Protein AF-A0A847FJ72-F1 (afdb_monomer_lite)

Foldseek 3Di:
DDDDDDDPPPPVVVVVVVVVVVVVLLVVLVVQLVVLVVQLVVLVVVLVVCVVPCVVVCCLPPNCVVVLVSLVSNLVSLVSNCVSCVVVLVVQQVVLVDQLCNQVSVLVNLVSLLSNLQSLLSNLVSVLCRQLSCLLSVVDDDDPDFNLLSNLVSLVVSLVSLVSSLVSLVSSVVSVVSHDLPSHDPVCSVVVVVVVVCSLVSNLVSLCSNCVNVCQAVPHKAKEKEFEAEQLQDALQRHFRQKIKIFIGHSSDRPDIDMDGQVVQADPVFDADAPDPCLCVLQVDGHDALRCLSRDLFLQNSFVSNQVRSCRRPVDHHQKYKYAYPLLVLLLQQQLDWFDFPPDPDTDGSVCPVVVVQVLQFFDDDVPDDLVNLVVDDQVVSVVSSVVRRDPVVRRSVVRSVCSCGVCVNPGPVVSNVVSVLCCQLVSSMAMTGPPPSNRVSCVSSCSHSGDDADPDKDKDKGKGFSQLFSQSVQKDKDWDWDWDADPVRDIDIDIDIDIDGRADDDDPVPADRDNGDRRGNVVSNRHDTDIDMDMDIHPPDDDPDDDDDDDD

Radius of gyration: 31.83 Å; chains: 1; bounding box: 95×52×121 Å

Sequence (553 aa):
MAKQPASRRPYRLLLILPLLLALGYVLFRGVQAARYGLAALDRLQRLEEMARGDPVGLVFREGLAPVQRELAGLHAELAGLQRYAGGALKALSHLDGLPALGPNLSAAPHLLQMGIELSYAGERACLAAQPILDDFLGESTPSEASLLERVAGQLAAQQPDWARAQQAAERAIAARERFSAEGLHPRLAGPLAQLDALLPWLRAGMTGAVVAPELLGASGPRRYLVLAQNSDELRPTGGYISGIGLLTLEQGRIAGLSFADSYAVDDLTADHPDPPAAMREHMGIDLWLTKDANWFPDFPASARACADLYYLDQETAVDGVVAADLVALQMLVEAVGPLRLEGYAAEIDGSNVLAEIQSYWAPKLKPGQTWAEWEATPWEIRKREWFDERKDFMPDLVDAIMARVMSDPGALDAPKLAATIKRILDEKHALIFFYDPTAQGMVRALGWDGAVRHPDHDYLMVVDTNVGYTKVNGKIAQRIAYRVEIADDGTAQGRVDLAYKNTSTRDLPEGCVKDMSYDPTYELMTQRCYWDYVRVYAPAGSQLVSSQSVAAV

Structure (mmCIF, N/CA/C/O backbone):
data_AF-A0A847FJ72-F1
#
_entry.id   AF-A0A847FJ72-F1
#
loop_
_atom_site.group_PDB
_atom_site.id
_atom_site.type_symbol
_atom_site.label_atom_id
_atom_site.label_alt_id
_atom_site.label_comp_id
_atom_site.label_asym_id
_atom_site.label_entity_id
_atom_site.label_seq_id
_atom_site.pdbx_PDB_ins_code
_atom_site.Cartn_x
_atom_site.Cartn_y
_atom_site.Cartn_z
_atom_site.occupancy
_atom_site.B_iso_or_equiv
_atom_site.auth_seq_id
_atom_site.auth_comp_id
_atom_site.auth_asym_id
_atom_site.auth_atom_id
_atom_site.pdbx_PDB_model_num
ATOM 1 N N . MET A 1 1 ? -67.941 -6.325 78.139 1.00 44.56 1 MET A N 1
ATOM 2 C CA . MET A 1 1 ? -66.727 -6.937 77.553 1.00 44.56 1 MET A CA 1
ATOM 3 C C . MET A 1 1 ? -66.653 -6.562 76.077 1.00 44.56 1 MET A C 1
ATOM 5 O O . MET A 1 1 ? -67.373 -7.145 75.282 1.00 44.56 1 MET A O 1
ATOM 9 N N . ALA A 1 2 ? -65.850 -5.558 75.717 1.00 43.22 2 ALA A N 1
ATOM 10 C CA . ALA A 1 2 ? -65.654 -5.122 74.332 1.00 43.22 2 ALA A CA 1
ATOM 11 C C . ALA A 1 2 ? -64.224 -5.479 73.892 1.00 43.22 2 ALA A C 1
ATOM 13 O O . ALA A 1 2 ? -63.262 -5.070 74.538 1.00 43.22 2 ALA A O 1
ATOM 14 N N . LYS A 1 3 ? -64.088 -6.286 72.831 1.00 52.75 3 LYS A N 1
ATOM 15 C CA . LYS A 1 3 ? -62.800 -6.671 72.229 1.00 52.75 3 LYS A CA 1
ATOM 16 C C . LYS A 1 3 ? -62.322 -5.561 71.286 1.00 52.75 3 LYS A C 1
ATOM 18 O O . LYS A 1 3 ? -63.006 -5.247 70.318 1.00 52.75 3 LYS A O 1
ATOM 23 N N . GLN A 1 4 ? -61.144 -4.999 71.558 1.00 53.12 4 GLN A N 1
ATOM 24 C CA . GLN A 1 4 ? -60.420 -4.115 70.636 1.00 53.12 4 GLN A CA 1
ATOM 25 C C . GLN A 1 4 ? -59.905 -4.897 69.410 1.00 53.12 4 GLN A C 1
ATOM 27 O O . GLN A 1 4 ? -59.416 -6.019 69.573 1.00 53.12 4 GLN A O 1
ATOM 32 N N . PRO A 1 5 ? -59.954 -4.329 68.190 1.00 54.50 5 PRO A N 1
ATOM 33 C CA . PRO A 1 5 ? -59.355 -4.943 67.013 1.00 54.50 5 PRO A CA 1
ATOM 34 C C . PRO A 1 5 ? -57.840 -4.684 66.970 1.00 54.50 5 PRO A C 1
ATOM 36 O O . PRO A 1 5 ? -57.381 -3.544 67.024 1.00 54.50 5 PRO A O 1
ATOM 39 N N . ALA A 1 6 ? -57.061 -5.760 66.846 1.00 55.31 6 ALA A N 1
ATOM 40 C CA . ALA A 1 6 ? -55.610 -5.716 66.689 1.00 55.31 6 ALA A CA 1
ATOM 41 C C . ALA A 1 6 ? -55.205 -5.027 65.370 1.00 55.31 6 ALA A C 1
ATOM 43 O O . ALA A 1 6 ? -55.678 -5.376 64.283 1.00 55.31 6 ALA A O 1
ATOM 44 N N . SER A 1 7 ? -54.307 -4.046 65.464 1.00 54.25 7 SER A N 1
ATOM 45 C CA . SER A 1 7 ? -53.827 -3.225 64.353 1.00 54.25 7 SER A CA 1
ATOM 46 C C . SER A 1 7 ? -52.895 -4.011 63.413 1.00 54.25 7 SER A C 1
ATOM 48 O O . SER A 1 7 ? -51.694 -4.143 63.627 1.00 54.25 7 SER A O 1
ATOM 50 N N . ARG A 1 8 ? -53.426 -4.490 62.281 1.00 56.12 8 ARG A N 1
ATOM 51 C CA . ARG A 1 8 ? -52.639 -5.058 61.163 1.00 56.12 8 ARG A CA 1
ATOM 52 C C . ARG A 1 8 ? -51.904 -3.977 60.341 1.00 56.12 8 ARG A C 1
ATOM 54 O O . ARG A 1 8 ? -52.062 -3.917 59.124 1.00 56.12 8 ARG A O 1
ATOM 61 N N . ARG A 1 9 ? -51.142 -3.078 60.977 1.00 56.09 9 ARG A N 1
ATOM 62 C CA . ARG A 1 9 ? -50.475 -1.940 60.299 1.00 56.09 9 ARG A CA 1
ATOM 63 C C . ARG A 1 9 ? -48.934 -1.953 60.151 1.00 56.09 9 ARG A C 1
ATOM 65 O O . ARG A 1 9 ? -48.486 -1.146 59.342 1.00 56.09 9 ARG A O 1
ATOM 72 N N . PRO A 1 10 ? -48.105 -2.839 60.750 1.00 53.56 10 PRO A N 1
ATOM 73 C CA . PRO A 1 10 ? -46.649 -2.736 60.550 1.00 53.56 10 PRO A CA 1
ATOM 74 C C . PRO A 1 10 ? -46.109 -3.423 59.275 1.00 53.56 10 PRO A C 1
ATOM 76 O O . PRO A 1 10 ? -45.081 -3.005 58.753 1.00 53.56 10 PRO A O 1
ATOM 79 N N . TYR A 1 11 ? -46.801 -4.415 58.698 1.00 55.09 11 TYR A N 1
ATOM 80 C CA . TYR A 1 11 ? -46.258 -5.195 57.566 1.00 55.09 11 TYR A CA 1
ATOM 81 C C . TYR A 1 11 ? -46.290 -4.483 56.200 1.00 55.09 11 TYR A C 1
ATOM 83 O O . TYR A 1 11 ? -45.460 -4.770 55.343 1.00 55.09 11 TYR A O 1
ATOM 91 N N . ARG A 1 12 ? -47.210 -3.531 55.977 1.00 55.72 12 ARG A N 1
ATOM 92 C CA . ARG A 1 12 ? -47.280 -2.780 54.704 1.00 55.72 12 ARG A CA 1
ATOM 93 C C . ARG A 1 12 ? -46.167 -1.735 54.578 1.00 55.72 12 ARG A C 1
ATOM 95 O O . ARG A 1 12 ? -45.626 -1.566 53.494 1.00 55.72 12 ARG A O 1
ATOM 102 N N . LEU A 1 13 ? -45.784 -1.085 55.679 1.00 57.53 13 LEU A N 1
ATOM 103 C CA . LEU A 1 13 ? -44.672 -0.123 55.707 1.00 57.53 13 LEU A CA 1
ATOM 104 C C . LEU A 1 13 ? -43.314 -0.801 55.455 1.00 57.53 13 LEU A C 1
ATOM 106 O O . LEU A 1 13 ? -42.485 -0.242 54.743 1.00 57.53 13 LEU A O 1
ATOM 110 N N . LEU A 1 14 ? -43.133 -2.032 55.950 1.00 61.78 14 LEU A N 1
ATOM 111 C CA . LEU A 1 14 ? -41.934 -2.848 55.712 1.00 61.78 14 LEU A CA 1
ATOM 112 C C . LEU A 1 14 ? -41.759 -3.287 54.247 1.00 61.78 14 LEU A C 1
ATOM 114 O O . LEU A 1 14 ? -40.633 -3.537 53.835 1.00 61.78 14 LEU A O 1
ATOM 118 N N . LEU A 1 15 ? -42.835 -3.351 53.452 1.00 68.69 15 LEU A N 1
ATOM 119 C CA . LEU A 1 15 ? -42.776 -3.686 52.018 1.00 68.69 15 LEU A CA 1
ATOM 120 C C . LEU A 1 15 ? -42.699 -2.446 51.112 1.00 68.69 15 LEU A C 1
ATOM 122 O O . LEU A 1 15 ? -42.079 -2.495 50.054 1.00 68.69 15 LEU A O 1
ATOM 126 N N . ILE A 1 16 ? -43.298 -1.322 51.518 1.00 77.06 16 ILE A N 1
ATOM 127 C CA . ILE A 1 16 ? -43.321 -0.084 50.719 1.00 77.06 16 ILE A CA 1
ATOM 128 C C . ILE A 1 16 ? -41.964 0.632 50.745 1.00 77.06 16 ILE A C 1
ATOM 130 O O . ILE A 1 16 ? -41.516 1.125 49.714 1.00 77.06 16 ILE A O 1
ATOM 134 N N . LEU A 1 17 ? -41.288 0.673 51.897 1.00 79.62 17 LEU A N 1
ATOM 135 C CA . LEU A 1 17 ? -39.988 1.335 52.026 1.00 79.62 17 LEU A CA 1
ATOM 136 C C . LEU A 1 17 ? -38.906 0.756 51.087 1.00 79.62 17 LEU A C 1
ATOM 138 O O . LEU A 1 17 ? -38.289 1.546 50.374 1.00 79.62 17 LEU A O 1
ATOM 142 N N . PRO A 1 18 ? -38.679 -0.572 51.001 1.00 82.31 18 PRO A N 1
ATOM 143 C CA . PRO A 1 18 ? -37.703 -1.124 50.062 1.00 82.31 18 PRO A CA 1
ATOM 144 C C . PRO A 1 18 ? -38.090 -0.898 48.595 1.00 82.31 18 PRO A C 1
ATOM 146 O O . PRO A 1 18 ? -37.204 -0.673 47.777 1.00 82.31 18 PRO A O 1
ATOM 149 N N . LEU A 1 19 ? -39.386 -0.877 48.254 1.00 80.81 19 LEU A N 1
ATOM 150 C CA . LEU A 1 19 ? -39.852 -0.528 46.905 1.00 80.81 19 LEU A CA 1
ATOM 151 C C . LEU A 1 19 ? -39.578 0.941 46.556 1.00 80.81 19 LEU A C 1
ATOM 153 O O . LEU A 1 19 ? -39.124 1.227 45.453 1.00 80.81 19 LEU A O 1
ATOM 157 N N . LEU A 1 20 ? -39.809 1.871 47.488 1.00 82.88 20 LEU A N 1
ATOM 158 C CA . LEU A 1 20 ? -39.493 3.291 47.299 1.00 82.88 20 LEU A CA 1
ATOM 159 C C . LEU A 1 20 ? -37.985 3.537 47.216 1.00 82.88 20 LEU A C 1
ATOM 161 O O . LEU A 1 20 ? -37.551 4.342 46.399 1.00 82.88 20 LEU A O 1
ATOM 165 N N . LEU A 1 21 ? -37.183 2.826 48.014 1.00 85.62 21 LEU A N 1
ATOM 166 C CA . LEU A 1 21 ? -35.721 2.879 47.928 1.00 85.62 21 LEU A CA 1
ATOM 167 C C . LEU A 1 21 ? -35.217 2.299 46.602 1.00 85.62 21 LEU A C 1
ATOM 169 O O . LEU A 1 21 ? -34.348 2.898 45.975 1.00 85.62 21 LEU A O 1
ATOM 173 N N . ALA A 1 22 ? -35.791 1.187 46.137 1.00 83.94 22 ALA A N 1
ATOM 174 C CA . ALA A 1 22 ? -35.474 0.611 44.833 1.00 83.94 22 ALA A CA 1
ATOM 175 C C . ALA A 1 22 ? -35.861 1.561 43.689 1.00 83.94 22 ALA A C 1
ATOM 177 O O . ALA A 1 22 ? -35.053 1.796 42.793 1.00 83.94 22 ALA A O 1
ATOM 178 N N . LEU A 1 23 ? -37.051 2.167 43.742 1.00 87.25 23 LEU A N 1
ATOM 179 C CA . LEU A 1 23 ? -37.491 3.164 42.765 1.00 87.25 23 LEU A CA 1
ATOM 180 C C . LEU A 1 23 ? -36.591 4.405 42.786 1.00 87.25 23 LEU A C 1
ATOM 182 O O . LEU A 1 23 ? -36.170 4.867 41.730 1.00 87.25 23 LEU A O 1
ATOM 186 N N . GLY A 1 24 ? -36.256 4.915 43.973 1.00 88.38 24 GLY A N 1
ATOM 187 C CA . GLY A 1 24 ? -35.336 6.037 44.147 1.00 88.38 24 GLY A CA 1
ATOM 188 C C . GLY A 1 24 ? -33.943 5.731 43.596 1.00 88.38 24 GLY A C 1
ATOM 189 O O . GLY A 1 24 ? -33.357 6.569 42.917 1.00 88.38 24 GLY A O 1
ATOM 190 N N . TYR A 1 25 ? -33.443 4.511 43.804 1.00 89.81 25 TYR A N 1
ATOM 191 C CA . TYR A 1 25 ? -32.178 4.045 43.239 1.00 89.81 25 TYR A CA 1
ATOM 192 C C . TYR A 1 25 ? -32.223 3.952 41.707 1.00 89.81 25 TYR A C 1
ATOM 194 O O . TYR A 1 25 ? -31.311 4.437 41.038 1.00 89.81 25 TYR A O 1
ATOM 202 N N . VAL A 1 26 ? -33.292 3.382 41.138 1.00 89.12 26 VAL A N 1
ATOM 203 C CA . VAL A 1 26 ? -33.491 3.300 39.680 1.00 89.12 26 VAL A CA 1
ATOM 204 C C . VAL A 1 26 ? -33.592 4.694 39.066 1.00 89.12 26 VAL A C 1
ATOM 206 O O . VAL A 1 26 ? -32.922 4.961 38.070 1.00 89.12 26 VAL A O 1
ATOM 209 N N . LEU A 1 27 ? -34.360 5.601 39.675 1.00 91.25 27 LEU A N 1
ATOM 210 C CA . LEU A 1 27 ? -34.495 6.981 39.214 1.00 91.25 27 LEU A CA 1
ATOM 211 C C . LEU A 1 27 ? -33.157 7.721 39.287 1.00 91.25 27 LEU A C 1
ATOM 213 O O . LEU A 1 27 ? -32.761 8.354 38.315 1.00 91.25 27 LEU A O 1
ATOM 217 N N . PHE A 1 28 ? -32.430 7.596 40.401 1.00 94.62 28 PHE A N 1
ATOM 218 C CA . PHE A 1 28 ? -31.097 8.175 40.551 1.00 94.62 28 PHE A CA 1
ATOM 219 C C . PHE A 1 28 ? -30.151 7.680 39.453 1.00 94.62 28 PHE A C 1
ATOM 221 O O . PHE A 1 28 ? -29.522 8.490 38.773 1.00 94.62 28 PHE A O 1
ATOM 228 N N . ARG A 1 29 ? -30.092 6.362 39.223 1.00 95.31 29 ARG A N 1
ATOM 229 C CA . ARG A 1 29 ? -29.279 5.777 38.148 1.00 95.31 29 ARG A CA 1
ATOM 230 C C . ARG A 1 29 ? -29.708 6.279 36.770 1.00 95.31 29 ARG A C 1
ATOM 232 O O . ARG A 1 29 ? -28.840 6.605 35.969 1.00 95.31 29 ARG A O 1
ATOM 239 N N . GLY A 1 30 ? -31.012 6.377 36.513 1.00 91.31 30 GLY A N 1
ATOM 240 C CA . GLY A 1 30 ? -31.567 6.889 35.259 1.00 91.31 30 GLY A CA 1
ATOM 241 C C . GLY A 1 30 ? -31.206 8.353 35.003 1.00 91.31 30 GLY A C 1
ATOM 242 O O . GLY A 1 30 ? -30.754 8.686 33.913 1.00 91.31 30 GLY A O 1
ATOM 243 N N . VAL A 1 31 ? -31.318 9.216 36.017 1.00 95.25 31 VAL A N 1
ATOM 244 C CA . VAL A 1 31 ? -30.920 10.632 35.931 1.00 95.25 31 VAL A CA 1
ATOM 245 C C . VAL A 1 31 ? -29.417 10.766 35.696 1.00 95.25 31 VAL A C 1
ATOM 247 O O . VAL A 1 31 ? -29.000 11.549 34.844 1.00 95.25 31 VAL A O 1
ATOM 250 N N . GLN A 1 32 ? -28.592 9.987 36.403 1.00 96.56 32 GLN A N 1
ATOM 251 C CA . GLN A 1 32 ? -27.146 9.991 36.172 1.00 96.56 32 GLN A CA 1
ATOM 252 C C . GLN A 1 32 ? -26.809 9.512 34.757 1.00 96.56 32 GLN A C 1
ATOM 254 O O . GLN A 1 32 ? -26.059 10.188 34.060 1.00 96.56 32 GLN A O 1
ATOM 259 N N . ALA A 1 33 ? -27.402 8.406 34.301 1.00 94.81 33 ALA A N 1
ATOM 260 C CA . ALA A 1 33 ? -27.226 7.908 32.939 1.00 94.81 33 ALA A CA 1
ATOM 261 C C . ALA A 1 33 ? -27.625 8.955 31.888 1.00 94.81 33 ALA A C 1
ATOM 263 O O . ALA A 1 33 ? -26.865 9.191 30.957 1.00 94.81 33 ALA A O 1
ATOM 264 N N . ALA A 1 34 ? -28.761 9.636 32.064 1.00 95.00 34 ALA A N 1
ATOM 265 C CA . ALA A 1 34 ? -29.189 10.703 31.163 1.00 95.00 34 ALA A CA 1
ATOM 266 C C . ALA A 1 34 ? -28.188 11.868 31.134 1.00 95.00 34 ALA A C 1
ATOM 268 O O . ALA A 1 34 ? -27.862 12.361 30.059 1.00 95.00 34 ALA A O 1
ATOM 269 N N . ARG A 1 35 ? -27.651 12.271 32.293 1.00 97.94 35 ARG A N 1
ATOM 270 C CA . ARG A 1 35 ? -26.637 13.332 32.388 1.00 97.94 35 ARG A CA 1
ATOM 271 C C . ARG A 1 35 ? -25.368 12.981 31.607 1.00 97.94 35 ARG A C 1
ATOM 273 O O . ARG A 1 35 ? -24.941 13.778 30.780 1.00 97.94 35 ARG A O 1
ATOM 280 N N . TYR A 1 36 ? -24.805 11.796 31.849 1.00 97.81 36 TYR A N 1
ATOM 281 C CA . TYR A 1 36 ? -23.614 11.313 31.139 1.00 97.81 36 TYR A CA 1
ATOM 282 C C . TYR A 1 36 ? -23.884 11.127 29.638 1.00 97.81 36 TYR A C 1
ATOM 284 O O . TYR A 1 36 ? -23.065 11.504 28.810 1.00 97.81 36 TYR A O 1
ATOM 292 N N . GLY A 1 37 ? -25.057 10.603 29.267 1.00 94.94 37 GLY A N 1
ATOM 293 C CA . GLY A 1 37 ? -25.443 10.428 27.866 1.00 94.94 37 GLY A CA 1
ATOM 294 C C . GLY A 1 37 ? -25.580 11.750 27.108 1.00 94.94 37 GLY A C 1
ATOM 295 O O . GLY A 1 37 ? -25.085 11.866 25.992 1.00 94.94 37 GLY A O 1
ATOM 296 N N . LEU A 1 38 ? -26.201 12.766 27.714 1.00 97.25 38 LEU A N 1
ATOM 297 C CA . LEU A 1 38 ? -26.313 14.098 27.111 1.00 97.25 38 LEU A CA 1
ATOM 298 C C . LEU A 1 38 ? -24.949 14.788 26.984 1.00 97.25 38 LEU A C 1
ATOM 300 O O . LEU A 1 38 ? -24.673 15.383 25.948 1.00 97.25 38 LEU A O 1
ATOM 304 N N . ALA A 1 39 ? -24.083 14.669 27.994 1.00 97.69 39 ALA A N 1
ATOM 305 C CA . ALA A 1 39 ? -22.724 15.206 27.932 1.00 97.69 39 ALA A CA 1
ATOM 306 C C . ALA A 1 39 ? -21.868 14.500 26.863 1.00 97.69 39 ALA A C 1
ATOM 308 O O . ALA A 1 39 ? -21.130 15.158 26.133 1.00 97.69 39 ALA A O 1
ATOM 309 N N . ALA A 1 40 ? -22.008 13.179 26.711 1.00 97.31 40 ALA A N 1
ATOM 310 C CA . ALA A 1 40 ? -21.356 12.428 25.640 1.00 97.31 40 ALA A CA 1
ATOM 311 C C . ALA A 1 40 ? -21.837 12.871 24.247 1.00 97.31 40 ALA A C 1
ATOM 313 O O . ALA A 1 40 ? -21.021 13.031 23.344 1.00 97.31 40 ALA A O 1
ATOM 314 N N . LEU A 1 41 ? -23.142 13.112 24.068 1.00 95.44 41 LEU A N 1
ATOM 315 C CA . LEU A 1 41 ? -23.690 13.619 22.804 1.00 95.44 41 LEU A CA 1
ATOM 316 C C . LEU A 1 41 ? -23.151 15.012 22.457 1.00 95.44 41 LEU A C 1
ATOM 318 O O . LEU A 1 41 ? -22.787 15.250 21.313 1.00 95.44 41 LEU A O 1
ATOM 322 N N . ASP A 1 42 ? -23.057 15.903 23.441 1.00 97.62 42 ASP A N 1
ATOM 323 C CA . ASP A 1 42 ? -22.500 17.250 23.276 1.00 97.62 42 ASP A CA 1
ATOM 324 C C . ASP A 1 42 ? -21.004 17.219 22.885 1.00 97.62 42 ASP A C 1
ATOM 326 O O . ASP A 1 42 ? -20.566 17.940 21.989 1.00 97.62 42 ASP A O 1
ATOM 330 N N . ARG A 1 43 ? -20.216 16.311 23.482 1.00 97.44 43 ARG A N 1
ATOM 331 C CA . ARG A 1 43 ? -18.820 16.044 23.076 1.00 97.44 43 ARG A CA 1
ATOM 332 C C . ARG A 1 43 ? -18.728 15.498 21.649 1.00 97.44 43 ARG A C 1
ATOM 334 O O . ARG A 1 43 ? -17.884 15.940 20.874 1.00 97.44 43 ARG A O 1
ATOM 341 N N . LEU A 1 44 ? -19.599 14.552 21.298 1.00 94.38 44 LEU A N 1
ATOM 342 C CA . LEU A 1 44 ? -19.635 13.956 19.964 1.00 94.38 44 LEU A CA 1
ATOM 343 C C . LEU A 1 44 ? -19.986 14.994 18.890 1.00 94.38 44 LEU A C 1
ATOM 345 O O . LEU A 1 44 ? -19.366 14.993 17.834 1.00 94.38 44 LEU A O 1
ATOM 349 N N . GLN A 1 45 ? -20.923 15.902 19.175 1.00 94.94 45 GLN A N 1
ATOM 350 C CA . GLN A 1 45 ? -21.282 16.998 18.270 1.00 94.94 45 GLN A CA 1
ATOM 351 C C . GLN A 1 45 ? -20.097 17.929 18.002 1.00 94.94 45 GLN A C 1
ATOM 353 O O . GLN A 1 45 ? -19.835 18.248 16.848 1.00 94.94 45 GLN A O 1
ATOM 358 N N . ARG A 1 46 ? -19.318 18.292 19.029 1.00 95.94 46 ARG A N 1
ATOM 359 C CA . ARG A 1 46 ? -18.088 19.081 18.834 1.00 95.94 46 ARG A CA 1
ATOM 360 C C . ARG A 1 46 ? -17.048 18.358 17.982 1.00 95.94 46 ARG A C 1
ATOM 362 O O . ARG A 1 46 ? -16.444 18.974 17.111 1.00 95.94 46 ARG A O 1
ATOM 369 N N . LEU A 1 47 ? -16.847 17.057 18.203 1.00 94.31 47 LEU A N 1
ATOM 370 C CA . LEU A 1 47 ? -15.954 16.248 17.364 1.00 94.31 47 LEU A CA 1
ATOM 371 C C . LEU A 1 47 ? -16.443 16.187 15.909 1.00 94.31 47 LEU A C 1
ATOM 373 O O . LEU A 1 47 ? -15.641 16.282 14.985 1.00 94.31 47 LEU A O 1
ATOM 377 N N . GLU A 1 48 ? -17.754 16.065 15.696 1.00 91.94 48 GLU A N 1
ATOM 378 C CA . GLU A 1 48 ? -18.368 16.072 14.366 1.00 91.94 48 GLU A CA 1
ATOM 379 C C . GLU A 1 48 ? -18.208 17.432 13.668 1.00 91.94 48 GLU A C 1
ATOM 381 O O . GLU A 1 48 ? -17.914 17.480 12.475 1.00 91.94 48 GLU A O 1
ATOM 386 N N . GLU A 1 49 ? -18.340 18.538 14.401 1.00 93.00 49 GLU A N 1
ATOM 387 C CA . GLU A 1 49 ? -18.073 19.891 13.901 1.00 93.00 49 GLU A CA 1
ATOM 388 C C . GLU A 1 49 ? -16.600 20.073 13.508 1.00 93.00 49 GLU A C 1
ATOM 390 O O . GLU A 1 49 ? -16.322 20.586 12.423 1.00 93.00 49 GLU A O 1
ATOM 395 N N . MET A 1 50 ? -15.659 19.592 14.333 1.00 93.38 50 MET A N 1
ATOM 396 C CA . MET A 1 50 ? -14.225 19.594 14.008 1.00 93.38 50 MET A CA 1
ATOM 397 C C . MET A 1 50 ? -13.934 18.784 12.738 1.00 93.38 50 MET A C 1
ATOM 399 O O . MET A 1 50 ? -13.198 19.246 11.869 1.00 93.38 50 MET A O 1
ATOM 403 N N . ALA A 1 51 ? -14.538 17.600 12.605 1.00 88.69 51 ALA A N 1
ATOM 404 C CA . ALA A 1 51 ? -14.340 16.722 11.454 1.00 88.69 51 ALA A CA 1
ATOM 405 C C . ALA A 1 51 ? -14.960 17.271 10.156 1.00 88.69 51 ALA A C 1
ATOM 407 O O . ALA A 1 51 ? -14.407 17.056 9.080 1.00 88.69 51 ALA A O 1
ATOM 408 N N . ARG A 1 52 ? -16.099 17.974 10.240 1.00 89.81 52 ARG A N 1
ATOM 409 C CA . ARG A 1 52 ? -16.778 18.598 9.086 1.00 89.81 52 ARG A CA 1
ATOM 410 C C . ARG A 1 52 ? -16.156 19.915 8.631 1.00 89.81 52 ARG A C 1
ATOM 412 O O . ARG A 1 52 ? -16.455 20.354 7.523 1.00 89.81 52 ARG A O 1
ATOM 419 N N . GLY A 1 53 ? -15.391 20.569 9.500 1.00 91.00 53 GLY A N 1
ATOM 420 C CA . GLY A 1 53 ? -14.677 21.800 9.188 1.00 91.00 53 GLY A CA 1
ATOM 421 C C . GLY A 1 53 ? -13.420 21.532 8.361 1.00 91.00 53 GLY A C 1
ATOM 422 O O . GLY A 1 53 ? -13.448 20.829 7.356 1.00 91.00 53 GLY A O 1
ATOM 423 N N . ASP A 1 54 ? -12.305 22.101 8.804 1.00 87.62 54 ASP A N 1
ATOM 424 C CA . ASP A 1 54 ? -10.978 21.842 8.248 1.00 87.62 54 ASP A CA 1
ATOM 425 C C . ASP A 1 54 ? -10.132 21.110 9.304 1.00 87.62 54 ASP A C 1
ATOM 427 O O . ASP A 1 54 ? -9.389 21.754 10.051 1.00 87.62 54 ASP A O 1
ATOM 431 N N . PRO A 1 55 ? -10.286 19.778 9.448 1.00 85.75 55 PRO A N 1
ATOM 432 C CA . PRO A 1 55 ? -9.580 19.021 10.477 1.00 85.75 55 PRO A CA 1
ATOM 433 C C . PRO A 1 55 ? -8.064 19.042 10.264 1.00 85.75 55 PRO A C 1
ATOM 435 O O . PRO A 1 55 ? -7.315 19.059 11.236 1.00 85.75 55 PRO A O 1
ATOM 438 N N . VAL A 1 56 ? -7.603 19.097 9.011 1.00 83.62 56 VAL A N 1
ATOM 439 C CA . VAL A 1 56 ? -6.175 19.201 8.692 1.00 83.62 56 VAL A CA 1
ATOM 440 C C . VAL A 1 56 ? -5.658 20.564 9.141 1.00 83.62 56 VAL A C 1
ATOM 442 O O . VAL A 1 56 ? -4.756 20.632 9.972 1.00 83.62 56 VAL A O 1
ATOM 445 N N . GLY A 1 57 ? -6.277 21.658 8.697 1.00 84.88 57 GLY A N 1
ATOM 446 C CA . GLY A 1 57 ? -5.880 23.000 9.117 1.00 84.88 57 GLY A CA 1
ATOM 447 C C . GLY A 1 57 ? -6.076 23.270 10.612 1.00 84.88 57 GLY A C 1
ATOM 448 O O . GLY A 1 57 ? -5.402 24.140 11.157 1.00 84.88 57 GLY A O 1
ATOM 449 N N . LEU A 1 58 ? -6.965 22.551 11.307 1.00 88.00 58 LEU A N 1
ATOM 450 C CA . LEU A 1 58 ? -7.042 22.568 12.772 1.00 88.00 58 LEU A CA 1
ATOM 451 C C . LEU A 1 58 ? -5.777 21.962 13.387 1.00 88.00 58 LEU A C 1
ATOM 453 O O . LEU A 1 58 ? -5.143 22.610 14.213 1.00 88.00 58 LEU A O 1
ATOM 457 N N . VAL A 1 59 ? -5.391 20.757 12.960 1.00 87.56 59 VAL A N 1
ATOM 458 C CA . VAL A 1 59 ? -4.212 20.052 13.486 1.00 87.56 59 VAL A CA 1
ATOM 459 C C . VAL A 1 59 ? -2.928 20.840 13.230 1.00 87.56 59 VAL A C 1
ATOM 461 O O . VAL A 1 59 ? -2.109 20.971 14.132 1.00 87.56 59 VAL A O 1
ATOM 464 N N . PHE A 1 60 ? -2.779 21.438 12.048 1.00 84.44 60 PHE A N 1
ATOM 465 C CA . PHE A 1 60 ? -1.617 22.271 11.727 1.00 84.44 60 PHE A CA 1
ATOM 466 C C . PHE A 1 60 ? -1.560 23.595 12.511 1.00 84.44 60 PHE A C 1
ATOM 468 O O . PHE A 1 60 ? -0.481 24.158 12.651 1.00 84.44 60 PHE A O 1
ATOM 475 N N . ARG A 1 61 ? -2.695 24.123 13.001 1.00 87.25 61 ARG A N 1
ATOM 476 C CA . ARG A 1 61 ? -2.745 25.411 13.727 1.00 87.25 61 ARG A CA 1
ATOM 477 C C . ARG A 1 61 ? -2.762 25.274 15.243 1.00 87.25 61 ARG A C 1
ATOM 479 O O . ARG A 1 61 ? -2.235 26.139 15.932 1.00 87.25 61 ARG A O 1
ATOM 486 N N . GLU A 1 62 ? -3.440 24.255 15.757 1.00 89.62 62 GLU A N 1
ATOM 487 C CA . GLU A 1 62 ? -3.699 24.075 17.191 1.00 89.62 62 GLU A CA 1
ATOM 488 C C . GLU A 1 62 ? -3.165 22.738 17.734 1.00 89.62 62 GLU A C 1
ATOM 490 O O . GLU A 1 62 ? -3.348 22.432 18.916 1.00 89.62 62 GLU A O 1
ATOM 495 N N . GLY A 1 63 ? -2.520 21.927 16.893 1.00 91.00 63 GLY A N 1
ATOM 496 C CA . GLY A 1 63 ? -2.066 20.589 17.252 1.00 91.00 63 GLY A CA 1
ATOM 497 C C . GLY A 1 63 ? -3.217 19.597 17.447 1.00 91.00 63 GLY A C 1
ATOM 498 O O . GLY A 1 63 ? -4.362 19.817 17.047 1.00 91.00 63 GLY A O 1
ATOM 499 N N . LEU A 1 64 ? -2.923 18.478 18.110 1.00 94.56 64 LEU A N 1
ATOM 500 C CA . LEU A 1 64 ? -3.907 17.440 18.438 1.00 94.56 64 LEU A CA 1
ATOM 501 C C . LEU A 1 64 ? -4.582 17.672 19.796 1.00 94.56 64 LEU A C 1
ATOM 503 O O . LEU A 1 64 ? -5.549 16.983 20.122 1.00 94.56 64 LEU A O 1
ATOM 507 N N . ALA A 1 65 ? -4.131 18.653 20.584 1.00 94.50 65 ALA A N 1
ATOM 508 C CA . ALA A 1 65 ? -4.663 18.936 21.916 1.00 94.50 65 ALA A CA 1
ATOM 509 C C . ALA A 1 65 ? -6.178 19.258 21.954 1.00 94.50 65 ALA A C 1
ATOM 511 O O . ALA A 1 65 ? -6.853 18.804 22.885 1.00 94.50 65 ALA A O 1
ATOM 512 N N . PRO A 1 66 ? -6.779 20.009 21.004 1.00 95.44 66 PRO A N 1
ATOM 513 C CA . PRO A 1 66 ? -8.232 20.201 20.973 1.00 95.44 66 PRO A CA 1
ATOM 514 C C . PRO A 1 66 ? -8.991 18.884 20.776 1.00 95.44 66 PRO A C 1
ATOM 516 O O . PRO A 1 66 ? -9.923 18.596 21.525 1.00 95.44 66 PRO A O 1
ATOM 519 N N . VAL A 1 67 ? -8.539 18.054 19.832 1.00 96.12 67 VAL A N 1
ATOM 520 C CA . VAL A 1 67 ? -9.154 16.757 19.515 1.00 96.12 67 VAL A CA 1
ATOM 521 C C . VAL A 1 67 ? -9.001 15.788 20.690 1.00 96.12 67 VAL A C 1
ATOM 523 O O . VAL A 1 67 ? -9.971 15.166 21.122 1.00 96.12 67 VAL A O 1
ATOM 526 N N . GLN A 1 68 ? -7.804 15.726 21.278 1.00 97.19 68 GLN A N 1
ATOM 527 C CA . GLN A 1 68 ? -7.492 14.900 22.442 1.00 97.19 68 GLN A CA 1
ATOM 528 C C . GLN A 1 68 ? -8.388 15.231 23.641 1.00 97.19 68 GLN A C 1
ATOM 530 O O . GLN A 1 68 ? -8.903 14.316 24.283 1.00 97.19 68 GLN A O 1
ATOM 535 N N . ARG A 1 69 ? -8.628 16.520 23.925 1.00 97.62 69 ARG A N 1
ATOM 536 C CA . ARG A 1 69 ? -9.503 16.948 25.030 1.00 97.62 69 ARG A CA 1
ATOM 537 C C . ARG A 1 69 ? -10.947 16.502 24.834 1.00 97.62 69 ARG A C 1
ATOM 539 O O . ARG A 1 69 ? -11.582 16.060 25.794 1.00 97.62 69 ARG A O 1
ATOM 546 N N . GLU A 1 70 ? -11.471 16.613 23.616 1.00 97.94 70 GLU A N 1
ATOM 547 C CA . GLU A 1 70 ? -12.836 16.174 23.322 1.00 97.94 70 GLU A CA 1
ATOM 548 C C . GLU A 1 70 ? -12.966 14.645 23.371 1.00 97.94 70 GLU A C 1
ATOM 550 O O . GLU A 1 70 ? -13.947 14.146 23.925 1.00 97.94 70 GLU A O 1
ATOM 555 N N . LEU A 1 71 ? -11.961 13.896 22.900 1.00 98.12 71 LEU A N 1
ATOM 556 C CA . LEU A 1 71 ? -11.921 12.430 22.983 1.00 98.12 71 LEU A CA 1
ATOM 557 C C . LEU A 1 71 ? -11.808 11.922 24.425 1.00 98.12 71 LEU A C 1
ATOM 559 O O . LEU A 1 71 ? -12.588 11.057 24.824 1.00 98.12 71 LEU A O 1
ATOM 563 N N . ALA A 1 72 ? -10.913 12.498 25.233 1.00 98.31 72 ALA A N 1
ATOM 564 C CA . ALA A 1 72 ? -10.778 12.164 26.652 1.00 98.31 72 ALA A CA 1
ATOM 565 C C . ALA A 1 72 ? -12.070 12.477 27.428 1.00 98.31 72 ALA A C 1
ATOM 567 O O . ALA A 1 72 ? -12.530 11.689 28.260 1.00 98.31 72 ALA A O 1
ATOM 568 N N . GLY A 1 73 ? -12.697 13.619 27.120 1.00 98.31 73 GLY A N 1
ATOM 569 C CA . GLY A 1 73 ? -14.004 13.989 27.654 1.00 98.31 73 GLY A CA 1
ATOM 570 C C . GLY A 1 73 ? -15.083 12.977 27.271 1.00 98.31 73 GLY A C 1
ATOM 571 O O . GLY A 1 73 ? -15.777 12.466 28.146 1.00 98.31 73 GLY A O 1
ATOM 572 N N . LEU A 1 74 ? -15.195 12.634 25.986 1.00 98.44 74 LEU A N 1
ATOM 573 C CA . LEU A 1 74 ? -16.148 11.639 25.494 1.00 98.44 74 LEU A CA 1
ATOM 574 C C . LEU A 1 74 ? -15.946 10.275 26.169 1.00 98.44 74 LEU A C 1
ATOM 576 O O . LEU A 1 74 ? -16.919 9.673 26.623 1.00 98.44 74 LEU A O 1
ATOM 580 N N . HIS A 1 75 ? -14.698 9.819 26.300 1.00 98.50 75 HIS A N 1
ATOM 581 C CA . HIS A 1 75 ? -14.359 8.580 26.995 1.00 98.50 75 HIS A CA 1
ATOM 582 C C . HIS A 1 75 ? -14.868 8.585 28.441 1.00 98.50 75 HIS A C 1
ATOM 584 O O . HIS A 1 75 ? -15.549 7.647 28.869 1.00 98.50 75 HIS A O 1
ATOM 590 N N . ALA A 1 76 ? -14.596 9.661 29.185 1.00 98.38 76 ALA A N 1
ATOM 591 C CA . ALA A 1 76 ? -15.039 9.805 30.567 1.00 98.38 76 ALA A CA 1
ATOM 592 C C . ALA A 1 76 ? -16.573 9.806 30.691 1.00 98.38 76 ALA A C 1
ATOM 594 O O . ALA A 1 76 ? -17.121 9.131 31.572 1.00 98.38 76 ALA A O 1
ATOM 595 N N . GLU A 1 77 ? -17.273 10.513 29.797 1.00 98.44 77 GLU A N 1
ATOM 596 C CA . GLU A 1 77 ? -18.737 10.569 29.802 1.00 98.44 77 GLU A CA 1
ATOM 597 C C . GLU A 1 77 ? -19.360 9.204 29.461 1.00 98.44 77 GLU A C 1
ATOM 599 O O . GLU A 1 77 ? -20.267 8.741 30.159 1.00 98.44 77 GLU A O 1
ATOM 604 N N . LEU A 1 78 ? -18.835 8.492 28.459 1.00 98.38 78 LEU A N 1
ATOM 605 C CA . LEU A 1 78 ? -19.310 7.155 28.088 1.00 98.38 78 LEU A CA 1
ATOM 606 C C . LEU A 1 78 ? -18.994 6.100 29.159 1.00 98.38 78 LEU A C 1
ATOM 608 O O . LEU A 1 78 ? -19.837 5.250 29.455 1.00 98.38 78 LEU A O 1
ATOM 612 N N . ALA A 1 79 ? -17.832 6.172 29.812 1.00 98.00 79 ALA A N 1
ATOM 613 C CA . ALA A 1 79 ? -17.511 5.318 30.956 1.00 98.00 79 ALA A CA 1
ATOM 614 C C . ALA A 1 79 ? -18.451 5.588 32.147 1.00 98.00 79 ALA A C 1
ATOM 616 O O . ALA A 1 79 ? -18.878 4.661 32.849 1.00 98.00 79 ALA A O 1
ATOM 617 N N . GLY A 1 80 ? -18.827 6.853 32.360 1.00 97.62 80 GLY A N 1
ATOM 618 C CA . GLY A 1 80 ? -19.876 7.245 33.296 1.00 97.62 80 GLY A CA 1
ATOM 619 C C . GLY A 1 80 ? -21.231 6.638 32.927 1.00 97.62 80 GLY A C 1
ATOM 620 O O . GLY A 1 80 ? -21.875 6.008 33.770 1.00 97.62 80 GLY A O 1
ATOM 621 N N . LEU A 1 81 ? -21.635 6.733 31.659 1.00 97.62 81 LEU A N 1
ATOM 622 C CA . LEU A 1 81 ? -22.860 6.113 31.153 1.00 97.62 81 LEU A CA 1
ATOM 623 C C . LEU A 1 81 ? -22.851 4.593 31.371 1.00 97.62 81 LEU A C 1
ATOM 625 O O . LEU A 1 81 ? -23.820 4.050 31.902 1.00 97.62 81 LEU A O 1
ATOM 629 N N . GLN A 1 82 ? -21.745 3.907 31.077 1.00 97.31 82 GLN A N 1
ATOM 630 C CA . GLN A 1 82 ? -21.590 2.470 31.322 1.00 97.31 82 GLN A CA 1
ATOM 631 C C . GLN A 1 82 ? -21.742 2.117 32.807 1.00 97.31 82 GLN A C 1
ATOM 633 O O . GLN A 1 82 ? -22.408 1.136 33.146 1.00 97.31 82 GLN A O 1
ATOM 638 N N . ARG A 1 83 ? -21.206 2.938 33.718 1.00 97.31 83 ARG A N 1
ATOM 639 C CA . ARG A 1 83 ? -21.340 2.736 35.171 1.00 97.31 83 ARG A CA 1
ATOM 640 C C . ARG A 1 83 ? -22.800 2.779 35.639 1.00 97.31 83 ARG A C 1
ATOM 642 O O . ARG A 1 83 ? -23.203 1.964 36.474 1.00 97.31 83 ARG A O 1
ATOM 649 N N . TYR A 1 84 ? -23.599 3.710 35.117 1.00 96.50 84 TYR A N 1
ATOM 650 C CA . TYR A 1 84 ? -24.980 3.925 35.572 1.00 96.50 84 TYR A CA 1
ATOM 651 C C . TYR A 1 84 ? -26.039 3.171 34.756 1.00 96.50 84 TYR A C 1
ATOM 653 O O . TYR A 1 84 ? -27.064 2.791 35.320 1.00 96.50 84 TYR A O 1
ATOM 661 N N . ALA A 1 85 ? -25.789 2.888 33.476 1.00 94.94 85 ALA A N 1
ATOM 662 C CA . ALA A 1 85 ? -26.734 2.233 32.571 1.00 94.94 85 ALA A CA 1
ATOM 663 C C . ALA A 1 85 ? -26.301 0.832 32.113 1.00 94.94 85 ALA A C 1
ATOM 665 O O . ALA A 1 85 ? -27.168 0.039 31.761 1.00 94.94 85 ALA A O 1
ATOM 666 N N . GLY A 1 86 ? -25.015 0.470 32.168 1.00 92.56 86 GLY A N 1
ATOM 667 C CA . GLY A 1 86 ? -24.491 -0.754 31.539 1.00 92.56 86 GLY A CA 1
ATOM 668 C C . GLY A 1 86 ? -25.184 -2.045 31.986 1.00 92.56 86 GLY A C 1
ATOM 669 O O . GLY A 1 86 ? -25.545 -2.878 31.161 1.00 92.56 86 GLY A O 1
ATOM 670 N N . GLY A 1 87 ? -25.467 -2.186 33.286 1.00 92.88 87 GLY A N 1
ATOM 671 C CA . GLY A 1 87 ? -26.228 -3.334 33.799 1.00 92.88 87 GLY A CA 1
ATOM 672 C C . GLY A 1 87 ? -27.672 -3.397 33.281 1.00 92.88 87 GLY A C 1
ATOM 673 O O . GLY A 1 87 ? -28.176 -4.483 33.015 1.00 92.88 87 GLY A O 1
ATOM 674 N N . ALA A 1 88 ? -28.323 -2.242 33.098 1.00 92.62 88 ALA A N 1
ATOM 675 C CA . ALA A 1 88 ? -29.667 -2.176 32.529 1.00 92.62 88 ALA A CA 1
ATOM 676 C C . ALA A 1 88 ? -29.642 -2.456 31.020 1.00 92.62 88 ALA A C 1
ATOM 678 O O . ALA A 1 88 ? -30.454 -3.238 30.545 1.00 92.62 88 ALA A O 1
ATOM 679 N N . LEU A 1 89 ? -28.675 -1.897 30.285 1.00 93.06 89 LEU A N 1
ATOM 680 C CA . LEU A 1 89 ? -28.489 -2.157 28.854 1.00 93.06 89 LEU A CA 1
ATOM 681 C C . LEU A 1 89 ? -28.223 -3.641 28.579 1.00 93.06 89 LEU A C 1
ATOM 683 O O . LEU A 1 89 ? -28.838 -4.206 27.685 1.00 93.06 89 LEU A O 1
ATOM 687 N N . LYS A 1 90 ? -27.392 -4.296 29.399 1.00 93.06 90 LYS A N 1
ATOM 688 C CA . LYS A 1 90 ? -27.153 -5.744 29.310 1.00 93.06 90 LYS A CA 1
ATOM 689 C C . LYS A 1 90 ? -28.405 -6.574 29.612 1.00 93.06 90 LYS A C 1
ATOM 691 O O . LYS A 1 90 ? -28.604 -7.623 29.020 1.00 93.06 90 LYS A O 1
ATOM 696 N N . ALA A 1 91 ? -29.251 -6.137 30.544 1.00 93.06 91 ALA A N 1
ATOM 697 C CA . ALA A 1 91 ? -30.515 -6.824 30.798 1.00 93.06 91 ALA A CA 1
ATOM 698 C C . ALA A 1 91 ? -31.490 -6.653 29.618 1.00 93.06 91 ALA A C 1
ATOM 700 O O . ALA A 1 91 ? -32.136 -7.612 29.205 1.00 93.06 91 ALA A O 1
ATOM 701 N N . LEU A 1 92 ? -31.566 -5.442 29.059 1.00 91.69 92 LEU A N 1
ATOM 702 C CA . LEU A 1 92 ? -32.439 -5.108 27.934 1.00 91.69 92 LEU A CA 1
ATOM 703 C C . LEU A 1 92 ? -31.978 -5.726 26.610 1.00 91.69 92 LEU A C 1
ATOM 705 O O . LEU A 1 92 ? -32.823 -5.981 25.758 1.00 91.69 92 LEU A O 1
ATOM 709 N N . SER A 1 93 ? -30.686 -6.022 26.438 1.00 91.56 93 SER A N 1
ATOM 710 C CA . SER A 1 93 ? -30.173 -6.663 25.220 1.00 91.56 93 SER A CA 1
ATOM 711 C C . SER A 1 93 ? -30.703 -8.081 24.999 1.00 91.56 93 SER A C 1
ATOM 713 O O . SER A 1 93 ? -30.584 -8.601 23.899 1.00 91.56 93 SER A O 1
ATOM 715 N N . HIS A 1 94 ? -31.314 -8.697 26.017 1.00 91.75 94 HIS A N 1
ATOM 716 C CA . HIS A 1 94 ? -32.023 -9.976 25.899 1.00 91.75 94 HIS A CA 1
ATOM 717 C C . HIS A 1 94 ? -33.458 -9.840 25.355 1.00 91.75 94 HIS A C 1
ATOM 719 O O . HIS A 1 94 ? -34.154 -10.841 25.223 1.00 91.75 94 HIS A O 1
ATOM 725 N N . LEU A 1 95 ? -33.929 -8.619 25.074 1.00 90.25 95 LEU A N 1
ATOM 726 C CA . LEU A 1 95 ? -35.244 -8.342 24.480 1.00 90.25 95 LEU A CA 1
ATOM 727 C C . LEU A 1 95 ? -35.152 -8.190 22.950 1.00 90.25 95 LEU A C 1
ATOM 729 O O . LEU A 1 95 ? -35.792 -7.318 22.360 1.00 90.25 95 LEU A O 1
ATOM 733 N N . ASP A 1 96 ? -34.337 -9.026 22.314 1.00 82.94 96 ASP A N 1
ATOM 734 C CA . ASP A 1 96 ? -34.053 -9.029 20.874 1.00 82.94 96 ASP A CA 1
ATOM 735 C C . ASP A 1 96 ? -35.265 -9.412 20.005 1.00 82.94 96 ASP A C 1
ATOM 737 O O . ASP A 1 96 ? -35.371 -8.967 18.865 1.00 82.94 96 ASP A O 1
ATOM 741 N N . GLY A 1 97 ? -36.229 -10.151 20.557 1.00 85.44 97 GLY A N 1
ATOM 742 C CA . GLY A 1 97 ? -37.471 -10.529 19.875 1.00 85.44 97 GLY A CA 1
ATOM 743 C C . GLY A 1 97 ? -38.511 -9.410 19.696 1.00 85.44 97 GLY A C 1
ATOM 744 O O . GLY A 1 97 ? -39.561 -9.655 19.101 1.00 85.44 97 GLY A O 1
ATOM 745 N N . LEU A 1 98 ? -38.280 -8.194 20.213 1.00 87.75 98 LEU A N 1
ATOM 746 C CA . LEU A 1 98 ? -39.220 -7.077 20.050 1.00 87.75 98 LEU A CA 1
ATOM 747 C C . LEU A 1 98 ? -39.139 -6.486 18.629 1.00 87.75 98 LEU A C 1
ATOM 749 O O . LEU A 1 98 ? -38.076 -5.995 18.245 1.00 87.75 98 LEU A O 1
ATOM 753 N N . PRO A 1 99 ? -40.242 -6.423 17.856 1.00 84.00 99 PRO A N 1
ATOM 754 C CA . PRO A 1 99 ? -40.223 -5.810 16.529 1.00 84.00 99 PRO A CA 1
ATOM 755 C C . PRO A 1 99 ? -39.743 -4.353 16.583 1.00 84.00 99 PRO A C 1
ATOM 757 O O . PRO A 1 99 ? -40.166 -3.591 17.453 1.00 84.00 99 PRO A O 1
ATOM 760 N N . ALA A 1 100 ? -38.858 -3.971 15.657 1.00 82.06 100 ALA A N 1
ATOM 761 C CA . ALA A 1 100 ? -38.213 -2.653 15.525 1.00 82.06 100 ALA A CA 1
ATOM 762 C C . ALA A 1 100 ? -37.300 -2.197 16.690 1.00 82.06 100 ALA A C 1
ATOM 764 O O . ALA A 1 100 ? -36.333 -1.472 16.456 1.00 82.06 100 ALA A O 1
ATOM 765 N N . LEU A 1 101 ? -37.552 -2.612 17.934 1.00 87.69 101 LEU A N 1
ATOM 766 C CA . LEU A 1 101 ? -36.737 -2.234 19.098 1.00 87.69 101 LEU A CA 1
ATOM 767 C C . LEU A 1 101 ? -35.639 -3.253 19.412 1.00 87.69 101 LEU A C 1
ATOM 769 O O . LEU A 1 101 ? -34.566 -2.856 19.858 1.00 87.69 101 LEU A O 1
ATOM 773 N N . GLY A 1 102 ? -35.884 -4.533 19.144 1.00 90.06 102 GLY A N 1
ATOM 774 C CA . GLY A 1 102 ? -34.989 -5.647 19.447 1.00 90.06 102 GLY A CA 1
ATOM 775 C C . GLY A 1 102 ? -33.561 -5.455 18.935 1.00 90.06 102 GLY A C 1
ATOM 776 O O . GLY A 1 102 ? -32.649 -5.473 19.761 1.00 90.06 102 GLY A O 1
ATOM 777 N N . PRO A 1 103 ? -33.347 -5.158 17.635 1.00 92.19 103 PRO A N 1
ATOM 778 C CA . PRO A 1 103 ? -32.008 -4.912 17.091 1.00 92.19 103 PRO A CA 1
ATOM 779 C C . PRO A 1 103 ? -31.268 -3.751 17.772 1.00 92.19 103 PRO A C 1
ATOM 781 O O . PRO A 1 103 ? -30.067 -3.813 18.011 1.00 92.19 103 PRO A O 1
ATOM 784 N N . ASN A 1 104 ? -31.988 -2.687 18.140 1.00 93.00 104 ASN A N 1
ATOM 785 C CA . ASN A 1 104 ? -31.394 -1.536 18.821 1.00 93.00 104 ASN A CA 1
ATOM 786 C C . ASN A 1 104 ? -31.008 -1.878 20.269 1.00 93.00 104 ASN A C 1
ATOM 788 O O . ASN A 1 104 ? -29.952 -1.461 20.744 1.00 93.00 104 ASN A O 1
ATOM 792 N N . LEU A 1 105 ? -31.850 -2.639 20.975 1.00 92.75 105 LEU A N 1
ATOM 793 C CA . LEU A 1 105 ? -31.592 -3.063 22.351 1.00 92.75 105 LEU A CA 1
ATOM 794 C C . LEU A 1 105 ? -30.445 -4.075 22.432 1.00 92.75 105 LEU A C 1
ATOM 796 O O . LEU A 1 105 ? -29.617 -3.969 23.338 1.00 92.75 105 LEU A O 1
ATOM 800 N N . SER A 1 106 ? -30.365 -5.017 21.489 1.00 93.69 106 SER A N 1
ATOM 801 C CA . SER A 1 106 ? -29.273 -5.992 21.427 1.00 93.69 106 SER A CA 1
ATOM 802 C C . SER A 1 106 ? -27.932 -5.331 21.088 1.00 93.69 106 SER A C 1
ATOM 804 O O . SER A 1 106 ? -26.917 -5.661 21.701 1.00 93.69 106 SER A O 1
ATOM 806 N N . ALA A 1 107 ? -27.925 -4.331 20.200 1.00 94.94 107 ALA A N 1
ATOM 807 C CA . ALA A 1 107 ? -26.724 -3.582 19.832 1.00 94.94 107 ALA A CA 1
ATOM 808 C C . ALA A 1 107 ? -26.255 -2.581 20.904 1.00 94.94 107 ALA A C 1
ATOM 810 O O . ALA A 1 107 ? -25.064 -2.288 20.989 1.00 94.94 107 ALA A O 1
ATOM 811 N N . ALA A 1 108 ? -27.154 -2.054 21.743 1.00 94.50 108 ALA A N 1
ATOM 812 C CA . ALA A 1 108 ? -26.859 -0.973 22.689 1.00 94.50 108 ALA A CA 1
ATOM 813 C C . ALA A 1 108 ? -25.610 -1.178 23.582 1.00 94.50 108 ALA A C 1
ATOM 815 O O . ALA A 1 108 ? -24.776 -0.268 23.630 1.00 94.50 108 ALA A O 1
ATOM 816 N N . PRO A 1 109 ? -25.417 -2.316 24.286 1.00 95.75 109 PRO A N 1
ATOM 817 C CA . PRO A 1 109 ? -24.208 -2.518 25.090 1.00 95.75 109 PRO A CA 1
ATOM 818 C C . PRO A 1 109 ? -22.930 -2.583 24.240 1.00 95.75 109 PRO A C 1
ATOM 820 O O . PRO A 1 109 ? -21.868 -2.174 24.707 1.00 95.75 109 PRO A O 1
ATOM 823 N N . HIS A 1 110 ? -23.020 -3.067 22.999 1.00 96.31 110 HIS A N 1
ATOM 824 C CA . HIS A 1 110 ? -21.885 -3.154 22.083 1.00 96.31 110 HIS A CA 1
ATOM 825 C C . HIS A 1 110 ? -21.534 -1.794 21.479 1.00 96.31 110 HIS A C 1
ATOM 827 O O . HIS A 1 110 ? -20.362 -1.440 21.454 1.00 96.31 110 HIS A O 1
ATOM 833 N N . LEU A 1 111 ? -22.530 -0.990 21.105 1.00 95.81 111 LEU A N 1
ATOM 834 C CA . LEU A 1 111 ? -22.339 0.391 20.654 1.00 95.81 111 LEU A CA 1
ATOM 835 C C . LEU A 1 111 ? -21.707 1.267 21.742 1.00 95.81 111 LEU A C 1
ATOM 837 O O . LEU A 1 111 ? -20.799 2.045 21.460 1.00 95.81 111 LEU A O 1
ATOM 841 N N . LEU A 1 112 ? -22.143 1.116 22.998 1.00 96.75 112 LEU A N 1
ATOM 842 C CA . LEU A 1 112 ? -21.528 1.826 24.120 1.00 96.75 112 LEU A CA 1
ATOM 843 C C . LEU A 1 112 ? -20.071 1.391 24.327 1.00 96.75 112 LEU A C 1
ATOM 845 O O . LEU A 1 112 ? -19.202 2.244 24.498 1.00 96.75 112 LEU A O 1
ATOM 849 N N . GLN A 1 113 ? -19.787 0.087 24.248 1.00 97.69 113 GLN A N 1
ATOM 850 C CA . GLN A 1 113 ? -18.415 -0.422 24.307 1.00 97.69 113 GLN A CA 1
ATOM 851 C C . GLN A 1 113 ? -17.556 0.129 23.160 1.00 97.69 113 GLN A C 1
ATOM 853 O O . GLN A 1 113 ? -16.446 0.586 23.412 1.00 97.69 113 GLN A O 1
ATOM 858 N N . MET A 1 114 ? -18.070 0.135 21.925 1.00 97.44 114 MET A N 1
ATOM 859 C CA . MET A 1 114 ? -17.382 0.721 20.772 1.00 97.44 114 MET A CA 1
ATOM 860 C C . MET A 1 114 ? -17.040 2.187 21.024 1.00 97.44 114 MET A C 1
ATOM 862 O O . MET A 1 114 ? -15.893 2.575 20.844 1.00 97.44 114 MET A O 1
ATOM 866 N N . GLY A 1 115 ? -18.003 2.991 21.484 1.00 97.31 115 GLY A N 1
ATOM 867 C CA . GLY A 1 115 ? -17.773 4.405 21.776 1.00 97.31 115 GLY A CA 1
ATOM 868 C C . GLY A 1 115 ? -16.664 4.617 22.810 1.00 97.31 115 GLY A C 1
ATOM 869 O O . GLY A 1 115 ? -15.759 5.415 22.578 1.00 97.31 115 GLY A O 1
ATOM 870 N N . ILE A 1 116 ? -16.692 3.864 23.917 1.00 98.62 116 ILE A N 1
ATOM 871 C CA . ILE A 1 116 ? -15.673 3.934 24.980 1.00 98.62 116 ILE A CA 1
ATOM 872 C C . ILE A 1 116 ? -14.286 3.619 24.422 1.00 98.62 116 ILE A C 1
ATOM 874 O O . ILE A 1 116 ? -13.343 4.375 24.656 1.00 98.62 116 ILE A O 1
ATOM 878 N N . GLU A 1 117 ? -14.167 2.517 23.687 1.00 98.62 117 GLU A N 1
ATOM 879 C CA . GLU A 1 117 ? -12.888 2.026 23.178 1.00 98.62 117 GLU A CA 1
ATOM 880 C C . GLU A 1 117 ? -12.341 2.904 22.047 1.00 98.62 117 GLU A C 1
ATOM 882 O O . GLU A 1 117 ? -11.155 3.208 22.052 1.00 98.62 117 GLU A O 1
ATOM 887 N N . LEU A 1 118 ? -13.187 3.397 21.135 1.00 98.06 118 LEU A N 1
ATOM 888 C CA . LEU A 1 118 ? -12.769 4.319 20.072 1.00 98.06 118 LEU A CA 1
ATOM 889 C C . LEU A 1 118 ? -12.330 5.672 20.632 1.00 98.06 118 LEU A C 1
ATOM 891 O O . LEU A 1 118 ? -11.304 6.199 20.209 1.00 98.06 118 LEU A O 1
ATOM 895 N N . SER A 1 119 ? -13.062 6.219 21.610 1.00 98.44 119 SER A N 1
ATOM 896 C CA . SER A 1 119 ? -12.660 7.472 22.261 1.00 98.44 119 SER A CA 1
ATOM 897 C C . SER A 1 119 ? -11.330 7.334 23.006 1.00 98.44 119 SER A C 1
ATOM 899 O O . SER A 1 119 ? -10.492 8.227 22.924 1.00 98.44 119 SER A O 1
ATOM 901 N N . TYR A 1 120 ? -11.095 6.189 23.657 1.00 98.62 120 TYR A N 1
ATOM 902 C CA . TYR A 1 120 ? -9.838 5.913 24.345 1.00 98.62 120 TYR A CA 1
ATOM 903 C C . TYR A 1 120 ? -8.692 5.676 23.357 1.00 98.62 120 TYR A C 1
ATOM 905 O O . TYR A 1 120 ? -7.600 6.205 23.542 1.00 98.62 120 TYR A O 1
ATOM 913 N N . ALA A 1 121 ? -8.942 4.922 22.282 1.00 98.44 121 ALA A N 1
ATOM 914 C CA . ALA A 1 121 ? -7.970 4.701 21.218 1.00 98.44 121 ALA A CA 1
ATOM 915 C C . ALA A 1 121 ? -7.517 6.029 20.607 1.00 98.44 121 ALA A C 1
ATOM 917 O O . ALA A 1 121 ? -6.319 6.289 20.526 1.00 98.44 121 ALA A O 1
ATOM 918 N N . GLY A 1 122 ? -8.472 6.893 20.254 1.00 97.31 122 GLY A N 1
ATOM 919 C CA . GLY A 1 122 ? -8.191 8.221 19.726 1.00 97.31 122 GLY A CA 1
ATOM 920 C C . GLY A 1 122 ? -7.442 9.107 20.724 1.00 97.31 122 GLY A C 1
ATOM 921 O O . GLY A 1 122 ? -6.472 9.750 20.343 1.00 97.31 122 GLY A O 1
ATOM 922 N N . GLU A 1 123 ? -7.828 9.110 22.006 1.00 97.75 123 GLU A N 1
ATOM 923 C CA . GLU A 1 123 ? -7.116 9.861 23.050 1.00 97.75 123 GLU A CA 1
ATOM 924 C C . GLU A 1 123 ? -5.637 9.454 23.128 1.00 97.75 123 GLU A C 1
ATOM 926 O O . GLU A 1 123 ? -4.757 10.316 23.087 1.00 97.75 123 GLU A O 1
ATOM 931 N N . ARG A 1 124 ? -5.353 8.146 23.224 1.00 98.38 124 ARG A N 1
ATOM 932 C CA . ARG A 1 124 ? -3.976 7.632 23.299 1.00 98.38 124 ARG A CA 1
ATOM 933 C C . ARG A 1 124 ? -3.203 7.889 22.006 1.00 98.38 124 ARG A C 1
ATOM 935 O O . ARG A 1 124 ? -2.044 8.280 22.078 1.00 98.38 124 ARG A O 1
ATOM 942 N N . ALA A 1 125 ? -3.844 7.741 20.847 1.00 97.56 125 ALA A N 1
ATOM 943 C CA . ALA A 1 125 ? -3.230 8.041 19.558 1.00 97.56 125 ALA A CA 1
ATOM 944 C C . ALA A 1 125 ? -2.861 9.527 19.431 1.00 97.56 125 ALA A C 1
ATOM 946 O O . ALA A 1 125 ? -1.756 9.837 19.000 1.00 97.56 125 ALA A O 1
ATOM 947 N N . CYS A 1 126 ? -3.731 10.450 19.855 1.00 97.06 126 CYS A N 1
ATOM 948 C CA . CYS A 1 126 ? -3.415 11.879 19.849 1.00 97.06 126 CYS A CA 1
ATOM 949 C C . CYS A 1 126 ? -2.232 12.211 20.768 1.00 97.06 126 CYS A C 1
ATOM 951 O O . CYS A 1 126 ? -1.367 12.989 20.378 1.00 97.06 126 CYS A O 1
ATOM 953 N N . LEU A 1 127 ? -2.170 11.609 21.962 1.00 96.25 127 LEU A N 1
ATOM 954 C CA . LEU A 1 127 ? -1.040 11.789 22.882 1.00 96.25 127 LEU A CA 1
ATOM 955 C C . LEU A 1 127 ? 0.275 11.272 22.284 1.00 96.25 127 LEU A C 1
ATOM 957 O O . LEU A 1 127 ? 1.296 11.942 22.398 1.00 96.25 127 LEU A O 1
ATOM 961 N N . ALA A 1 128 ? 0.241 10.112 21.626 1.00 96.94 128 ALA A N 1
ATOM 962 C CA . ALA A 1 128 ? 1.412 9.513 20.993 1.00 96.94 128 ALA A CA 1
ATOM 963 C C . ALA A 1 128 ? 1.875 10.269 19.738 1.00 96.94 128 ALA A C 1
ATOM 965 O O . ALA A 1 128 ? 3.069 10.346 19.461 1.00 96.94 128 ALA A O 1
ATOM 966 N N . ALA A 1 129 ? 0.931 10.819 18.973 1.00 95.38 129 ALA A N 1
ATOM 967 C CA . ALA A 1 129 ? 1.199 11.533 17.731 1.00 95.38 129 ALA A CA 1
ATOM 968 C C . ALA A 1 129 ? 1.624 12.989 17.943 1.00 95.38 129 ALA A C 1
ATOM 970 O O . ALA A 1 129 ? 2.276 13.542 17.062 1.00 95.38 129 ALA A O 1
ATOM 971 N N . GLN A 1 130 ? 1.276 13.619 19.071 1.00 94.00 130 GLN A N 1
ATOM 972 C CA . GLN A 1 130 ? 1.587 15.034 19.302 1.00 94.00 130 GLN A CA 1
ATOM 973 C C . GLN A 1 130 ? 3.093 15.337 19.171 1.00 94.00 130 GLN A C 1
ATOM 975 O O . GLN A 1 130 ? 3.418 16.210 18.376 1.00 94.00 130 GLN A O 1
ATOM 980 N N . PRO A 1 131 ? 4.025 14.590 19.799 1.00 93.38 131 PRO A N 1
ATOM 981 C CA . PRO A 1 131 ? 5.457 14.861 19.632 1.00 93.38 131 PRO A CA 1
ATOM 982 C C . PRO A 1 131 ? 5.953 14.697 18.187 1.00 93.38 131 PRO A C 1
ATOM 984 O O . PRO A 1 131 ? 6.860 15.399 17.756 1.00 93.38 131 PRO A O 1
ATOM 987 N N . ILE A 1 132 ? 5.351 13.776 17.424 1.00 91.31 132 ILE A N 1
ATOM 988 C CA . ILE A 1 132 ? 5.667 13.564 16.001 1.00 91.31 132 ILE A CA 1
ATOM 989 C C . ILE A 1 132 ? 5.212 14.771 15.176 1.00 91.31 132 ILE A C 1
ATOM 991 O O . ILE A 1 132 ? 5.921 15.217 14.275 1.00 91.31 132 ILE A O 1
ATOM 995 N N . LEU A 1 133 ? 4.025 15.297 15.484 1.00 89.44 133 LEU A N 1
ATOM 996 C CA . LEU A 1 133 ? 3.497 16.496 14.848 1.00 89.44 133 LEU A CA 1
ATOM 997 C C . LEU A 1 133 ? 4.372 17.715 15.161 1.00 89.44 133 LEU A C 1
ATOM 999 O O . LEU A 1 133 ? 4.697 18.459 14.243 1.00 89.44 133 LEU A O 1
ATOM 1003 N N . ASP A 1 134 ? 4.809 17.876 16.409 1.00 88.50 134 ASP A N 1
ATOM 1004 C CA . ASP A 1 134 ? 5.696 18.971 16.823 1.00 88.50 134 ASP A CA 1
ATOM 1005 C C . ASP A 1 134 ? 7.036 18.925 16.051 1.00 88.50 134 ASP A C 1
ATOM 1007 O O . ASP A 1 134 ? 7.523 19.950 15.562 1.00 88.50 134 ASP A O 1
ATOM 1011 N N . ASP A 1 135 ? 7.593 17.720 15.853 1.00 86.00 135 ASP A N 1
ATOM 1012 C CA . ASP A 1 135 ? 8.803 17.490 15.048 1.00 86.00 135 ASP A CA 1
ATOM 1013 C C . ASP A 1 135 ? 8.613 17.822 13.560 1.00 86.00 135 ASP A C 1
ATOM 1015 O O . ASP A 1 135 ? 9.571 18.254 12.905 1.00 86.00 135 ASP A O 1
ATOM 1019 N N . PHE A 1 136 ? 7.402 17.614 13.033 1.00 81.62 136 PHE A N 1
ATOM 1020 C CA . PHE A 1 136 ? 7.029 17.924 11.653 1.00 81.62 136 PHE A CA 1
ATOM 1021 C C . PHE A 1 136 ? 6.797 19.427 11.439 1.00 81.62 136 PHE A C 1
ATOM 1023 O O . PHE A 1 136 ? 7.246 19.981 10.438 1.00 81.62 136 PHE A O 1
ATOM 1030 N N . LEU A 1 137 ? 6.143 20.098 12.392 1.00 80.81 137 LEU A N 1
ATOM 1031 C CA . LEU A 1 137 ? 5.885 21.543 12.359 1.00 80.81 137 LEU A CA 1
ATOM 1032 C C . LEU A 1 137 ? 7.137 22.385 12.660 1.00 80.81 137 LEU A C 1
ATOM 1034 O O . LEU A 1 137 ? 7.113 23.604 12.500 1.00 80.81 137 LEU A O 1
ATOM 1038 N N . GLY A 1 138 ? 8.239 21.751 13.076 1.00 75.25 138 GLY A N 1
ATOM 1039 C CA . GLY A 1 138 ? 9.474 22.445 13.443 1.00 75.25 138 GLY A CA 1
ATOM 1040 C C . GLY A 1 138 ? 9.364 23.213 14.763 1.00 75.25 138 GLY A C 1
ATOM 1041 O O . GLY A 1 138 ? 10.144 24.132 15.001 1.00 75.25 138 GLY A O 1
ATOM 1042 N N . GLU A 1 139 ? 8.402 22.848 15.615 1.00 73.50 139 GLU A N 1
ATOM 1043 C CA . GLU A 1 139 ? 8.196 23.444 16.942 1.00 73.50 139 GLU A CA 1
ATOM 1044 C C . GLU A 1 139 ? 9.118 22.821 18.006 1.00 73.50 139 GLU A C 1
ATOM 1046 O O . GLU A 1 139 ? 9.310 23.381 19.089 1.00 73.50 139 GLU A O 1
ATOM 1051 N N . SER A 1 140 ? 9.736 21.684 17.680 1.00 68.19 140 SER A N 1
ATOM 1052 C CA . SER A 1 140 ? 10.766 21.032 18.487 1.00 68.19 140 SER A CA 1
ATOM 1053 C C . SER A 1 140 ? 12.071 21.831 18.557 1.00 68.19 140 SER A C 1
ATOM 1055 O O . SER A 1 140 ? 12.413 22.631 17.685 1.00 68.19 140 SER A O 1
ATOM 1057 N N . THR A 1 141 ? 12.868 21.571 19.597 1.00 69.31 141 THR A N 1
ATOM 1058 C CA . THR A 1 141 ? 14.212 22.152 19.728 1.00 69.31 141 THR A CA 1
ATOM 1059 C C . THR A 1 141 ? 15.088 21.823 18.512 1.00 69.31 141 THR A C 1
ATOM 1061 O O . THR A 1 141 ? 15.060 20.674 18.061 1.00 69.31 141 THR A O 1
ATOM 1064 N N . PRO A 1 142 ? 15.918 22.772 18.028 1.00 69.19 142 PRO A N 1
ATOM 1065 C CA . PRO A 1 142 ? 16.855 22.521 16.938 1.00 69.19 142 PRO A CA 1
ATOM 1066 C C . PRO A 1 142 ? 17.693 21.269 17.210 1.00 69.19 142 PRO A C 1
ATOM 1068 O O . PRO A 1 142 ? 18.283 21.133 18.282 1.00 69.19 142 PRO A O 1
ATOM 1071 N N . SER A 1 143 ? 17.725 20.357 16.242 1.00 74.06 143 SER A N 1
ATOM 1072 C CA . SER A 1 143 ? 18.426 19.079 16.329 1.00 74.06 143 SER A CA 1
ATOM 1073 C C . SER A 1 143 ? 19.195 18.829 15.039 1.00 74.06 143 SER A C 1
ATOM 1075 O O . SER A 1 143 ? 18.719 19.170 13.958 1.00 74.06 143 SER A O 1
ATOM 1077 N N . GLU A 1 144 ? 20.372 18.218 15.158 1.00 80.69 144 GLU A N 1
ATOM 1078 C CA . GLU A 1 144 ? 21.153 17.735 14.012 1.00 80.69 144 GLU A CA 1
ATOM 1079 C C . GLU A 1 144 ? 20.542 16.463 13.394 1.00 80.69 144 GLU A C 1
ATOM 1081 O O . GLU A 1 144 ? 20.851 16.120 12.256 1.00 80.69 144 GLU A O 1
ATOM 1086 N N . ALA A 1 145 ? 19.656 15.772 14.123 1.00 84.31 145 ALA A N 1
ATOM 1087 C CA . ALA A 1 145 ? 18.969 14.576 13.643 1.00 84.31 145 ALA A CA 1
ATOM 1088 C C . ALA A 1 145 ? 18.016 14.903 12.486 1.00 84.31 145 ALA A C 1
ATOM 1090 O O . ALA A 1 145 ? 17.287 15.898 12.533 1.00 84.31 145 ALA A O 1
ATOM 1091 N N . SER A 1 146 ? 17.955 14.024 11.482 1.00 84.75 146 SER A N 1
ATOM 1092 C CA . SER A 1 146 ? 17.004 14.154 10.367 1.00 84.75 146 SER A CA 1
ATOM 1093 C C . SER A 1 146 ? 15.545 14.054 10.842 1.00 84.75 146 SER A C 1
ATOM 1095 O O . SER A 1 146 ? 15.271 13.506 11.910 1.00 84.75 146 SER A O 1
ATOM 1097 N N . LEU A 1 147 ? 14.581 14.548 10.052 1.00 83.88 147 LEU A N 1
ATOM 1098 C CA . LEU A 1 147 ? 13.158 14.408 10.398 1.00 83.88 147 LEU A CA 1
ATOM 1099 C C . LEU A 1 147 ? 12.763 12.932 10.572 1.00 83.88 147 LEU A C 1
ATOM 1101 O O . LEU A 1 147 ? 12.092 12.604 11.545 1.00 83.88 147 LEU A O 1
ATOM 1105 N N . LEU A 1 148 ? 13.213 12.046 9.676 1.00 87.44 148 LEU A N 1
ATOM 1106 C CA . LEU A 1 148 ? 12.919 10.611 9.756 1.00 87.44 148 LEU A CA 1
ATOM 1107 C C . LEU A 1 148 ? 13.424 9.998 11.069 1.00 87.44 148 LEU A C 1
ATOM 1109 O O . LEU A 1 148 ? 12.700 9.246 11.715 1.00 87.44 148 LEU A O 1
ATOM 1113 N N . GLU A 1 149 ? 14.631 10.376 11.491 1.00 90.69 149 GLU A N 1
ATOM 1114 C CA . GLU A 1 149 ? 15.237 9.900 12.733 1.00 90.69 149 GLU A CA 1
ATOM 1115 C C . GLU A 1 149 ? 14.440 10.356 13.958 1.00 90.69 149 GLU A C 1
ATOM 1117 O O . GLU A 1 149 ? 14.156 9.554 14.849 1.00 90.69 149 GLU A O 1
ATOM 1122 N N . ARG A 1 150 ? 14.022 11.629 13.985 1.00 90.69 150 ARG A N 1
ATOM 1123 C CA . ARG A 1 150 ? 13.186 12.159 15.070 1.00 90.69 150 ARG A CA 1
ATOM 1124 C C . ARG A 1 150 ? 11.838 11.448 15.127 1.00 90.69 150 ARG A C 1
ATOM 1126 O O . ARG A 1 150 ? 11.469 10.935 16.180 1.00 90.69 150 ARG A O 1
ATOM 1133 N N . VAL A 1 151 ? 11.155 11.321 13.987 1.00 90.56 151 VAL A N 1
ATOM 1134 C CA . VAL A 1 151 ? 9.866 10.619 13.875 1.00 90.56 151 VAL A CA 1
ATOM 1135 C C . VAL A 1 151 ? 9.987 9.165 14.344 1.00 90.56 151 VAL A C 1
ATOM 1137 O O . VAL A 1 151 ? 9.167 8.712 15.143 1.00 90.56 151 VAL A O 1
ATOM 1140 N N . ALA A 1 152 ? 11.022 8.440 13.911 1.00 93.19 152 ALA A N 1
ATOM 1141 C CA . ALA A 1 152 ? 11.281 7.069 14.351 1.00 93.19 152 ALA A CA 1
ATOM 1142 C C . ALA A 1 152 ? 11.523 6.989 15.867 1.00 93.19 152 ALA A C 1
ATOM 1144 O O . ALA A 1 152 ? 10.966 6.121 16.543 1.00 93.19 152 ALA A O 1
ATOM 1145 N N . GLY A 1 153 ? 12.308 7.926 16.406 1.00 94.38 153 GLY A N 1
ATOM 1146 C CA . GLY A 1 153 ? 12.566 8.052 17.836 1.00 94.38 153 GLY A CA 1
ATOM 1147 C C . GLY A 1 153 ? 11.291 8.295 18.645 1.00 94.38 153 GLY A C 1
ATOM 1148 O O . GLY A 1 153 ? 11.082 7.630 19.659 1.00 94.38 153 GLY A O 1
ATOM 1149 N N . GLN A 1 154 ? 10.401 9.177 18.181 1.00 94.81 154 GLN A N 1
ATOM 1150 C CA . GLN A 1 154 ? 9.111 9.426 18.832 1.00 94.81 154 GLN A CA 1
ATOM 1151 C C . GLN A 1 154 ? 8.176 8.218 18.745 1.00 94.81 154 GLN A C 1
ATOM 1153 O O . GLN A 1 154 ? 7.560 7.852 19.744 1.00 94.81 154 GLN A O 1
ATOM 1158 N N . LEU A 1 155 ? 8.093 7.549 17.590 1.00 95.31 155 LEU A N 1
ATOM 1159 C CA . LEU A 1 155 ? 7.312 6.316 17.450 1.00 95.31 155 LEU A CA 1
ATOM 1160 C C . LEU A 1 155 ? 7.785 5.248 18.448 1.00 95.31 155 LEU A C 1
ATOM 1162 O O . LEU A 1 155 ? 6.960 4.624 19.115 1.00 95.31 155 LEU A O 1
ATOM 1166 N N . ALA A 1 156 ? 9.103 5.087 18.606 1.00 95.94 156 ALA A N 1
ATOM 1167 C CA . ALA A 1 156 ? 9.691 4.173 19.581 1.00 95.94 156 ALA A CA 1
ATOM 1168 C C . ALA A 1 156 ? 9.418 4.608 21.034 1.00 95.94 156 ALA A C 1
ATOM 1170 O O . ALA A 1 156 ? 9.018 3.788 21.863 1.00 95.94 156 ALA A O 1
ATOM 1171 N N . ALA A 1 157 ? 9.586 5.894 21.350 1.00 96.19 157 ALA A N 1
ATOM 1172 C CA . ALA A 1 157 ? 9.378 6.435 22.694 1.00 96.19 157 ALA A CA 1
ATOM 1173 C C . ALA A 1 157 ? 7.911 6.343 23.149 1.00 96.19 157 ALA A C 1
ATOM 1175 O O . ALA A 1 157 ? 7.640 6.076 24.321 1.00 96.19 157 ALA A O 1
ATOM 1176 N N . GLN A 1 158 ? 6.966 6.518 22.221 1.00 97.12 158 GLN A N 1
ATOM 1177 C CA . GLN A 1 158 ? 5.525 6.489 22.483 1.00 97.12 158 GLN A CA 1
ATOM 1178 C C . GLN A 1 158 ? 4.893 5.097 22.294 1.00 97.12 158 GLN A C 1
ATOM 1180 O O . GLN A 1 158 ? 3.668 4.964 22.306 1.00 97.12 158 GLN A O 1
ATOM 1185 N N . GLN A 1 159 ? 5.696 4.032 22.183 1.00 96.00 159 GLN A N 1
ATOM 1186 C CA . GLN A 1 159 ? 5.212 2.648 22.056 1.00 96.00 159 GLN A CA 1
ATOM 1187 C C . GLN A 1 159 ? 4.129 2.240 23.075 1.00 96.00 159 GLN A C 1
ATOM 1189 O O . GLN A 1 159 ? 3.134 1.633 22.672 1.00 96.00 159 GLN A O 1
ATOM 1194 N N . PRO A 1 160 ? 4.229 2.577 24.380 1.00 97.25 160 PRO A N 1
ATOM 1195 C CA . PRO A 1 160 ? 3.183 2.221 25.341 1.00 97.25 160 PRO A CA 1
ATOM 1196 C C . PRO A 1 160 ? 1.817 2.832 25.010 1.00 97.25 160 PRO A C 1
ATOM 1198 O O . PRO A 1 160 ? 0.781 2.230 25.297 1.00 97.25 160 PRO A O 1
ATOM 1201 N N . ASP A 1 161 ? 1.805 4.031 24.435 1.00 97.75 161 ASP A N 1
ATOM 1202 C CA . ASP A 1 161 ? 0.596 4.724 24.015 1.00 97.75 161 ASP A CA 1
ATOM 1203 C C . ASP A 1 161 ? 0.019 4.128 22.734 1.00 97.75 161 ASP A C 1
ATOM 1205 O O . ASP A 1 161 ? -1.177 3.829 22.696 1.00 97.75 161 ASP A O 1
ATOM 1209 N N . TRP A 1 162 ? 0.870 3.863 21.740 1.00 97.75 162 TRP A N 1
ATOM 1210 C CA . TRP A 1 162 ? 0.474 3.193 20.501 1.00 97.75 162 TRP A CA 1
ATOM 1211 C C . TRP A 1 162 ? -0.109 1.804 20.755 1.00 97.75 162 TRP A C 1
ATOM 1213 O O . TRP A 1 162 ? -1.185 1.486 20.251 1.00 97.75 162 TRP A O 1
ATOM 1223 N N . ALA A 1 163 ? 0.519 1.011 21.626 1.00 97.75 163 ALA A N 1
ATOM 1224 C CA . ALA A 1 163 ? 0.018 -0.306 22.006 1.00 97.75 163 ALA A CA 1
ATOM 1225 C C . ALA A 1 163 ? -1.347 -0.231 22.717 1.00 97.75 163 ALA A C 1
ATOM 1227 O O . ALA A 1 163 ? -2.238 -1.043 22.455 1.00 97.75 163 ALA A O 1
ATOM 1228 N N . ARG A 1 164 ? -1.556 0.761 23.598 1.00 98.38 164 ARG A N 1
ATOM 1229 C CA . ARG A 1 164 ? -2.863 0.994 24.245 1.00 98.38 164 ARG A CA 1
ATOM 1230 C C . ARG A 1 164 ? -3.926 1.412 23.232 1.00 98.38 164 ARG A C 1
ATOM 1232 O O . ARG A 1 164 ? -5.051 0.916 23.313 1.00 98.38 164 ARG A O 1
ATOM 1239 N N . ALA A 1 165 ? -3.574 2.294 22.298 1.00 98.31 165 ALA A N 1
ATOM 1240 C CA . ALA A 1 165 ? -4.468 2.751 21.244 1.00 98.31 165 ALA A CA 1
ATOM 1241 C C . ALA A 1 165 ? -4.882 1.594 20.323 1.00 98.31 165 ALA A C 1
ATOM 1243 O O . ALA A 1 165 ? -6.074 1.381 20.101 1.00 98.31 165 ALA A O 1
ATOM 1244 N N . GLN A 1 166 ? -3.916 0.783 19.878 1.00 98.19 166 GLN A N 1
ATOM 1245 C CA . GLN A 1 166 ? -4.151 -0.407 19.062 1.00 98.19 166 GLN A CA 1
ATOM 1246 C C . GLN A 1 166 ? -5.052 -1.414 19.782 1.00 98.19 166 GLN A C 1
ATOM 1248 O O . GLN A 1 166 ? -6.052 -1.858 19.224 1.00 98.19 166 GLN A O 1
ATOM 1253 N N . GLN A 1 167 ? -4.755 -1.739 21.044 1.00 98.31 167 GLN A N 1
ATOM 1254 C CA . GLN A 1 167 ? -5.563 -2.690 21.808 1.00 98.31 167 GLN A CA 1
ATOM 1255 C C . GLN A 1 167 ? -7.013 -2.210 21.970 1.00 98.31 167 GLN A C 1
ATOM 1257 O O . GLN A 1 167 ? -7.946 -3.011 21.905 1.00 98.31 167 GLN A O 1
ATOM 1262 N N . ALA A 1 168 ? -7.215 -0.911 22.192 1.00 98.56 168 ALA A N 1
ATOM 1263 C CA . ALA A 1 168 ? -8.543 -0.325 22.296 1.00 98.56 168 ALA A CA 1
ATOM 1264 C C . ALA A 1 168 ? -9.282 -0.341 20.950 1.00 98.56 168 ALA A C 1
ATOM 1266 O O . ALA A 1 168 ? -10.435 -0.768 20.897 1.00 98.56 168 ALA A O 1
ATOM 1267 N N . ALA A 1 169 ? -8.610 0.007 19.849 1.00 98.31 169 ALA A N 1
ATOM 1268 C CA . ALA A 1 169 ? -9.171 -0.115 18.506 1.00 98.31 169 ALA A CA 1
ATOM 1269 C C . ALA A 1 169 ? -9.615 -1.559 18.204 1.00 98.31 169 ALA A C 1
ATOM 1271 O O . ALA A 1 169 ? -10.740 -1.772 17.755 1.00 98.31 169 ALA A O 1
ATOM 1272 N N . GLU A 1 170 ? -8.804 -2.563 18.550 1.00 98.12 170 GLU A N 1
ATOM 1273 C CA . GLU A 1 170 ? -9.183 -3.972 18.388 1.00 98.12 170 GLU A CA 1
ATOM 1274 C C . GLU A 1 170 ? -10.386 -4.369 19.250 1.00 98.12 170 GLU A C 1
ATOM 1276 O O . GLU A 1 170 ? -11.284 -5.066 18.778 1.00 98.12 170 GLU A O 1
ATOM 1281 N N . ARG A 1 171 ? -10.475 -3.888 20.499 1.00 98.50 171 ARG 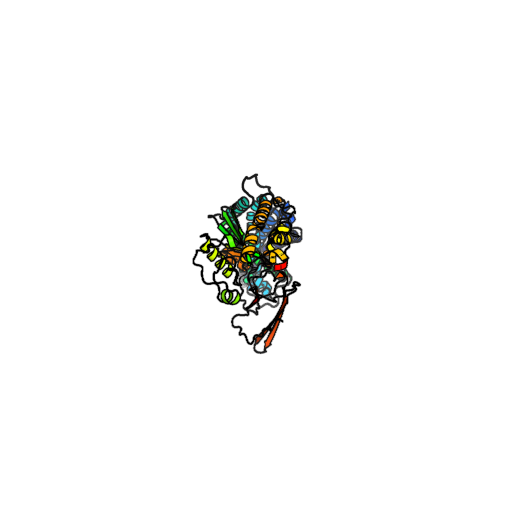A N 1
ATOM 1282 C CA . ARG A 1 171 ? -11.665 -4.118 21.339 1.00 98.50 171 ARG A CA 1
ATOM 1283 C C . ARG A 1 171 ? -12.918 -3.458 20.763 1.00 98.50 171 ARG A C 1
ATOM 1285 O O . ARG A 1 171 ? -14.001 -4.030 20.892 1.00 98.50 171 ARG A O 1
ATOM 1292 N N . ALA A 1 172 ? -12.790 -2.296 20.120 1.00 98.25 172 ALA A N 1
ATOM 1293 C CA . ALA A 1 172 ? -13.896 -1.649 19.423 1.00 98.25 172 ALA A CA 1
ATOM 1294 C C . ALA A 1 172 ? -14.355 -2.464 18.205 1.00 98.25 172 ALA A C 1
ATOM 1296 O O . ALA A 1 172 ? -15.554 -2.697 18.047 1.00 98.25 172 ALA A O 1
ATOM 1297 N N . ILE A 1 173 ? -13.422 -2.951 17.383 1.00 97.50 173 ILE A N 1
ATOM 1298 C CA . ILE A 1 173 ? -13.749 -3.767 16.205 1.00 97.50 173 ILE A CA 1
ATOM 1299 C C . ILE A 1 173 ? -14.380 -5.098 16.634 1.00 97.50 173 ILE A C 1
ATOM 1301 O O . ILE A 1 173 ? -15.446 -5.467 16.147 1.00 97.50 173 ILE A O 1
ATOM 1305 N N . ALA A 1 174 ? -13.825 -5.756 17.654 1.00 97.88 174 ALA A N 1
ATOM 1306 C CA . ALA A 1 174 ? -14.412 -6.965 18.225 1.00 97.88 174 ALA A CA 1
ATOM 1307 C C . ALA A 1 174 ? -15.800 -6.725 18.851 1.00 97.88 174 ALA A C 1
ATOM 1309 O O . ALA A 1 174 ? -16.604 -7.651 18.952 1.00 97.88 174 ALA A O 1
ATOM 1310 N N . ALA A 1 175 ? -16.108 -5.505 19.308 1.00 97.31 175 ALA A N 1
ATOM 1311 C CA . ALA A 1 175 ? -17.452 -5.143 19.758 1.00 97.31 175 ALA A CA 1
ATOM 1312 C C . ALA A 1 175 ? -18.412 -4.929 18.577 1.00 97.31 175 ALA A C 1
ATOM 1314 O O . ALA A 1 175 ? -19.572 -5.335 18.676 1.00 97.31 175 ALA A O 1
ATOM 1315 N N . ARG A 1 176 ? -17.936 -4.358 17.461 1.00 96.69 176 ARG A N 1
ATOM 1316 C CA . ARG A 1 176 ? -18.711 -4.181 16.223 1.00 96.69 176 ARG A CA 1
ATOM 1317 C C . ARG A 1 176 ? -19.184 -5.507 15.633 1.00 96.69 176 ARG A C 1
ATOM 1319 O O . ARG A 1 176 ? -20.319 -5.592 15.172 1.00 96.69 176 ARG A O 1
ATOM 1326 N N . GLU A 1 177 ? -18.348 -6.537 15.687 1.00 95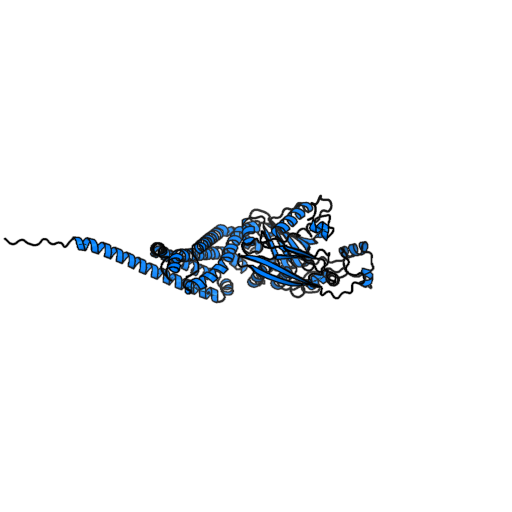.69 177 GLU A N 1
ATOM 1327 C CA . GLU A 1 177 ? -18.643 -7.875 15.151 1.00 95.69 177 GLU A CA 1
ATOM 1328 C C . GLU A 1 177 ? -19.726 -8.635 15.943 1.00 95.69 177 GLU A C 1
ATOM 1330 O O . GLU A 1 177 ? -20.240 -9.650 15.479 1.00 95.69 177 GLU A O 1
ATOM 1335 N N . ARG A 1 178 ? -20.115 -8.156 17.135 1.00 95.44 178 ARG A N 1
ATOM 1336 C CA . ARG A 1 178 ? -21.094 -8.841 18.003 1.00 95.44 178 ARG A CA 1
ATOM 1337 C C . ARG A 1 178 ? -22.555 -8.568 17.663 1.00 95.44 178 ARG A C 1
ATOM 1339 O O . ARG A 1 178 ? -23.428 -9.170 18.285 1.00 95.44 178 ARG A O 1
ATOM 1346 N N . PHE A 1 179 ? -22.841 -7.661 16.735 1.00 93.75 179 PHE A N 1
ATOM 1347 C CA . PHE A 1 179 ? -24.212 -7.322 16.359 1.00 93.75 179 PHE A CA 1
ATOM 1348 C C . PHE A 1 179 ? -24.332 -7.002 14.865 1.00 93.75 179 PHE A C 1
ATOM 1350 O O . PHE A 1 179 ? -23.374 -6.579 14.216 1.00 93.75 179 PHE A O 1
ATOM 1357 N N . SER A 1 180 ? -25.535 -7.201 14.319 1.00 92.19 180 SER A N 1
ATOM 1358 C CA . SER A 1 180 ? -25.857 -6.837 12.936 1.00 92.19 180 SER A CA 1
ATOM 1359 C C . SER A 1 180 ? -26.269 -5.368 12.842 1.00 92.19 180 SER A C 1
ATOM 1361 O O . SER A 1 180 ? -26.933 -4.841 13.736 1.00 92.19 180 SER A O 1
ATOM 1363 N N . ALA A 1 181 ? -25.907 -4.718 11.735 1.00 91.75 181 ALA A N 1
ATOM 1364 C CA . ALA A 1 181 ? -26.434 -3.399 11.393 1.00 91.75 181 ALA A CA 1
ATOM 1365 C C . ALA A 1 181 ? -27.884 -3.467 10.869 1.00 91.75 181 ALA A C 1
ATOM 1367 O O . ALA A 1 181 ? -28.575 -2.450 10.797 1.00 91.75 181 ALA A O 1
ATOM 1368 N N . GLU A 1 182 ? -28.353 -4.663 10.508 1.00 91.06 182 GLU A N 1
ATOM 1369 C CA . GLU A 1 182 ? -29.698 -4.891 9.999 1.00 91.06 182 GLU A CA 1
ATOM 1370 C C . GLU A 1 182 ? -30.760 -4.599 11.068 1.00 91.06 182 GLU A C 1
ATOM 1372 O O . GLU A 1 182 ? -30.655 -5.010 12.223 1.00 91.06 182 GLU A O 1
ATOM 1377 N N . GLY A 1 183 ? -31.797 -3.852 10.686 1.00 89.12 183 GLY A N 1
ATOM 1378 C CA . GLY A 1 183 ? -32.886 -3.482 11.592 1.00 89.12 183 GLY A CA 1
ATOM 1379 C C . GLY A 1 183 ? -32.524 -2.420 12.640 1.00 89.12 183 GLY A C 1
ATOM 1380 O O . GLY A 1 183 ? -33.384 -2.060 13.450 1.00 89.12 183 GLY A O 1
ATOM 1381 N N . LEU A 1 184 ? -31.298 -1.880 12.629 1.00 93.12 184 LEU A N 1
ATOM 1382 C CA . LEU A 1 184 ? -30.956 -0.714 13.442 1.00 93.12 184 LEU A CA 1
ATOM 1383 C C . LEU A 1 184 ? -31.744 0.517 12.997 1.00 93.12 184 LEU A C 1
ATOM 1385 O O . LEU A 1 184 ? -32.052 0.716 11.821 1.00 93.12 184 LEU A O 1
ATOM 1389 N N . HIS A 1 185 ? -32.038 1.395 13.954 1.00 93.69 185 HIS A N 1
ATOM 1390 C CA . HIS A 1 185 ? -32.665 2.671 13.649 1.00 93.69 185 HIS A CA 1
ATOM 1391 C C . HIS A 1 185 ? -31.756 3.495 12.709 1.00 93.69 185 HIS A C 1
ATOM 1393 O O . HIS A 1 185 ? -30.549 3.562 12.954 1.00 93.69 185 HIS A O 1
ATOM 1399 N N . PRO A 1 186 ? -32.289 4.204 11.691 1.00 90.19 186 PRO A N 1
ATOM 1400 C CA . PRO A 1 186 ? -31.473 4.926 10.703 1.00 90.19 186 PRO A CA 1
ATOM 1401 C C . PRO A 1 186 ? -30.464 5.924 11.292 1.00 90.19 186 PRO A C 1
ATOM 1403 O O . PRO A 1 186 ? -29.371 6.093 10.760 1.00 90.19 186 PRO A O 1
ATOM 1406 N N . ARG A 1 187 ? -30.800 6.545 12.434 1.00 89.69 187 ARG A N 1
ATOM 1407 C CA . ARG A 1 187 ? -29.887 7.440 13.180 1.00 89.69 187 ARG A CA 1
ATOM 1408 C C . ARG A 1 187 ? -28.630 6.747 13.726 1.00 89.69 187 ARG A C 1
ATOM 1410 O O . ARG A 1 187 ? -27.681 7.441 14.056 1.00 89.69 187 ARG A O 1
ATOM 1417 N N . LEU A 1 188 ? -28.640 5.421 13.850 1.00 89.81 188 LEU A N 1
ATOM 1418 C CA . LEU A 1 188 ? -27.486 4.611 14.243 1.00 89.81 188 LEU A CA 1
ATOM 1419 C C . LEU A 1 188 ? -26.849 3.945 13.023 1.00 89.81 188 LEU A C 1
ATOM 1421 O O . LEU A 1 188 ? -25.634 3.981 12.884 1.00 89.81 188 LEU A O 1
ATOM 1425 N N . ALA A 1 189 ? -27.666 3.392 12.120 1.00 92.00 189 ALA A N 1
ATOM 1426 C CA . ALA A 1 189 ? -27.185 2.658 10.951 1.00 92.00 189 ALA A CA 1
ATOM 1427 C C . ALA A 1 189 ? -26.304 3.514 10.021 1.00 92.00 189 ALA A C 1
ATOM 1429 O O . ALA A 1 189 ? -25.261 3.047 9.577 1.00 92.00 189 ALA A O 1
ATOM 1430 N N . GLY A 1 190 ? -26.688 4.771 9.760 1.00 91.69 190 GLY A N 1
ATOM 1431 C CA . GLY A 1 190 ? -25.927 5.670 8.882 1.00 91.69 190 GLY A CA 1
ATOM 1432 C C . GLY A 1 190 ? -24.509 5.967 9.394 1.00 91.69 190 GLY A C 1
ATOM 1433 O O . GLY A 1 190 ? -23.545 5.651 8.698 1.00 91.69 190 GLY A O 1
ATOM 1434 N N . PRO A 1 191 ? -24.353 6.530 10.609 1.00 90.62 191 PRO A N 1
ATOM 1435 C CA . PRO A 1 191 ? -23.035 6.752 11.208 1.00 90.62 191 PRO A CA 1
ATOM 1436 C C . PRO A 1 191 ? -22.226 5.464 11.397 1.00 90.62 191 PRO A C 1
ATOM 1438 O O . PRO A 1 191 ? -21.012 5.476 11.217 1.00 90.62 191 PRO A O 1
ATOM 1441 N N . LEU A 1 192 ? -22.884 4.344 11.717 1.00 94.25 192 LEU A N 1
ATOM 1442 C CA . LEU A 1 192 ? -22.212 3.052 11.850 1.00 94.25 192 LEU A CA 1
ATOM 1443 C C . LEU A 1 192 ? -21.611 2.581 10.521 1.00 94.25 192 LEU A C 1
ATOM 1445 O O . LEU A 1 192 ? -20.475 2.134 10.515 1.00 94.25 192 LEU A O 1
A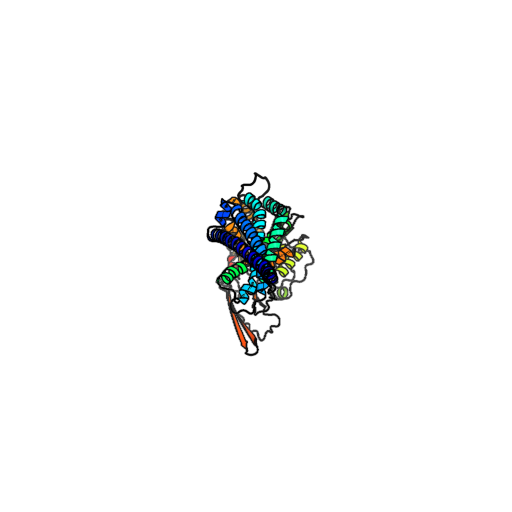TOM 1449 N N . ALA A 1 193 ? -22.320 2.741 9.400 1.00 94.69 193 ALA A N 1
ATOM 1450 C CA . ALA A 1 193 ? -21.792 2.394 8.080 1.00 94.69 193 ALA A CA 1
ATOM 1451 C C . ALA A 1 193 ? -20.574 3.254 7.692 1.00 94.69 193 ALA A C 1
ATOM 1453 O O . ALA A 1 193 ? -19.624 2.754 7.093 1.00 94.69 193 ALA A O 1
ATOM 1454 N N . GLN A 1 194 ? -20.574 4.541 8.062 1.00 92.06 194 GLN A N 1
ATOM 1455 C CA . GLN A 1 194 ? -19.407 5.412 7.872 1.00 92.06 194 GLN A CA 1
ATOM 1456 C C . GLN A 1 194 ? -18.226 4.953 8.730 1.00 92.06 194 GLN A C 1
ATOM 1458 O O . GLN A 1 194 ? -17.100 4.889 8.245 1.00 92.06 194 GLN A O 1
ATOM 1463 N N . LEU A 1 195 ? -18.484 4.596 9.990 1.00 92.81 195 LEU A N 1
ATOM 1464 C CA . LEU A 1 195 ? -17.467 4.057 10.883 1.00 92.81 195 LEU A CA 1
ATOM 1465 C C . LEU A 1 195 ? -16.907 2.729 10.360 1.00 92.81 195 LEU A C 1
ATOM 1467 O O . LEU A 1 195 ? -15.692 2.567 10.343 1.00 92.81 195 LEU A O 1
ATOM 1471 N N . ASP A 1 196 ? -17.760 1.820 9.884 1.00 95.38 196 ASP A N 1
ATOM 1472 C CA . ASP A 1 196 ? -17.364 0.523 9.323 1.00 95.38 196 ASP A CA 1
ATOM 1473 C C . ASP A 1 196 ? -16.373 0.682 8.163 1.00 95.38 196 ASP A C 1
ATOM 1475 O O . ASP A 1 196 ? -15.399 -0.063 8.082 1.00 95.38 196 ASP A O 1
ATOM 1479 N N . ALA A 1 197 ? -16.558 1.701 7.317 1.00 94.19 197 ALA A N 1
ATOM 1480 C CA . ALA A 1 197 ? -15.622 2.021 6.239 1.00 94.19 197 ALA A CA 1
ATOM 1481 C C . ALA A 1 197 ? -14.250 2.522 6.742 1.00 94.19 197 ALA A C 1
ATOM 1483 O O . ALA A 1 197 ? -13.250 2.397 6.034 1.00 94.19 197 ALA A O 1
ATOM 1484 N N . LEU A 1 198 ? -14.181 3.075 7.958 1.00 92.50 198 LEU A N 1
ATOM 1485 C CA . LEU A 1 198 ? -12.958 3.613 8.566 1.00 92.50 198 LEU A CA 1
ATOM 1486 C C . LEU A 1 198 ? -12.241 2.616 9.486 1.00 92.50 198 LEU A C 1
ATOM 1488 O O . LEU A 1 198 ? -11.044 2.773 9.722 1.00 92.50 198 LEU A O 1
ATOM 1492 N N . LEU A 1 199 ? -12.926 1.587 10.000 1.00 94.69 199 LEU A N 1
ATOM 1493 C CA . LEU A 1 199 ? -12.327 0.606 10.917 1.00 94.69 199 LEU A CA 1
ATOM 1494 C C . LEU A 1 199 ? -11.075 -0.093 10.348 1.00 94.69 199 LEU A C 1
ATOM 1496 O O . LEU A 1 199 ? -10.102 -0.212 11.099 1.00 94.69 199 LEU A O 1
ATOM 1500 N N . PRO A 1 200 ? -11.021 -0.509 9.063 1.00 93.75 200 PRO A N 1
ATOM 1501 C CA . PRO A 1 200 ? -9.803 -1.084 8.490 1.00 93.75 200 PRO A CA 1
ATOM 1502 C C . PRO A 1 200 ? -8.617 -0.111 8.522 1.00 93.75 200 PRO A C 1
ATOM 1504 O O . PRO A 1 200 ? -7.504 -0.507 8.861 1.00 93.75 200 PRO A O 1
ATOM 1507 N N . TRP A 1 201 ? -8.866 1.172 8.245 1.00 91.75 201 TRP A N 1
ATOM 1508 C CA . TRP A 1 201 ? -7.849 2.225 8.272 1.00 91.75 201 TRP A CA 1
ATOM 1509 C C . TRP A 1 201 ? -7.387 2.546 9.688 1.00 91.75 201 TRP A C 1
ATOM 1511 O O . TRP A 1 201 ? -6.194 2.717 9.912 1.00 91.75 201 TRP A O 1
ATOM 1521 N N . LEU A 1 202 ? -8.306 2.571 10.657 1.00 94.44 202 LEU A N 1
ATOM 1522 C CA . LEU A 1 202 ? -7.959 2.722 12.068 1.00 94.44 202 LEU A CA 1
ATOM 1523 C C . LEU A 1 202 ? -7.049 1.576 12.525 1.00 94.44 202 LEU A C 1
ATOM 1525 O O . LEU A 1 202 ? -5.984 1.825 13.085 1.00 94.44 202 LEU A O 1
ATOM 1529 N N . ARG A 1 203 ? -7.443 0.324 12.252 1.00 96.12 203 ARG A N 1
ATOM 1530 C CA . ARG A 1 203 ? -6.642 -0.866 12.573 1.00 96.12 203 ARG A CA 1
ATOM 1531 C C . ARG A 1 203 ? -5.256 -0.787 11.942 1.00 96.12 203 ARG A C 1
ATOM 1533 O O . ARG A 1 203 ? -4.262 -1.012 12.633 1.00 96.12 203 ARG A O 1
ATOM 1540 N N . ALA A 1 204 ? -5.188 -0.462 10.652 1.00 95.25 204 ALA A N 1
ATOM 1541 C CA . ALA A 1 204 ? -3.925 -0.360 9.940 1.00 95.25 204 ALA A CA 1
ATOM 1542 C C . ALA A 1 204 ? -3.054 0.783 10.472 1.00 95.25 204 ALA A C 1
ATOM 1544 O O . ALA A 1 204 ? -1.887 0.556 10.749 1.00 95.25 204 ALA A O 1
ATOM 1545 N N . GLY A 1 205 ? -3.609 1.972 10.711 1.00 93.56 205 GLY A N 1
ATOM 1546 C CA . GLY A 1 205 ? -2.866 3.103 11.268 1.00 93.56 205 GLY A CA 1
ATOM 1547 C C . GLY A 1 205 ? -2.285 2.803 12.652 1.00 93.56 205 GLY A C 1
ATOM 1548 O O . GLY A 1 205 ? -1.109 3.065 12.896 1.00 93.56 205 GLY A O 1
ATOM 1549 N N . MET A 1 206 ? -3.074 2.188 13.542 1.00 96.00 206 MET A N 1
ATOM 1550 C CA . MET A 1 206 ? -2.594 1.803 14.876 1.00 96.00 206 MET A CA 1
ATOM 1551 C C . MET A 1 206 ? -1.538 0.697 14.810 1.00 96.00 206 MET A C 1
ATOM 1553 O O . MET A 1 206 ? -0.532 0.762 15.509 1.00 96.00 206 MET A O 1
ATOM 1557 N N . THR A 1 207 ? -1.743 -0.306 13.954 1.00 96.75 207 THR A N 1
ATOM 1558 C CA . THR A 1 207 ? -0.767 -1.386 13.754 1.00 96.75 207 THR A CA 1
ATOM 1559 C C . THR A 1 207 ? 0.528 -0.847 13.161 1.00 96.75 207 THR A C 1
ATOM 1561 O O . THR A 1 207 ? 1.597 -1.156 13.673 1.00 96.75 207 THR A O 1
ATOM 1564 N N . GLY A 1 208 ? 0.427 0.016 12.150 1.00 95.94 208 GLY A N 1
ATOM 1565 C CA . GLY A 1 208 ? 1.540 0.702 11.508 1.00 95.94 208 GLY A CA 1
ATOM 1566 C C . GLY A 1 208 ? 2.380 1.482 12.509 1.00 95.94 208 GLY A C 1
ATOM 1567 O O . GLY A 1 208 ? 3.589 1.300 12.540 1.00 95.94 208 GLY A O 1
ATOM 1568 N N . ALA A 1 209 ? 1.755 2.273 13.385 1.00 96.00 209 ALA A N 1
ATOM 1569 C CA . ALA A 1 209 ? 2.476 3.020 14.415 1.00 96.00 209 ALA A CA 1
ATOM 1570 C C . ALA A 1 209 ? 3.239 2.112 15.401 1.00 96.00 209 ALA A C 1
ATOM 1572 O O . ALA A 1 209 ? 4.346 2.450 15.815 1.00 96.00 209 ALA A O 1
ATOM 1573 N N . VAL A 1 210 ? 2.681 0.941 15.735 1.00 96.94 210 VAL A N 1
ATOM 1574 C CA . VAL A 1 210 ? 3.332 -0.049 16.609 1.00 96.94 210 VAL A CA 1
ATOM 1575 C C . VAL A 1 210 ? 4.497 -0.756 15.910 1.00 96.94 210 VAL A C 1
ATOM 1577 O O . VAL A 1 210 ? 5.531 -0.971 16.538 1.00 96.94 210 VAL A O 1
ATOM 1580 N N . VAL A 1 211 ? 4.379 -1.112 14.627 1.00 97.19 211 VAL A N 1
ATOM 1581 C CA . VAL A 1 211 ? 5.449 -1.842 13.912 1.00 97.19 211 VAL A CA 1
ATOM 1582 C C . VAL A 1 211 ? 6.499 -0.927 13.281 1.00 97.19 211 VAL A C 1
ATOM 1584 O O . VAL A 1 211 ? 7.619 -1.367 13.032 1.00 97.19 211 VAL A O 1
ATOM 1587 N N . ALA A 1 212 ? 6.175 0.346 13.039 1.00 96.75 212 ALA A N 1
ATOM 1588 C CA . ALA A 1 212 ? 7.041 1.280 12.323 1.00 96.75 212 ALA A CA 1
ATOM 1589 C C . ALA A 1 212 ? 8.453 1.402 12.919 1.00 96.75 212 ALA A C 1
ATOM 1591 O O . ALA A 1 212 ? 9.392 1.371 12.131 1.00 96.75 212 ALA A O 1
ATOM 1592 N N . PRO A 1 213 ? 8.672 1.466 14.250 1.00 96.50 213 PRO A N 1
ATOM 1593 C CA . PRO A 1 213 ? 10.031 1.502 14.796 1.00 96.50 213 PRO A CA 1
ATOM 1594 C C . PRO A 1 213 ? 10.898 0.318 14.368 1.00 96.50 213 PRO A C 1
ATOM 1596 O O . PRO A 1 213 ? 12.056 0.507 14.005 1.00 96.50 213 PRO A O 1
ATOM 1599 N N . GLU A 1 214 ? 10.341 -0.895 14.355 1.00 96.81 214 GLU A N 1
ATOM 1600 C CA . GLU A 1 214 ? 11.074 -2.083 13.914 1.00 96.81 214 GLU A CA 1
ATOM 1601 C C . GLU A 1 214 ? 11.368 -2.053 12.417 1.00 96.81 214 GLU A C 1
ATOM 1603 O O . GLU A 1 214 ? 12.482 -2.397 12.025 1.00 96.81 214 GLU A O 1
ATOM 1608 N N . LEU A 1 215 ? 10.419 -1.584 11.598 1.00 97.50 215 LEU A N 1
ATOM 1609 C CA . LEU A 1 215 ? 10.615 -1.386 10.156 1.00 97.50 215 LEU A CA 1
ATOM 1610 C C . LEU A 1 215 ? 11.642 -0.275 9.852 1.00 97.50 215 LEU A C 1
ATOM 1612 O O . LEU A 1 215 ? 12.349 -0.316 8.854 1.00 97.50 215 LEU A O 1
ATOM 1616 N N . LEU A 1 216 ? 11.777 0.705 10.743 1.00 97.19 216 LEU A N 1
ATOM 1617 C CA . LEU A 1 216 ? 12.763 1.786 10.648 1.00 97.19 216 LEU A CA 1
ATOM 1618 C C . LEU A 1 216 ? 14.116 1.421 11.287 1.00 97.19 216 LEU A C 1
ATOM 1620 O O . LEU A 1 216 ? 15.007 2.267 11.383 1.00 97.19 216 LEU A O 1
ATOM 1624 N N . GLY A 1 217 ? 14.284 0.172 11.724 1.00 97.12 217 GLY A N 1
ATOM 1625 C CA . GLY A 1 217 ? 15.547 -0.353 12.229 1.00 97.12 217 GLY A CA 1
ATOM 1626 C C . GLY A 1 217 ? 15.882 0.024 13.669 1.00 97.12 217 GLY A C 1
ATOM 1627 O O . GLY A 1 217 ? 17.051 0.226 13.997 1.00 97.12 217 GLY A O 1
ATOM 1628 N N . ALA A 1 218 ? 14.879 0.116 14.548 1.00 95.56 218 ALA A N 1
ATOM 1629 C CA . ALA A 1 218 ? 15.088 0.363 15.979 1.00 95.56 218 ALA A CA 1
ATOM 1630 C C . ALA A 1 218 ? 15.945 -0.722 16.664 1.00 95.56 218 ALA A C 1
ATOM 1632 O O . ALA A 1 218 ? 16.754 -0.397 17.532 1.00 95.56 218 ALA A O 1
ATOM 1633 N N . SER A 1 219 ? 15.800 -1.989 16.256 1.00 94.19 219 SER A N 1
ATOM 1634 C CA . SER A 1 219 ? 16.552 -3.131 16.809 1.00 94.19 219 SER A CA 1
ATOM 1635 C C . SER A 1 219 ? 17.757 -3.572 15.959 1.00 94.19 219 SER A C 1
ATOM 1637 O O . SER A 1 219 ? 18.410 -4.562 16.288 1.00 94.19 219 SER A O 1
ATOM 1639 N N . GLY A 1 220 ? 18.066 -2.857 14.874 1.00 95.56 220 GLY A N 1
ATOM 1640 C CA . GLY A 1 220 ? 19.164 -3.162 13.951 1.00 95.56 220 GLY A CA 1
ATOM 1641 C C . GLY A 1 220 ? 18.837 -2.767 12.506 1.00 95.56 220 GLY A C 1
ATOM 1642 O O . GLY A 1 220 ? 17.706 -2.361 12.240 1.00 95.56 220 GLY A O 1
ATOM 1643 N N . PRO A 1 221 ? 19.795 -2.882 11.569 1.00 97.31 221 PRO A N 1
ATOM 1644 C CA . PRO A 1 221 ? 19.573 -2.520 10.173 1.00 97.31 221 PRO A CA 1
ATOM 1645 C C . PRO A 1 221 ? 18.417 -3.306 9.542 1.00 97.31 221 PRO A C 1
ATOM 1647 O O . PRO A 1 221 ? 18.364 -4.530 9.664 1.00 97.31 221 PRO A O 1
ATOM 1650 N N . ARG A 1 222 ? 17.533 -2.604 8.829 1.00 98.31 222 ARG A N 1
ATOM 1651 C CA . ARG A 1 222 ? 16.488 -3.172 7.968 1.00 98.31 222 ARG A CA 1
ATOM 1652 C C . ARG A 1 222 ? 16.779 -2.858 6.518 1.00 98.31 222 ARG A C 1
ATOM 1654 O O . ARG A 1 222 ? 17.116 -1.722 6.196 1.00 98.31 222 ARG A O 1
ATOM 1661 N N . ARG A 1 223 ? 16.646 -3.849 5.646 1.00 98.56 223 ARG A N 1
ATOM 1662 C CA . ARG A 1 223 ? 16.949 -3.731 4.218 1.00 98.56 223 ARG A CA 1
ATOM 1663 C C . ARG A 1 223 ? 15.698 -3.965 3.389 1.00 98.56 223 ARG A C 1
ATOM 1665 O O . ARG A 1 223 ? 15.019 -4.969 3.566 1.00 98.56 223 ARG A O 1
ATOM 1672 N N . TYR A 1 224 ? 15.413 -3.067 2.460 1.00 98.62 224 TYR A N 1
ATOM 1673 C CA . TYR A 1 224 ? 14.265 -3.156 1.568 1.00 98.62 224 TYR A CA 1
ATOM 1674 C C . TYR A 1 224 ? 14.740 -3.165 0.124 1.00 98.62 224 TYR A C 1
ATOM 1676 O O . TYR A 1 224 ? 15.437 -2.244 -0.306 1.00 98.62 224 TYR A O 1
ATOM 1684 N N . LEU A 1 225 ? 14.350 -4.203 -0.613 1.00 98.50 225 LEU A N 1
ATOM 1685 C CA . LEU A 1 225 ? 14.569 -4.267 -2.050 1.00 98.50 225 LEU A CA 1
ATOM 1686 C C . LEU A 1 225 ? 13.519 -3.394 -2.742 1.00 98.50 225 LEU A C 1
ATOM 1688 O O . LEU A 1 225 ? 12.322 -3.592 -2.541 1.00 98.50 225 LEU A O 1
ATOM 1692 N N . VAL A 1 226 ? 13.954 -2.432 -3.545 1.00 97.94 226 VAL A N 1
ATOM 1693 C CA . VAL A 1 226 ? 13.083 -1.530 -4.304 1.00 97.94 226 VAL A CA 1
ATOM 1694 C C . VAL A 1 226 ? 13.158 -1.909 -5.777 1.00 97.94 226 VAL A C 1
ATOM 1696 O O . VAL A 1 226 ? 14.228 -1.859 -6.375 1.00 97.94 226 VAL A O 1
ATOM 1699 N N . LEU A 1 227 ? 12.031 -2.292 -6.368 1.00 97.88 227 LEU A N 1
ATOM 1700 C CA . LEU A 1 227 ? 11.926 -2.739 -7.755 1.00 97.88 227 LEU A CA 1
ATOM 1701 C C . LEU A 1 227 ? 11.232 -1.657 -8.587 1.00 97.88 227 LEU A C 1
ATOM 1703 O O . LEU A 1 227 ? 10.038 -1.413 -8.408 1.00 97.88 227 LEU A O 1
ATOM 1707 N N . ALA A 1 228 ? 11.956 -1.030 -9.511 1.00 96.25 228 ALA A N 1
ATOM 1708 C CA . ALA A 1 228 ? 11.365 -0.113 -10.481 1.00 96.25 228 ALA A CA 1
ATOM 1709 C C . ALA A 1 228 ? 10.892 -0.888 -11.710 1.00 96.25 228 ALA A C 1
ATOM 1711 O O . ALA A 1 228 ? 11.688 -1.528 -12.404 1.00 96.25 228 ALA A O 1
ATOM 1712 N N . GLN A 1 229 ? 9.590 -0.822 -11.969 1.00 96.75 229 GLN A N 1
ATOM 1713 C CA . GLN A 1 229 ? 8.924 -1.607 -12.995 1.00 96.75 229 GLN A CA 1
ATOM 1714 C C . GLN A 1 229 ? 8.507 -0.743 -14.182 1.00 96.75 229 GLN A C 1
ATOM 1716 O O . GLN A 1 229 ? 7.854 0.290 -14.041 1.00 96.75 229 GLN A O 1
ATOM 1721 N N . ASN A 1 230 ? 8.854 -1.196 -15.381 1.00 94.31 230 ASN A N 1
ATOM 1722 C CA . ASN A 1 230 ? 8.441 -0.572 -16.622 1.00 94.31 230 ASN A CA 1
ATOM 1723 C C . ASN A 1 230 ? 7.155 -1.231 -17.139 1.00 94.31 230 ASN A C 1
ATOM 1725 O O . ASN A 1 230 ? 7.191 -2.329 -17.697 1.00 94.31 230 ASN A O 1
ATOM 1729 N N . SER A 1 231 ? 6.027 -0.543 -16.969 1.00 93.25 231 SER A N 1
ATOM 1730 C CA . SER A 1 231 ? 4.700 -1.014 -17.379 1.00 93.25 231 SER A CA 1
ATOM 1731 C C . SER A 1 231 ? 4.479 -1.047 -18.897 1.00 93.25 231 SER A C 1
ATOM 1733 O O . SER A 1 231 ? 3.550 -1.717 -19.353 1.00 93.25 231 SER A O 1
ATOM 1735 N N . ASP A 1 232 ? 5.354 -0.428 -19.701 1.00 93.06 232 ASP A N 1
ATOM 1736 C CA . ASP A 1 232 ? 5.329 -0.578 -21.163 1.00 93.06 232 ASP A CA 1
ATOM 1737 C C . ASP A 1 232 ? 5.808 -1.968 -21.613 1.00 93.06 232 ASP A C 1
ATOM 1739 O O . ASP A 1 232 ? 5.508 -2.397 -22.727 1.00 93.06 232 ASP A O 1
ATOM 1743 N N . GLU A 1 233 ? 6.503 -2.701 -20.743 1.00 93.50 233 GLU A N 1
ATOM 1744 C CA . GLU A 1 233 ? 6.857 -4.105 -20.927 1.00 93.50 233 GLU A CA 1
ATOM 1745 C C . GLU A 1 233 ? 6.235 -4.930 -19.798 1.00 93.50 233 GLU A C 1
ATOM 1747 O O . GLU A 1 233 ? 6.847 -5.202 -18.767 1.00 93.50 233 GLU A O 1
ATOM 1752 N N . LEU A 1 234 ? 4.965 -5.285 -19.964 1.00 95.44 234 LEU A N 1
ATOM 1753 C CA . LEU A 1 234 ? 4.144 -5.752 -18.856 1.00 95.44 234 LEU A CA 1
ATOM 1754 C C . LEU A 1 234 ? 4.590 -7.122 -18.321 1.00 95.44 234 LEU A C 1
ATOM 1756 O O . LEU A 1 234 ? 4.726 -8.104 -19.058 1.00 95.44 234 LEU A O 1
ATOM 1760 N N . ARG A 1 235 ? 4.730 -7.192 -16.998 1.00 96.31 235 ARG A N 1
ATOM 1761 C CA . ARG A 1 235 ? 4.792 -8.418 -16.193 1.00 96.31 235 ARG A CA 1
ATOM 1762 C C . ARG A 1 235 ? 3.655 -8.367 -15.162 1.00 96.31 235 ARG A C 1
ATOM 1764 O O . ARG A 1 235 ? 3.173 -7.272 -14.867 1.00 96.31 235 ARG A O 1
ATOM 1771 N N . PRO A 1 236 ? 3.237 -9.503 -14.579 1.00 96.44 236 PRO A N 1
ATOM 1772 C CA . PRO A 1 236 ? 2.020 -9.582 -13.764 1.00 96.44 236 PRO A CA 1
ATOM 1773 C C . PRO A 1 236 ? 1.901 -8.609 -12.596 1.00 96.44 236 PRO A C 1
ATOM 1775 O O . PRO A 1 236 ? 0.785 -8.320 -12.179 1.00 96.44 236 PRO A O 1
ATOM 1778 N N . THR A 1 237 ? 3.021 -8.149 -12.038 1.00 96.94 237 THR A N 1
ATOM 1779 C CA . THR A 1 237 ? 3.023 -7.304 -10.837 1.00 96.94 237 THR A CA 1
ATOM 1780 C C . THR A 1 237 ? 3.224 -5.816 -11.116 1.00 96.94 237 THR A C 1
ATOM 1782 O O . THR A 1 237 ? 3.302 -5.057 -10.161 1.00 96.94 237 THR A O 1
ATOM 1785 N N . GLY A 1 238 ? 3.292 -5.404 -12.387 1.00 94.31 238 GLY A N 1
ATOM 1786 C CA . GLY A 1 238 ? 3.363 -3.991 -12.781 1.00 94.31 238 GLY A CA 1
ATOM 1787 C C . GLY A 1 238 ? 4.206 -3.734 -14.030 1.00 94.31 238 GLY A C 1
ATOM 1788 O O . GLY A 1 238 ? 3.909 -2.824 -14.795 1.00 94.31 238 GLY A O 1
ATOM 1789 N N . GLY A 1 239 ? 5.220 -4.561 -14.301 1.00 96.25 239 GLY A N 1
ATOM 1790 C CA . GLY A 1 239 ? 6.113 -4.362 -15.446 1.00 96.25 239 GLY A CA 1
ATOM 1791 C C . GLY A 1 239 ? 7.447 -5.085 -15.317 1.00 96.25 239 GLY A C 1
ATOM 1792 O O . GLY A 1 239 ? 7.754 -5.651 -14.269 1.00 96.25 239 GLY A O 1
ATOM 1793 N N . TYR A 1 240 ? 8.245 -5.069 -16.378 1.00 96.12 240 TYR A N 1
ATOM 1794 C CA . TYR A 1 240 ? 9.622 -5.559 -16.368 1.00 96.12 240 TYR A CA 1
ATOM 1795 C C . TYR A 1 240 ? 10.456 -4.768 -15.357 1.00 96.12 240 TYR A C 1
ATOM 1797 O O . TYR A 1 240 ? 10.384 -3.539 -15.331 1.00 96.12 240 TYR A O 1
ATOM 1805 N N . ILE A 1 241 ? 11.246 -5.448 -14.525 1.00 96.88 241 ILE A N 1
ATOM 1806 C CA . ILE A 1 241 ? 12.070 -4.785 -13.511 1.00 96.88 241 ILE A CA 1
ATOM 1807 C C . ILE A 1 241 ? 13.300 -4.200 -14.208 1.00 96.88 241 ILE A C 1
ATOM 1809 O O . ILE A 1 241 ? 14.231 -4.921 -14.551 1.00 96.88 241 ILE A O 1
ATOM 1813 N N . SER A 1 242 ? 13.298 -2.888 -14.435 1.00 91.44 242 SER A N 1
ATOM 1814 C CA . SER A 1 242 ? 14.396 -2.187 -15.113 1.00 91.44 242 SER A CA 1
ATOM 1815 C C . SER A 1 242 ? 15.451 -1.641 -14.156 1.00 91.44 242 SER A C 1
ATOM 1817 O O . SER A 1 242 ? 16.584 -1.406 -14.564 1.00 91.44 242 SER A O 1
ATOM 1819 N N . GLY A 1 243 ? 15.085 -1.420 -12.894 1.00 92.62 243 GLY A N 1
ATOM 1820 C CA . GLY A 1 243 ? 15.990 -0.906 -11.873 1.00 92.62 243 GLY A CA 1
ATOM 1821 C C . GLY A 1 243 ? 15.754 -1.587 -10.536 1.00 92.62 243 GLY A C 1
ATOM 1822 O O . GLY A 1 243 ? 14.617 -1.920 -10.193 1.00 92.62 243 GLY A O 1
ATOM 1823 N N . ILE A 1 244 ? 16.839 -1.804 -9.803 1.00 95.69 244 ILE A N 1
ATOM 1824 C CA . ILE A 1 244 ? 16.845 -2.454 -8.498 1.00 95.69 244 ILE A CA 1
ATOM 1825 C C . ILE A 1 244 ? 17.605 -1.553 -7.532 1.00 95.69 244 ILE A C 1
ATOM 1827 O O . ILE A 1 244 ? 18.739 -1.149 -7.792 1.00 95.69 244 ILE A O 1
ATOM 1831 N N . GLY A 1 245 ? 16.968 -1.236 -6.410 1.00 95.19 245 GLY A N 1
ATOM 1832 C CA . GLY A 1 245 ? 17.575 -0.492 -5.321 1.00 95.19 245 GLY A CA 1
ATOM 1833 C C . GLY A 1 245 ? 17.584 -1.264 -4.015 1.00 95.19 245 GLY A C 1
ATOM 1834 O O . GLY A 1 245 ? 16.718 -2.102 -3.768 1.00 95.19 245 GLY A O 1
ATOM 1835 N N . LEU A 1 246 ? 18.551 -0.950 -3.160 1.00 97.25 246 LEU A N 1
ATOM 1836 C CA . LEU A 1 246 ? 18.633 -1.459 -1.799 1.00 97.25 246 LEU A CA 1
ATOM 1837 C C . LEU A 1 246 ? 18.595 -0.280 -0.829 1.00 97.25 246 LEU A C 1
ATOM 1839 O O . LEU A 1 246 ? 19.554 0.485 -0.717 1.00 97.25 246 LEU A O 1
ATOM 1843 N N . LEU A 1 247 ? 17.485 -0.150 -0.106 1.00 96.94 247 LEU A N 1
ATOM 1844 C CA . LEU A 1 247 ? 17.334 0.824 0.969 1.00 96.94 247 LEU A CA 1
ATOM 1845 C C . LEU A 1 247 ? 17.686 0.162 2.301 1.00 96.94 247 LEU A C 1
ATOM 1847 O O . LEU A 1 247 ? 17.031 -0.793 2.706 1.00 96.94 247 LEU A O 1
ATOM 1851 N N . THR A 1 248 ? 18.678 0.693 3.009 1.00 98.00 248 THR A N 1
ATOM 1852 C CA . THR A 1 248 ? 19.031 0.282 4.371 1.00 98.00 248 THR A CA 1
ATOM 1853 C C . THR A 1 248 ? 18.623 1.362 5.366 1.00 98.00 248 THR A C 1
ATOM 1855 O O . THR A 1 248 ? 19.102 2.496 5.296 1.00 98.00 248 THR A O 1
ATOM 1858 N N . LEU A 1 249 ? 17.764 0.996 6.312 1.00 97.31 249 LEU A N 1
ATOM 1859 C CA . LEU A 1 249 ? 17.317 1.835 7.415 1.00 97.31 249 LEU A CA 1
ATOM 1860 C C . LEU A 1 249 ? 17.916 1.344 8.730 1.00 97.31 249 LEU A C 1
ATOM 1862 O O . LEU A 1 249 ? 17.863 0.158 9.037 1.00 97.31 249 LEU A O 1
ATOM 1866 N N . GLU A 1 250 ? 18.461 2.251 9.528 1.00 97.06 250 GLU A N 1
ATOM 1867 C CA . GLU A 1 250 ? 18.993 1.934 10.852 1.00 97.06 250 GLU A CA 1
ATOM 1868 C C . GLU A 1 250 ? 18.688 3.083 11.808 1.00 97.06 250 GLU A C 1
ATOM 1870 O O . GLU A 1 250 ? 19.032 4.232 11.532 1.00 97.06 250 GLU A O 1
ATOM 1875 N N . GLN A 1 251 ? 18.027 2.783 12.930 1.00 94.88 251 GLN A N 1
ATOM 1876 C CA . GLN A 1 251 ? 17.642 3.775 13.941 1.00 94.88 251 GLN A CA 1
ATOM 1877 C C . GLN A 1 251 ? 16.889 4.987 13.354 1.00 94.88 251 GLN A C 1
ATOM 1879 O O . GLN A 1 251 ? 17.098 6.123 13.772 1.00 94.88 251 GLN A O 1
ATOM 1884 N N . GLY A 1 252 ? 16.034 4.765 12.352 1.00 93.88 252 GLY A N 1
ATOM 1885 C CA . GLY A 1 252 ? 15.316 5.842 11.668 1.00 93.88 252 GLY A CA 1
ATOM 1886 C C . GLY A 1 252 ? 16.173 6.698 10.734 1.00 93.88 252 GLY A C 1
ATOM 1887 O O . GLY A 1 252 ? 15.734 7.766 10.319 1.00 93.88 252 GLY A O 1
ATOM 1888 N N . ARG A 1 253 ? 17.386 6.266 10.383 1.00 92.81 253 ARG A N 1
ATOM 1889 C CA . ARG A 1 253 ? 18.236 6.921 9.383 1.00 92.81 253 ARG A CA 1
ATOM 1890 C C . ARG A 1 253 ? 18.325 6.073 8.127 1.00 92.81 253 ARG A C 1
ATOM 1892 O O . ARG A 1 253 ? 18.328 4.849 8.201 1.00 92.81 253 ARG A O 1
ATOM 1899 N N . ILE A 1 254 ? 18.477 6.730 6.983 1.00 92.50 254 ILE A N 1
ATOM 1900 C CA . ILE A 1 254 ? 18.902 6.070 5.747 1.00 92.50 254 ILE A CA 1
ATOM 1901 C C . ILE A 1 254 ? 20.405 5.824 5.876 1.00 92.50 254 ILE A C 1
ATOM 1903 O O . ILE A 1 254 ? 21.209 6.735 5.695 1.00 92.50 254 ILE A O 1
ATOM 1907 N N . ALA A 1 255 ? 20.766 4.607 6.277 1.00 94.19 255 ALA A N 1
ATOM 1908 C CA . ALA A 1 255 ? 22.152 4.187 6.466 1.00 94.19 255 ALA A CA 1
ATOM 1909 C C . ALA A 1 255 ? 22.833 3.843 5.134 1.00 94.19 255 ALA A C 1
ATOM 1911 O O . ALA A 1 255 ? 24.053 3.925 5.015 1.00 94.19 255 ALA A O 1
ATOM 1912 N N . GLY A 1 256 ? 22.042 3.478 4.126 1.00 92.69 256 GLY A N 1
ATOM 1913 C CA . GLY A 1 256 ? 22.515 3.239 2.773 1.00 92.69 256 GLY A CA 1
ATOM 1914 C C . GLY A 1 256 ? 21.360 3.250 1.788 1.00 92.69 256 GLY A C 1
ATOM 1915 O O . GLY A 1 256 ? 20.267 2.778 2.096 1.00 92.69 256 GLY A O 1
ATOM 1916 N N . LEU A 1 257 ? 21.613 3.787 0.605 1.00 90.94 257 LEU A N 1
ATOM 1917 C CA . LEU A 1 257 ? 20.723 3.695 -0.536 1.00 90.94 257 LEU A CA 1
ATOM 1918 C C . LEU A 1 257 ? 21.596 3.433 -1.755 1.00 90.94 257 LEU A C 1
ATOM 1920 O O . LEU A 1 257 ? 22.514 4.200 -2.035 1.00 90.94 257 LEU A O 1
ATOM 1924 N N . SER A 1 258 ? 21.323 2.341 -2.451 1.00 90.94 258 SER A N 1
ATOM 1925 C CA . SER A 1 258 ? 21.835 2.116 -3.794 1.00 90.94 258 SER A CA 1
ATOM 1926 C C . SER A 1 258 ? 20.663 1.961 -4.743 1.00 90.94 258 SER A C 1
ATOM 1928 O O . SER A 1 258 ? 19.601 1.469 -4.360 1.00 90.94 258 SER A O 1
ATOM 1930 N N . PHE A 1 259 ? 20.856 2.395 -5.978 1.00 89.69 259 PHE A N 1
ATOM 1931 C CA . PHE A 1 259 ? 19.924 2.163 -7.062 1.00 89.69 259 PHE A CA 1
ATOM 1932 C C . PHE A 1 259 ? 20.736 1.950 -8.329 1.00 89.69 259 PHE A C 1
ATOM 1934 O O . PHE A 1 259 ? 21.624 2.744 -8.632 1.00 89.69 259 PHE A O 1
ATOM 1941 N N . ALA A 1 260 ? 20.472 0.856 -9.027 1.00 87.38 260 ALA A N 1
ATOM 1942 C CA . ALA A 1 260 ? 21.203 0.488 -10.222 1.00 87.38 260 ALA A CA 1
ATOM 1943 C C . ALA A 1 260 ? 20.264 -0.114 -11.261 1.00 87.38 260 ALA A C 1
ATOM 1945 O O . ALA A 1 260 ? 19.160 -0.578 -10.963 1.00 87.38 260 ALA A O 1
ATOM 1946 N N . ASP A 1 261 ? 20.738 -0.127 -12.497 1.00 87.44 261 ASP A N 1
ATOM 1947 C CA . ASP A 1 261 ? 20.141 -0.912 -13.560 1.00 87.44 261 ASP A CA 1
ATOM 1948 C C . ASP A 1 261 ? 20.049 -2.399 -13.171 1.00 87.44 261 ASP A C 1
ATOM 1950 O O . ASP A 1 261 ? 20.957 -2.954 -12.548 1.00 87.44 261 ASP A O 1
ATOM 1954 N N . SER A 1 262 ? 18.953 -3.059 -13.552 1.00 90.31 262 SER A N 1
ATOM 1955 C CA . SER A 1 262 ? 18.681 -4.441 -13.144 1.00 90.31 262 SER A CA 1
ATOM 1956 C C . SER A 1 262 ? 19.764 -5.441 -13.563 1.00 90.31 262 SER A C 1
ATOM 1958 O O . SER A 1 262 ? 19.889 -6.482 -12.939 1.00 90.31 262 SER A O 1
ATOM 1960 N N . TYR A 1 263 ? 20.533 -5.163 -14.622 1.00 87.94 263 TYR A N 1
ATOM 1961 C CA . TYR A 1 263 ? 21.601 -6.056 -15.083 1.00 87.94 263 TYR A CA 1
ATOM 1962 C C . TYR A 1 263 ? 22.871 -5.961 -14.222 1.00 87.94 263 TYR A C 1
ATOM 1964 O O . TYR A 1 263 ? 23.750 -6.809 -14.343 1.00 87.94 263 TYR A O 1
ATOM 1972 N N . ALA A 1 264 ? 22.996 -4.927 -13.386 1.00 89.75 264 ALA A N 1
ATOM 1973 C CA . ALA A 1 264 ? 24.179 -4.694 -12.561 1.00 89.75 264 ALA A CA 1
ATOM 1974 C C . ALA A 1 264 ? 24.204 -5.538 -11.277 1.00 89.75 264 ALA A C 1
ATOM 1976 O O . ALA A 1 264 ? 25.225 -5.554 -10.592 1.00 89.75 264 ALA A O 1
ATOM 1977 N N . VAL A 1 265 ? 23.094 -6.203 -10.941 1.00 91.25 265 VAL A N 1
ATOM 1978 C CA . VAL A 1 265 ? 22.952 -6.967 -9.693 1.00 91.25 265 VAL A CA 1
ATOM 1979 C C . VAL A 1 265 ? 23.005 -8.482 -9.891 1.00 91.25 265 VAL A C 1
ATOM 1981 O O . VAL A 1 265 ? 22.914 -9.191 -8.900 1.00 91.25 265 VAL A O 1
ATOM 1984 N N . ASP A 1 266 ? 23.139 -8.975 -11.123 1.00 91.25 266 ASP A N 1
ATOM 1985 C CA . ASP A 1 266 ? 23.147 -10.412 -11.423 1.00 91.25 266 ASP A CA 1
ATOM 1986 C C . ASP A 1 266 ? 24.598 -10.968 -11.382 1.00 91.25 266 ASP A C 1
ATOM 1988 O O . ASP A 1 266 ? 25.492 -10.402 -12.022 1.00 91.25 266 ASP A O 1
ATOM 1992 N N . ASP A 1 267 ? 24.849 -12.101 -10.709 1.00 92.94 267 ASP A N 1
ATOM 1993 C CA . ASP A 1 267 ? 26.108 -12.860 -10.786 1.00 92.94 267 ASP A CA 1
ATOM 1994 C C . ASP A 1 267 ? 25.933 -14.059 -11.723 1.00 92.94 267 ASP A C 1
ATOM 1996 O O . ASP A 1 267 ? 25.607 -15.174 -11.323 1.00 92.94 267 ASP A O 1
ATOM 2000 N N . LEU A 1 268 ? 26.239 -13.862 -13.006 1.00 91.81 268 LEU A N 1
ATOM 2001 C CA . LEU A 1 268 ? 26.081 -14.898 -14.036 1.00 91.81 268 LEU A CA 1
ATOM 2002 C C . LEU A 1 268 ? 26.975 -16.141 -13.840 1.00 91.81 268 LEU A C 1
ATOM 2004 O O . LEU A 1 268 ? 26.915 -17.062 -14.657 1.00 91.81 268 LEU A O 1
ATOM 2008 N N . THR A 1 269 ? 27.837 -16.164 -12.819 1.00 92.50 269 THR A N 1
ATOM 2009 C CA . THR A 1 269 ? 28.633 -17.340 -12.449 1.00 92.50 269 THR A CA 1
ATOM 2010 C C . THR A 1 269 ? 27.954 -18.227 -11.404 1.00 92.50 269 THR A C 1
ATOM 2012 O O . THR A 1 269 ? 28.347 -19.389 -11.261 1.00 92.50 269 THR A O 1
ATOM 2015 N N . ALA A 1 270 ? 26.930 -17.718 -10.715 1.00 92.62 270 ALA A N 1
ATOM 2016 C CA . ALA A 1 270 ? 26.153 -18.462 -9.737 1.00 92.62 270 ALA A CA 1
ATOM 2017 C C . ALA A 1 270 ? 25.214 -19.485 -10.405 1.00 92.62 270 ALA A C 1
ATOM 2019 O O . ALA A 1 270 ? 24.703 -19.281 -11.512 1.00 92.62 270 ALA A O 1
ATOM 2020 N N . ASP A 1 271 ? 24.971 -20.602 -9.714 1.00 94.00 271 ASP A N 1
ATOM 2021 C CA . ASP A 1 271 ? 24.071 -21.665 -10.176 1.00 94.00 271 ASP A CA 1
ATOM 2022 C C . ASP A 1 271 ? 22.613 -21.281 -9.902 1.00 94.00 271 ASP A C 1
ATOM 2024 O O . ASP A 1 271 ? 22.086 -21.468 -8.803 1.00 94.00 271 ASP A O 1
ATOM 2028 N N . HIS A 1 272 ? 21.984 -20.679 -10.905 1.00 95.75 272 HIS A N 1
ATOM 2029 C CA . HIS A 1 272 ? 20.615 -20.195 -10.810 1.00 95.75 272 HIS A CA 1
ATOM 2030 C C . HIS A 1 272 ? 19.597 -21.335 -10.934 1.00 95.75 272 HIS A C 1
ATOM 2032 O O . HIS A 1 272 ? 19.798 -22.273 -11.710 1.00 95.75 272 HIS A O 1
ATOM 2038 N N . PRO A 1 273 ? 18.451 -21.242 -10.238 1.00 95.00 273 PRO A N 1
ATOM 2039 C CA . PRO A 1 273 ? 17.365 -22.192 -10.419 1.00 95.00 273 PRO A CA 1
ATOM 2040 C C . PRO A 1 273 ? 16.777 -22.126 -11.834 1.00 95.00 273 PRO A C 1
ATOM 2042 O O . PRO A 1 273 ? 16.803 -21.091 -12.505 1.00 95.00 273 PRO A O 1
ATOM 2045 N N . ASP A 1 274 ? 16.158 -23.232 -12.253 1.00 95.31 274 ASP A N 1
ATOM 2046 C CA . ASP A 1 274 ? 15.391 -23.273 -13.496 1.00 95.31 274 ASP A CA 1
ATOM 2047 C C . ASP A 1 274 ? 14.266 -22.211 -13.483 1.00 95.31 274 ASP A C 1
ATOM 2049 O O . ASP A 1 274 ? 13.504 -22.139 -12.509 1.00 95.31 274 ASP A O 1
ATOM 2053 N N . PRO A 1 275 ? 14.087 -21.425 -14.564 1.00 95.88 275 PRO A N 1
ATOM 2054 C CA . PRO A 1 275 ? 12.955 -20.519 -14.697 1.00 95.88 275 PRO A CA 1
ATOM 2055 C C . PRO A 1 275 ? 11.619 -21.271 -14.722 1.00 95.88 275 PRO A C 1
ATOM 2057 O O . PRO A 1 275 ? 11.556 -22.451 -15.092 1.00 95.88 275 PRO A O 1
ATOM 2060 N N . PRO A 1 276 ? 10.504 -20.579 -14.419 1.00 96.12 276 PRO A N 1
ATOM 2061 C CA . PRO A 1 276 ? 9.169 -21.131 -14.605 1.00 96.12 276 PRO A CA 1
ATOM 2062 C C . PRO A 1 276 ? 8.992 -21.727 -16.008 1.00 96.12 276 PRO A C 1
ATOM 2064 O O . PRO A 1 276 ? 9.331 -21.093 -17.006 1.00 96.12 276 PRO A O 1
ATOM 2067 N N . ALA A 1 277 ? 8.399 -22.921 -16.106 1.00 95.81 277 ALA A N 1
ATOM 2068 C CA . ALA A 1 277 ? 8.301 -23.653 -17.375 1.00 95.81 277 ALA A CA 1
ATOM 2069 C C . ALA A 1 277 ? 7.676 -22.824 -18.513 1.00 95.81 277 ALA A C 1
ATOM 2071 O O . ALA A 1 277 ? 8.204 -22.812 -19.619 1.00 95.81 277 ALA A O 1
ATOM 2072 N N . ALA A 1 278 ? 6.610 -22.068 -18.226 1.00 94.50 278 ALA A N 1
ATOM 2073 C CA . ALA A 1 278 ? 5.968 -21.185 -19.204 1.00 94.50 278 ALA A CA 1
ATOM 2074 C C . ALA A 1 278 ? 6.869 -20.016 -19.648 1.00 94.50 278 ALA A C 1
ATOM 2076 O O . ALA A 1 278 ? 6.771 -19.566 -20.786 1.00 94.50 278 ALA A O 1
ATOM 2077 N N . MET A 1 279 ? 7.759 -19.530 -18.776 1.00 94.81 279 MET A N 1
ATOM 2078 C CA . MET A 1 279 ? 8.756 -18.520 -19.139 1.00 94.81 279 MET A CA 1
ATOM 2079 C C . MET A 1 279 ? 9.788 -19.125 -20.093 1.00 94.81 279 MET A C 1
ATOM 2081 O O . MET A 1 279 ? 10.035 -18.561 -21.154 1.00 94.81 279 MET A O 1
ATOM 2085 N N . ARG A 1 280 ? 10.327 -20.310 -19.781 1.00 94.88 280 ARG A N 1
ATOM 2086 C CA . ARG A 1 280 ? 11.238 -21.028 -20.687 1.00 94.88 280 ARG A CA 1
ATOM 2087 C C . ARG A 1 280 ? 10.576 -21.324 -22.035 1.00 94.88 280 ARG A C 1
ATOM 2089 O O . ARG A 1 280 ? 11.149 -21.026 -23.075 1.00 94.88 280 ARG A O 1
ATOM 2096 N N . GLU A 1 281 ? 9.355 -21.853 -22.026 1.00 94.62 281 GLU A N 1
ATOM 2097 C CA . GLU A 1 281 ? 8.607 -22.219 -23.234 1.00 94.62 281 GLU A CA 1
ATOM 2098 C C . GLU A 1 281 ? 8.284 -21.008 -24.112 1.00 94.62 281 GLU A C 1
ATOM 2100 O O . GLU A 1 281 ? 8.496 -21.039 -25.324 1.00 94.62 281 GLU A O 1
ATOM 2105 N N . HIS A 1 282 ? 7.748 -19.939 -23.520 1.00 93.12 282 HIS A N 1
ATOM 2106 C CA . HIS A 1 282 ? 7.255 -18.814 -24.301 1.00 93.12 282 HIS A CA 1
ATOM 2107 C C . HIS A 1 282 ? 8.320 -17.760 -24.552 1.00 93.12 282 HIS A C 1
ATOM 2109 O O . HIS A 1 282 ? 8.256 -17.117 -25.592 1.00 93.12 282 HIS A O 1
ATOM 2115 N N . MET A 1 283 ? 9.285 -17.559 -23.660 1.00 93.06 283 MET A N 1
ATOM 2116 C CA . MET A 1 283 ? 10.316 -16.530 -23.817 1.00 93.06 283 MET A CA 1
ATOM 2117 C C . MET A 1 283 ? 11.668 -17.100 -24.259 1.00 93.06 283 MET A C 1
ATOM 2119 O O . MET A 1 283 ? 12.461 -16.356 -24.828 1.00 93.06 283 MET A O 1
ATOM 2123 N N . GLY A 1 284 ? 11.941 -18.392 -24.061 1.00 92.19 284 GLY A N 1
ATOM 2124 C CA . GLY A 1 284 ? 13.264 -18.965 -24.340 1.00 92.19 284 GLY A CA 1
ATOM 2125 C C . GLY A 1 284 ? 14.330 -18.528 -23.332 1.00 92.19 284 GLY A C 1
ATOM 2126 O O . GLY A 1 284 ? 15.506 -18.461 -23.674 1.00 92.19 284 GLY A O 1
ATOM 2127 N N . ILE A 1 285 ? 13.917 -18.174 -22.111 1.00 90.12 285 ILE A N 1
ATOM 2128 C CA . ILE A 1 285 ? 14.826 -17.839 -21.012 1.00 90.12 285 ILE A CA 1
ATOM 2129 C C . ILE A 1 285 ? 15.285 -19.144 -20.361 1.00 90.12 285 ILE A C 1
ATOM 2131 O O . ILE A 1 285 ? 14.459 -19.907 -19.859 1.00 90.12 285 ILE A O 1
ATOM 2135 N N . ASP A 1 286 ? 16.596 -19.380 -20.357 1.00 89.38 286 ASP A N 1
ATOM 2136 C CA . ASP A 1 286 ? 17.212 -20.531 -19.685 1.00 89.38 286 ASP A CA 1
ATOM 2137 C C . ASP A 1 286 ? 17.743 -20.189 -18.290 1.00 89.38 286 ASP A C 1
ATOM 2139 O O . ASP A 1 286 ? 17.729 -21.050 -17.414 1.00 89.38 286 ASP A O 1
ATOM 2143 N N . LEU A 1 287 ? 18.159 -18.935 -18.082 1.00 91.88 287 LEU A N 1
ATOM 2144 C CA . LEU A 1 287 ? 18.708 -18.431 -16.825 1.00 91.88 287 LEU A CA 1
ATOM 2145 C C . LEU A 1 287 ? 17.701 -17.496 -16.151 1.00 91.88 287 LEU A C 1
ATOM 2147 O O . LEU A 1 287 ? 17.345 -16.463 -16.720 1.00 91.88 287 LEU A O 1
ATOM 2151 N N . TRP A 1 288 ? 17.233 -17.854 -14.956 1.00 95.25 288 TRP A N 1
ATOM 2152 C CA . TRP A 1 288 ? 16.227 -17.070 -14.246 1.00 95.25 288 TRP A CA 1
ATOM 2153 C C . TRP A 1 288 ? 16.869 -16.008 -13.355 1.00 95.25 288 TRP A C 1
ATOM 2155 O O . TRP A 1 288 ? 17.450 -16.341 -12.333 1.00 95.25 288 TRP A O 1
ATOM 2165 N N . LEU A 1 289 ? 16.745 -14.740 -13.744 1.00 95.56 289 LEU A N 1
ATOM 2166 C CA . LEU A 1 289 ? 17.393 -13.607 -13.078 1.00 95.56 289 LEU A CA 1
ATOM 2167 C C . LEU A 1 289 ? 16.383 -12.728 -12.337 1.00 95.56 289 LEU A C 1
ATOM 2169 O O . LEU A 1 289 ? 15.187 -12.731 -12.655 1.00 95.56 289 LEU A O 1
ATOM 2173 N N . THR A 1 290 ? 16.874 -11.912 -11.398 1.00 95.69 290 THR A N 1
ATOM 2174 C CA . THR A 1 290 ? 16.039 -11.043 -10.549 1.00 95.69 290 THR A CA 1
ATOM 2175 C C . THR A 1 290 ? 15.106 -10.144 -11.373 1.00 95.69 290 THR A C 1
ATOM 2177 O O . THR A 1 290 ? 13.948 -9.940 -11.007 1.00 95.69 290 THR A O 1
ATOM 2180 N N . LYS A 1 291 ? 15.555 -9.672 -12.542 1.00 94.50 291 LYS A N 1
ATOM 2181 C CA . LYS A 1 291 ? 14.777 -8.789 -13.432 1.00 94.50 291 LYS A CA 1
ATOM 2182 C C . LYS A 1 291 ? 13.497 -9.400 -14.032 1.00 94.50 291 LYS A C 1
ATOM 2184 O O . LYS A 1 291 ? 12.576 -8.668 -14.392 1.00 94.50 291 LYS A O 1
ATOM 2189 N N . ASP A 1 292 ? 13.425 -10.730 -14.101 1.00 94.75 292 ASP A N 1
ATOM 2190 C CA . ASP A 1 292 ? 12.269 -11.493 -14.596 1.00 94.75 292 ASP A CA 1
ATOM 2191 C C . ASP A 1 292 ? 11.591 -12.309 -13.475 1.00 94.75 292 ASP A C 1
ATOM 2193 O O . ASP A 1 292 ? 10.668 -13.093 -13.712 1.00 94.75 292 ASP A O 1
ATOM 2197 N N . ALA A 1 293 ? 12.020 -12.132 -12.222 1.00 96.69 293 ALA A N 1
ATOM 2198 C CA . ALA A 1 293 ? 11.528 -12.884 -11.070 1.00 96.69 293 ALA A CA 1
ATOM 2199 C C . ALA A 1 293 ? 10.080 -12.549 -10.683 1.00 96.69 293 ALA A C 1
ATOM 2201 O O . ALA A 1 293 ? 9.413 -13.340 -10.012 1.00 96.69 293 ALA A O 1
ATOM 2202 N N . ASN A 1 294 ? 9.537 -11.432 -11.175 1.00 97.06 294 ASN A N 1
ATOM 2203 C CA . ASN A 1 294 ? 8.157 -11.025 -10.934 1.00 97.06 294 ASN A CA 1
ATOM 2204 C C . ASN A 1 294 ? 7.109 -11.704 -11.842 1.00 97.06 294 ASN A C 1
ATOM 2206 O O . ASN A 1 294 ? 6.096 -11.109 -12.219 1.00 97.06 294 ASN A O 1
ATOM 2210 N N . TRP A 1 295 ? 7.342 -12.973 -12.181 1.00 96.75 295 TRP A N 1
ATOM 2211 C CA . TRP A 1 295 ? 6.532 -13.778 -13.100 1.00 96.75 295 TRP A CA 1
ATOM 2212 C C . TRP A 1 295 ? 5.174 -14.235 -12.537 1.00 96.75 295 TRP A C 1
ATOM 2214 O O . TRP A 1 295 ? 4.263 -14.621 -13.289 1.00 96.75 295 TRP A O 1
ATOM 2224 N N . PHE A 1 296 ? 5.020 -14.246 -11.213 1.00 97.50 296 PHE A N 1
ATOM 2225 C CA . PHE A 1 296 ? 3.797 -14.694 -10.550 1.00 97.50 296 PHE A CA 1
ATOM 2226 C C . PHE A 1 296 ? 2.841 -13.512 -10.329 1.00 97.50 296 PHE A C 1
ATOM 2228 O O . PHE A 1 296 ? 3.278 -12.463 -9.858 1.00 97.50 296 PHE A O 1
ATOM 2235 N N . PRO A 1 297 ? 1.532 -13.662 -10.611 1.00 96.62 297 PRO A N 1
ATOM 2236 C CA . PRO A 1 297 ? 0.558 -12.609 -10.317 1.00 96.62 297 PRO A CA 1
ATOM 2237 C C . PRO A 1 297 ? 0.350 -12.386 -8.821 1.00 96.62 297 PRO A C 1
ATOM 2239 O O . PRO A 1 297 ? -0.092 -11.317 -8.424 1.00 96.62 297 PRO A O 1
ATOM 2242 N N . ASP A 1 298 ? 0.663 -13.381 -7.990 1.00 97.88 298 ASP A N 1
ATOM 2243 C CA . ASP A 1 298 ? 0.731 -13.199 -6.546 1.00 97.88 298 ASP A CA 1
ATOM 2244 C C . ASP A 1 298 ? 2.012 -12.433 -6.209 1.00 97.88 298 ASP A C 1
ATOM 2246 O O . ASP A 1 298 ? 3.111 -12.995 -6.262 1.00 97.88 298 ASP A O 1
ATOM 2250 N N . PHE A 1 299 ? 1.887 -11.139 -5.897 1.00 98.56 299 PHE A N 1
ATOM 2251 C CA . PHE A 1 299 ? 3.066 -10.320 -5.622 1.00 98.56 299 PHE A CA 1
ATOM 2252 C C . PHE A 1 299 ? 3.904 -10.830 -4.446 1.00 98.56 299 PHE A C 1
ATOM 2254 O O . PHE A 1 299 ? 5.118 -10.822 -4.599 1.00 98.56 299 PHE A O 1
ATOM 2261 N N . PRO A 1 300 ? 3.365 -11.364 -3.331 1.00 98.62 300 PRO A N 1
ATOM 2262 C CA . PRO A 1 300 ? 4.210 -11.950 -2.296 1.00 98.62 300 PRO A CA 1
ATOM 2263 C C . PRO A 1 300 ? 5.062 -13.122 -2.800 1.00 98.62 300 PRO A C 1
ATOM 2265 O O . PRO A 1 300 ? 6.200 -13.274 -2.360 1.00 98.62 300 PRO A O 1
ATOM 2268 N N . ALA A 1 301 ? 4.548 -13.959 -3.709 1.00 98.44 301 ALA A N 1
ATOM 2269 C CA . ALA A 1 301 ? 5.342 -15.009 -4.350 1.00 98.44 301 ALA A CA 1
ATOM 2270 C C . ALA A 1 301 ? 6.450 -14.425 -5.241 1.00 98.44 301 ALA A C 1
ATOM 2272 O O . ALA A 1 301 ? 7.602 -14.835 -5.123 1.00 98.44 301 ALA A O 1
ATOM 2273 N N . SER A 1 302 ? 6.118 -13.434 -6.070 1.00 98.62 302 SER A N 1
ATOM 2274 C CA . SER A 1 302 ? 7.088 -12.711 -6.906 1.00 98.62 302 SER A CA 1
ATOM 2275 C C . SER A 1 302 ? 8.145 -11.962 -6.087 1.00 98.62 302 SER A C 1
ATOM 2277 O O . SER A 1 302 ? 9.321 -12.008 -6.421 1.00 98.62 302 SER A O 1
ATOM 2279 N N . ALA A 1 303 ? 7.755 -11.315 -4.991 1.00 98.75 303 ALA A N 1
ATOM 2280 C CA . ALA A 1 303 ? 8.636 -10.592 -4.082 1.00 98.75 303 ALA A CA 1
ATOM 2281 C C . ALA A 1 303 ? 9.648 -11.530 -3.418 1.00 98.75 303 ALA A C 1
ATOM 2283 O O . ALA A 1 303 ? 10.831 -11.209 -3.376 1.00 98.75 303 ALA A O 1
ATOM 2284 N N . ARG A 1 304 ? 9.205 -12.709 -2.959 1.00 98.69 304 ARG A N 1
ATOM 2285 C CA . ARG A 1 304 ? 10.112 -13.744 -2.442 1.00 98.69 304 ARG A CA 1
ATOM 2286 C C . ARG A 1 304 ? 11.074 -14.235 -3.517 1.00 98.69 304 ARG A C 1
ATOM 2288 O O . ARG A 1 304 ? 12.264 -14.259 -3.261 1.00 98.69 304 ARG A O 1
ATOM 2295 N N . ALA A 1 305 ? 10.587 -14.523 -4.727 1.00 98.50 305 ALA A N 1
ATOM 2296 C CA . ALA A 1 305 ? 11.461 -14.917 -5.833 1.00 98.50 305 ALA A CA 1
ATOM 2297 C C . ALA A 1 305 ? 12.517 -13.842 -6.153 1.00 98.50 305 ALA A C 1
ATOM 2299 O O . ALA A 1 305 ? 13.684 -14.172 -6.334 1.00 98.50 305 ALA A O 1
ATOM 2300 N N . CYS A 1 306 ? 12.131 -12.560 -6.165 1.00 98.62 306 CYS A N 1
ATOM 2301 C CA . CYS A 1 306 ? 13.068 -11.449 -6.350 1.00 98.62 306 CYS A CA 1
ATOM 2302 C C . CYS A 1 306 ? 14.099 -11.379 -5.214 1.00 98.62 306 CYS A C 1
ATOM 2304 O O . CYS A 1 306 ? 15.280 -11.205 -5.481 1.00 98.62 306 CYS A O 1
ATOM 2306 N N . ALA A 1 307 ? 13.666 -11.509 -3.957 1.00 98.62 307 ALA A N 1
ATOM 2307 C CA . ALA A 1 307 ? 14.554 -11.470 -2.797 1.00 98.62 307 ALA A CA 1
ATOM 2308 C C . ALA A 1 307 ? 15.523 -12.664 -2.757 1.00 98.62 307 ALA A C 1
ATOM 2310 O O . ALA A 1 307 ? 16.693 -12.480 -2.436 1.00 98.62 307 ALA A O 1
ATOM 2311 N N . ASP A 1 308 ? 15.051 -13.863 -3.104 1.00 98.19 308 ASP A N 1
ATOM 2312 C CA . ASP A 1 308 ? 15.849 -15.090 -3.117 1.00 98.19 308 ASP A CA 1
ATOM 2313 C C . ASP A 1 308 ? 16.919 -15.044 -4.221 1.00 98.19 308 ASP A C 1
ATOM 2315 O O . ASP A 1 308 ? 18.075 -15.372 -3.962 1.00 98.19 308 ASP A O 1
ATOM 2319 N N . LEU A 1 309 ? 16.560 -14.589 -5.430 1.00 98.00 309 LEU A N 1
ATOM 2320 C CA . LEU A 1 309 ? 17.513 -14.413 -6.534 1.00 98.00 309 LEU A CA 1
ATOM 2321 C C . LEU A 1 309 ? 18.500 -13.275 -6.253 1.00 98.00 309 LEU A C 1
ATOM 2323 O O . LEU A 1 309 ? 19.701 -13.458 -6.400 1.00 98.00 309 LEU A O 1
ATOM 2327 N N . TYR A 1 310 ? 18.029 -12.149 -5.713 1.00 97.94 310 TYR A N 1
ATOM 2328 C CA . TYR A 1 310 ? 18.919 -11.070 -5.288 1.00 97.94 310 TYR A CA 1
ATOM 2329 C C . TYR A 1 310 ? 19.902 -11.529 -4.201 1.00 97.94 310 TYR A C 1
ATOM 2331 O O . TYR A 1 310 ? 21.072 -11.158 -4.225 1.00 97.94 310 TYR A O 1
ATOM 2339 N N . TYR A 1 311 ? 19.459 -12.355 -3.246 1.00 98.00 311 TYR A N 1
ATOM 2340 C CA . TYR A 1 311 ? 20.350 -12.938 -2.242 1.00 98.00 311 TYR A CA 1
ATOM 2341 C C . TYR A 1 311 ? 21.378 -13.886 -2.867 1.00 98.00 311 TYR A C 1
ATOM 2343 O O . TYR A 1 311 ? 22.529 -13.879 -2.440 1.00 98.00 311 TYR A O 1
ATOM 2351 N N . LEU A 1 312 ? 20.978 -14.680 -3.861 1.00 97.44 312 LEU A N 1
ATOM 2352 C CA . LEU A 1 312 ? 21.877 -15.571 -4.591 1.00 97.44 312 LEU A CA 1
ATOM 2353 C C . LEU A 1 312 ? 22.995 -14.792 -5.300 1.00 97.44 312 LEU A C 1
ATOM 2355 O O . LEU A 1 312 ? 24.145 -15.214 -5.229 1.00 97.44 312 LEU A O 1
ATOM 2359 N N . ASP A 1 313 ? 22.674 -13.643 -5.897 1.00 96.56 313 ASP A N 1
ATOM 2360 C CA . ASP A 1 313 ? 23.638 -12.836 -6.653 1.00 96.56 313 ASP A CA 1
ATOM 2361 C C . ASP A 1 313 ? 24.464 -11.858 -5.796 1.00 96.56 313 ASP A C 1
ATOM 2363 O O . ASP A 1 313 ? 25.607 -11.542 -6.121 1.00 96.56 313 ASP A O 1
ATOM 2367 N N . GLN A 1 314 ? 23.884 -11.329 -4.714 1.00 96.44 314 GLN A N 1
ATOM 2368 C CA . GLN A 1 314 ? 24.464 -10.227 -3.928 1.00 96.44 314 GLN A CA 1
ATOM 2369 C C . GLN A 1 314 ? 24.792 -10.606 -2.477 1.00 96.44 314 GLN A C 1
ATOM 2371 O O . GLN A 1 314 ? 25.218 -9.748 -1.697 1.00 96.44 314 GLN A O 1
ATOM 2376 N N . GLU A 1 315 ? 24.518 -11.849 -2.068 1.00 96.44 315 GLU A N 1
ATOM 2377 C CA . GLU A 1 315 ? 24.671 -12.368 -0.696 1.00 96.44 315 GLU A CA 1
ATOM 2378 C C . GLU A 1 315 ? 24.019 -11.472 0.381 1.00 96.44 315 GLU A C 1
ATOM 2380 O O . GLU A 1 315 ? 24.410 -11.448 1.553 1.00 96.44 315 GLU A O 1
ATOM 2385 N N . THR A 1 316 ? 22.990 -10.712 -0.009 1.00 96.75 316 THR A N 1
ATOM 2386 C CA . THR A 1 316 ? 22.377 -9.663 0.811 1.00 96.75 316 THR A CA 1
ATOM 2387 C C . THR A 1 316 ? 20.908 -9.962 1.077 1.00 96.75 316 THR A C 1
ATOM 2389 O O . THR A 1 316 ? 20.059 -9.835 0.201 1.00 96.75 316 THR A O 1
ATOM 2392 N N . ALA A 1 317 ? 20.598 -10.359 2.314 1.00 97.62 317 ALA A N 1
ATOM 2393 C CA . ALA A 1 317 ? 19.222 -10.600 2.740 1.00 97.62 317 ALA A CA 1
ATOM 2394 C C . ALA A 1 317 ? 18.455 -9.281 2.939 1.00 97.62 317 ALA A C 1
ATOM 2396 O O . ALA A 1 317 ? 19.045 -8.264 3.324 1.00 97.62 317 ALA A O 1
ATOM 2397 N N . VAL A 1 318 ? 17.138 -9.328 2.719 1.00 98.56 318 VAL A N 1
ATOM 2398 C CA . VAL A 1 318 ? 16.217 -8.188 2.838 1.00 98.56 318 VAL A CA 1
ATOM 2399 C C . VAL A 1 318 ? 15.032 -8.514 3.755 1.00 98.56 318 VAL A C 1
ATOM 2401 O O . VAL A 1 318 ? 14.599 -9.659 3.850 1.00 98.56 318 VAL A O 1
ATOM 2404 N N . ASP A 1 319 ? 14.495 -7.499 4.428 1.00 98.62 319 ASP A N 1
ATOM 2405 C CA . ASP A 1 319 ? 13.349 -7.566 5.345 1.00 98.62 319 ASP A CA 1
ATOM 2406 C C . ASP A 1 319 ? 12.004 -7.301 4.639 1.00 98.62 319 ASP A C 1
ATOM 2408 O O . ASP A 1 319 ? 10.928 -7.556 5.195 1.00 98.62 319 ASP A O 1
ATOM 2412 N N . GLY A 1 320 ? 12.045 -6.817 3.399 1.00 98.69 320 GLY A N 1
ATOM 2413 C CA . GLY A 1 320 ? 10.869 -6.603 2.567 1.00 98.69 320 GLY A CA 1
ATOM 2414 C C . GLY A 1 320 ? 11.214 -6.191 1.140 1.00 98.69 320 GLY A C 1
ATOM 2415 O O . GLY A 1 320 ? 12.369 -5.921 0.808 1.00 98.69 320 GLY A O 1
ATOM 2416 N N . VAL A 1 321 ? 10.185 -6.138 0.300 1.00 98.88 321 VAL A N 1
ATOM 2417 C CA . VAL A 1 321 ? 10.277 -5.765 -1.112 1.00 98.88 321 VAL A CA 1
ATOM 2418 C C . VAL A 1 321 ? 9.177 -4.761 -1.431 1.00 98.88 321 VAL A C 1
ATOM 2420 O O . VAL A 1 321 ? 8.010 -4.987 -1.106 1.00 98.88 321 VAL A O 1
ATOM 2423 N N . VAL A 1 322 ? 9.544 -3.663 -2.080 1.00 98.62 322 VAL A N 1
ATOM 2424 C CA . VAL A 1 322 ? 8.622 -2.652 -2.597 1.00 98.62 322 VAL A CA 1
ATOM 2425 C C . VAL A 1 322 ? 8.790 -2.603 -4.105 1.00 98.62 322 VAL A C 1
ATOM 2427 O O . VAL A 1 322 ? 9.890 -2.370 -4.588 1.00 98.62 322 VAL A O 1
ATOM 2430 N N . ALA A 1 323 ? 7.716 -2.814 -4.855 1.00 98.38 323 ALA A N 1
ATOM 2431 C CA . ALA A 1 323 ? 7.708 -2.599 -6.298 1.00 98.38 323 ALA A CA 1
ATOM 2432 C C . ALA A 1 323 ? 6.918 -1.336 -6.625 1.00 98.38 323 ALA A C 1
ATOM 2434 O O . ALA A 1 323 ? 5.892 -1.095 -5.994 1.00 98.38 323 ALA A O 1
ATOM 2435 N N . ALA A 1 324 ? 7.388 -0.546 -7.586 1.00 97.69 324 ALA A N 1
ATOM 2436 C CA . ALA A 1 324 ? 6.704 0.650 -8.059 1.00 97.69 324 ALA A CA 1
ATOM 2437 C C . ALA A 1 324 ? 6.852 0.786 -9.578 1.00 97.69 324 ALA A C 1
ATOM 2439 O O . ALA A 1 324 ? 7.948 0.615 -10.116 1.00 97.69 324 ALA A O 1
ATOM 2440 N N . ASP A 1 325 ? 5.751 1.090 -10.259 1.00 96.56 325 ASP A N 1
ATOM 2441 C CA . ASP A 1 325 ? 5.730 1.284 -11.705 1.00 96.56 325 ASP A CA 1
ATOM 2442 C C . ASP A 1 325 ? 6.007 2.744 -12.123 1.00 96.56 325 ASP A C 1
ATOM 2444 O O . ASP A 1 325 ? 6.206 3.647 -11.301 1.00 96.56 325 ASP A O 1
ATOM 2448 N N . LEU A 1 326 ? 6.027 2.990 -13.437 1.00 93.25 326 LEU A N 1
ATOM 2449 C CA . LEU A 1 326 ? 6.240 4.326 -14.002 1.00 93.25 326 LEU A CA 1
ATOM 2450 C C . LEU A 1 326 ? 5.168 5.341 -13.574 1.00 93.25 326 LEU A C 1
ATOM 2452 O O . LEU A 1 326 ? 5.469 6.526 -13.423 1.00 93.25 326 LEU A O 1
ATOM 2456 N N . VAL A 1 327 ? 3.929 4.899 -13.351 1.00 95.62 327 VAL A N 1
ATOM 2457 C CA . VAL A 1 327 ? 2.840 5.783 -12.923 1.00 95.62 327 VAL A CA 1
ATOM 2458 C C . VAL A 1 327 ? 3.043 6.188 -11.464 1.00 95.62 327 VAL A C 1
ATOM 2460 O O . VAL A 1 327 ? 2.892 7.365 -11.137 1.00 95.62 327 VAL A O 1
ATOM 2463 N N . ALA A 1 328 ? 3.465 5.264 -10.594 1.00 96.69 328 ALA A N 1
ATOM 2464 C CA . ALA A 1 328 ? 3.835 5.587 -9.217 1.00 96.69 328 ALA A CA 1
ATOM 2465 C C . ALA A 1 328 ? 4.934 6.652 -9.161 1.00 96.69 328 ALA A C 1
ATOM 2467 O O . ALA A 1 328 ? 4.809 7.626 -8.415 1.00 96.69 328 ALA A O 1
ATOM 2468 N N . LEU A 1 329 ? 5.980 6.499 -9.979 1.00 93.94 329 LEU A N 1
ATOM 2469 C CA . LEU A 1 329 ? 7.060 7.478 -10.078 1.00 93.94 329 LEU A CA 1
ATOM 2470 C C . LEU A 1 329 ? 6.542 8.849 -10.532 1.00 93.94 329 LEU A C 1
ATOM 2472 O O . LEU A 1 329 ? 6.857 9.859 -9.905 1.00 93.94 329 LEU A O 1
ATOM 2476 N N . GLN A 1 330 ? 5.712 8.886 -11.577 1.00 95.38 330 GLN A N 1
ATOM 2477 C CA . GLN A 1 330 ? 5.115 10.123 -12.079 1.00 95.38 330 GLN A CA 1
ATOM 2478 C C . GLN A 1 330 ? 4.297 10.846 -11.002 1.00 95.38 330 GLN A C 1
ATOM 2480 O O . GLN A 1 330 ? 4.495 12.040 -10.764 1.00 95.38 330 GLN A O 1
ATOM 2485 N N . MET A 1 331 ? 3.411 10.113 -10.322 1.00 96.38 331 MET A N 1
ATOM 2486 C CA . MET A 1 331 ? 2.588 10.647 -9.237 1.00 96.38 331 MET A CA 1
ATOM 2487 C C . MET A 1 331 ? 3.447 11.159 -8.074 1.00 96.38 331 MET A C 1
ATOM 2489 O O . MET A 1 331 ? 3.146 12.206 -7.499 1.00 96.38 331 MET A O 1
ATOM 2493 N N . LEU A 1 332 ? 4.520 10.445 -7.723 1.00 94.25 332 LEU A N 1
ATOM 2494 C CA . LEU A 1 332 ? 5.418 10.842 -6.642 1.00 94.25 332 LEU A CA 1
ATOM 2495 C C . LEU A 1 332 ? 6.164 12.139 -6.973 1.00 94.25 332 LEU A C 1
ATOM 2497 O O . LEU A 1 332 ? 6.201 13.042 -6.138 1.00 94.25 332 LEU A O 1
ATOM 2501 N N . VAL A 1 333 ? 6.704 12.265 -8.189 1.00 93.81 333 VAL A N 1
ATOM 2502 C CA . VAL A 1 333 ? 7.372 13.495 -8.644 1.00 93.81 333 VAL A CA 1
ATOM 2503 C C . VAL A 1 333 ? 6.389 14.674 -8.659 1.00 93.81 333 VAL A C 1
ATOM 2505 O O . VAL A 1 333 ? 6.727 15.762 -8.198 1.00 93.81 333 VAL A O 1
ATOM 2508 N N . GLU A 1 334 ? 5.139 14.470 -9.086 1.00 93.88 334 GLU A N 1
ATOM 2509 C CA . GLU A 1 334 ? 4.094 15.506 -9.024 1.00 93.88 334 GLU A CA 1
ATOM 2510 C C . GLU A 1 334 ? 3.785 15.971 -7.584 1.00 93.88 334 GLU A C 1
ATOM 2512 O O . GLU A 1 334 ? 3.473 17.144 -7.340 1.00 93.88 334 GLU A O 1
ATOM 2517 N N . ALA A 1 335 ? 3.853 15.059 -6.612 1.00 92.25 335 ALA A N 1
ATOM 2518 C CA . ALA A 1 335 ? 3.597 15.366 -5.208 1.00 92.25 335 ALA A CA 1
ATOM 2519 C C . ALA A 1 335 ? 4.786 16.048 -4.516 1.00 92.25 335 ALA A C 1
ATOM 2521 O O . ALA A 1 335 ? 4.576 16.962 -3.719 1.00 92.25 335 ALA A O 1
ATOM 2522 N N . VAL A 1 336 ? 6.014 15.629 -4.831 1.00 90.38 336 VAL A N 1
ATOM 2523 C CA . VAL A 1 336 ? 7.261 16.194 -4.283 1.00 90.38 336 VAL A CA 1
ATOM 2524 C C . VAL A 1 336 ? 7.583 17.570 -4.889 1.00 90.38 336 VAL A C 1
ATOM 2526 O O . VAL A 1 336 ? 8.215 18.413 -4.241 1.00 90.38 336 VAL A O 1
ATOM 2529 N N . GLY A 1 337 ? 7.080 17.825 -6.097 1.00 88.31 337 GLY A N 1
ATOM 2530 C CA . GLY A 1 337 ? 7.269 19.065 -6.837 1.00 88.31 337 GLY A CA 1
ATOM 2531 C C . GLY A 1 337 ? 8.477 19.015 -7.778 1.00 88.31 337 GLY A C 1
ATOM 2532 O O . GLY A 1 337 ? 9.186 18.011 -7.819 1.00 88.31 337 GLY A O 1
ATOM 2533 N N . PRO A 1 338 ? 8.710 20.092 -8.549 1.00 90.88 338 PRO A N 1
ATOM 2534 C CA . PRO A 1 338 ? 9.752 20.117 -9.570 1.00 90.88 338 PRO A CA 1
ATOM 2535 C C . PRO A 1 338 ? 11.159 19.881 -9.003 1.00 90.88 338 PRO A C 1
ATOM 2537 O O . PRO A 1 338 ? 11.524 20.413 -7.951 1.00 90.88 338 PRO A O 1
ATOM 2540 N N . LEU A 1 339 ? 11.959 19.102 -9.726 1.00 91.62 339 LEU A N 1
ATOM 2541 C CA . LEU A 1 339 ? 13.291 18.643 -9.347 1.00 91.62 339 LEU A CA 1
ATOM 2542 C C . LEU A 1 339 ? 14.336 19.177 -10.328 1.00 91.62 339 LEU A C 1
ATOM 2544 O O . LEU A 1 339 ? 14.160 19.124 -11.545 1.00 91.62 339 LEU A O 1
ATOM 2548 N N . ARG A 1 340 ? 15.467 19.650 -9.803 1.00 89.75 340 ARG A N 1
ATOM 2549 C CA . ARG A 1 340 ? 16.644 19.997 -10.609 1.00 89.75 340 ARG A CA 1
ATOM 2550 C C . ARG A 1 340 ? 17.718 18.951 -10.403 1.00 89.75 340 ARG A C 1
ATOM 2552 O O . ARG A 1 340 ? 18.209 18.798 -9.289 1.00 89.75 340 ARG A O 1
ATOM 2559 N N . LEU A 1 341 ? 18.075 18.263 -11.480 1.00 88.12 341 LEU A N 1
ATOM 2560 C CA . LEU A 1 341 ? 19.123 17.251 -11.477 1.00 88.12 341 LEU A CA 1
ATOM 2561 C C . LEU A 1 341 ? 20.409 17.866 -12.044 1.00 88.12 341 LEU A C 1
ATOM 2563 O O . LEU A 1 341 ? 20.384 18.610 -13.029 1.00 88.12 341 LEU A O 1
ATOM 2567 N N . GLU A 1 342 ? 21.549 17.561 -11.431 1.00 83.00 342 GLU A N 1
ATOM 2568 C CA . GLU A 1 342 ? 22.843 18.067 -11.888 1.00 83.00 342 GLU A CA 1
ATOM 2569 C C . GLU A 1 342 ? 23.210 17.486 -13.265 1.00 83.00 342 GLU A C 1
ATOM 2571 O O . GLU A 1 342 ? 23.121 16.286 -13.509 1.00 83.00 342 GLU A O 1
ATOM 2576 N N . GLY A 1 343 ? 23.618 18.342 -14.206 1.00 80.62 343 GLY A N 1
ATOM 2577 C CA . GLY A 1 343 ? 23.955 17.904 -15.566 1.00 80.62 343 GLY A CA 1
ATOM 2578 C C . GLY A 1 343 ? 22.744 17.625 -16.467 1.00 80.62 343 GLY A C 1
ATOM 2579 O O . GLY A 1 343 ? 22.908 17.009 -17.526 1.00 80.62 343 GLY A O 1
ATOM 2580 N N . TYR A 1 344 ? 21.556 18.092 -16.073 1.00 83.31 344 TYR A N 1
ATOM 2581 C CA . TYR A 1 344 ? 20.326 18.071 -16.863 1.00 83.31 344 TYR A CA 1
ATOM 2582 C C . TYR A 1 344 ? 19.840 19.504 -17.100 1.00 83.31 344 TYR A C 1
ATOM 2584 O O . TYR A 1 344 ? 19.899 20.351 -16.212 1.00 83.31 344 TYR A O 1
ATOM 2592 N N . ALA A 1 345 ? 19.421 19.806 -18.331 1.00 76.75 345 ALA A N 1
ATOM 2593 C CA . ALA A 1 345 ? 19.022 21.165 -18.707 1.00 76.75 345 ALA A CA 1
ATOM 2594 C C . ALA A 1 345 ? 17.576 21.492 -18.302 1.00 76.75 345 ALA A C 1
ATOM 2596 O O . ALA A 1 345 ? 17.266 22.650 -18.025 1.00 76.75 345 ALA A O 1
ATOM 2597 N N . ALA A 1 346 ? 16.702 20.484 -18.303 1.00 83.25 346 ALA A N 1
ATOM 2598 C CA . ALA A 1 346 ? 15.298 20.623 -17.953 1.00 83.25 346 ALA A CA 1
ATOM 2599 C C . ALA A 1 346 ? 15.082 20.424 -16.449 1.00 83.25 346 ALA A C 1
ATOM 2601 O O . ALA A 1 346 ? 15.748 19.616 -15.803 1.00 83.25 346 ALA A O 1
ATOM 2602 N N . GLU A 1 347 ? 14.120 21.162 -15.907 1.00 91.38 347 GLU A N 1
ATOM 2603 C CA . GLU A 1 347 ? 13.527 20.848 -14.612 1.00 91.38 347 GLU A CA 1
ATOM 2604 C C . GLU A 1 347 ? 12.570 19.664 -14.793 1.00 91.38 347 GLU A C 1
ATOM 2606 O O . GLU A 1 347 ? 11.822 19.623 -15.772 1.00 91.38 347 GLU A O 1
ATOM 2611 N N . ILE A 1 348 ? 12.629 18.689 -13.889 1.00 93.19 348 ILE A N 1
ATOM 2612 C CA . ILE A 1 348 ? 11.862 17.445 -13.968 1.00 93.19 348 ILE A CA 1
ATOM 2613 C C . ILE A 1 348 ? 10.637 17.553 -13.064 1.00 93.19 348 ILE A C 1
ATOM 2615 O O . ILE A 1 348 ? 10.765 17.830 -11.875 1.00 93.19 348 ILE A O 1
ATOM 2619 N N . ASP A 1 349 ? 9.452 17.309 -13.605 1.00 93.50 349 ASP A N 1
ATOM 2620 C CA . ASP A 1 349 ? 8.192 17.291 -12.873 1.00 93.50 349 ASP A CA 1
ATOM 2621 C C . ASP A 1 349 ? 7.283 16.138 -13.345 1.00 93.50 349 ASP A C 1
ATOM 2623 O O . ASP A 1 349 ? 7.632 15.345 -14.222 1.00 93.50 349 ASP A O 1
ATOM 2627 N N . GLY A 1 350 ? 6.092 16.018 -12.751 1.00 91.00 350 GLY A N 1
ATOM 2628 C CA . GLY A 1 350 ? 5.142 14.959 -13.105 1.00 91.00 350 GLY A CA 1
ATOM 2629 C C . GLY A 1 350 ? 4.660 15.004 -14.564 1.00 91.00 350 GLY A C 1
ATOM 2630 O O . GLY A 1 350 ? 4.186 13.996 -15.082 1.00 91.00 350 GLY A O 1
ATOM 2631 N N . SER A 1 351 ? 4.782 16.138 -15.258 1.00 93.38 351 SER A N 1
ATOM 2632 C CA . SER A 1 351 ? 4.347 16.284 -16.650 1.00 93.38 351 SER A CA 1
ATOM 2633 C C . SER A 1 351 ? 5.384 15.801 -17.666 1.00 93.38 351 SER A C 1
ATOM 2635 O O . SER A 1 351 ? 4.996 15.380 -18.757 1.00 93.38 351 SER A O 1
ATOM 2637 N N . ASN A 1 352 ? 6.677 15.819 -17.319 1.00 92.50 352 ASN A N 1
ATOM 2638 C CA . ASN A 1 352 ? 7.759 15.465 -18.243 1.00 92.50 352 ASN A CA 1
ATOM 2639 C C . ASN A 1 352 ? 8.622 14.270 -17.808 1.00 92.50 352 ASN A C 1
ATOM 2641 O O . ASN A 1 352 ? 9.313 13.720 -18.662 1.00 92.50 352 ASN A O 1
ATOM 2645 N N . VAL A 1 353 ? 8.559 13.814 -16.549 1.00 92.69 353 VAL A N 1
ATOM 2646 C CA . VAL A 1 353 ? 9.458 12.765 -16.028 1.00 92.69 353 VAL A CA 1
ATOM 2647 C C . VAL A 1 353 ? 9.490 11.507 -16.897 1.00 92.69 353 VAL A C 1
ATOM 2649 O O . VAL A 1 353 ? 10.565 10.990 -17.184 1.00 92.69 353 VAL A O 1
ATOM 2652 N N . LEU A 1 354 ? 8.340 11.042 -17.394 1.00 90.31 354 LEU A N 1
ATOM 2653 C CA . LEU A 1 354 ? 8.290 9.861 -18.260 1.00 90.31 354 LEU A CA 1
ATOM 2654 C C . LEU A 1 354 ? 8.941 10.113 -19.624 1.00 90.31 354 LEU A C 1
ATOM 2656 O O . LEU A 1 354 ? 9.666 9.255 -20.120 1.00 90.31 354 LEU A O 1
ATOM 2660 N N . ALA A 1 355 ? 8.725 11.290 -20.215 1.00 87.94 355 ALA A N 1
ATOM 2661 C CA . ALA A 1 355 ? 9.343 11.656 -21.487 1.00 87.94 355 ALA A CA 1
ATOM 2662 C C . ALA A 1 355 ? 10.871 11.766 -21.358 1.00 87.94 355 ALA A C 1
ATOM 2664 O O . ALA A 1 355 ? 11.600 11.331 -22.247 1.00 87.94 355 ALA A O 1
ATOM 2665 N N . GLU A 1 356 ? 11.358 12.287 -20.232 1.00 88.44 356 GLU A N 1
ATOM 2666 C CA . GLU A 1 356 ? 12.789 12.396 -19.943 1.00 88.44 356 GLU A CA 1
ATOM 2667 C C . GLU A 1 356 ? 13.424 11.016 -19.711 1.00 88.44 356 GLU A C 1
ATOM 2669 O O . GLU A 1 356 ? 14.465 10.729 -20.302 1.00 88.44 356 GLU A O 1
ATOM 2674 N N . ILE A 1 357 ? 12.764 10.108 -18.974 1.00 85.56 357 ILE A N 1
ATOM 2675 C CA . ILE A 1 357 ? 13.203 8.701 -18.848 1.00 85.56 357 ILE A CA 1
ATOM 2676 C C . ILE A 1 357 ? 13.363 8.068 -20.234 1.00 85.56 357 ILE A C 1
ATOM 2678 O O . ILE A 1 357 ? 14.397 7.471 -20.530 1.00 85.56 357 ILE A O 1
ATOM 2682 N N . GLN A 1 358 ? 12.360 8.216 -21.102 1.00 83.06 358 GLN A N 1
ATOM 2683 C CA . GLN A 1 358 ? 12.384 7.655 -22.455 1.00 83.06 358 GLN A CA 1
ATOM 2684 C C . GLN A 1 358 ? 13.482 8.279 -23.330 1.00 83.06 358 GLN A C 1
ATOM 2686 O O . GLN A 1 358 ? 14.104 7.578 -24.130 1.00 83.06 358 GLN A O 1
ATOM 2691 N N . SER A 1 359 ? 13.733 9.580 -23.168 1.00 80.81 359 SER A N 1
ATOM 2692 C CA . SER A 1 359 ? 14.758 10.332 -23.896 1.00 80.81 359 SER A CA 1
ATOM 2693 C C . SER A 1 359 ? 16.174 9.898 -23.504 1.00 80.81 359 SER A C 1
ATOM 2695 O O . SER A 1 359 ? 16.980 9.563 -24.372 1.00 80.81 359 SER A O 1
ATOM 2697 N N . TYR A 1 360 ? 16.474 9.829 -22.201 1.00 79.00 360 TYR A N 1
ATOM 2698 C CA . TYR A 1 360 ? 17.804 9.453 -21.701 1.00 79.00 360 TYR A CA 1
ATOM 2699 C C . TYR A 1 360 ? 18.131 7.965 -21.856 1.00 79.00 360 TYR A C 1
ATOM 2701 O O . TYR A 1 360 ? 19.304 7.587 -21.814 1.00 79.00 360 TYR A O 1
ATOM 2709 N N . TRP A 1 361 ? 17.113 7.136 -22.094 1.00 73.19 361 TRP A N 1
ATOM 2710 C CA . TRP A 1 361 ? 17.270 5.722 -22.423 1.00 73.19 361 TRP A CA 1
ATOM 2711 C C . TRP A 1 361 ? 17.839 5.488 -23.837 1.00 73.19 361 TRP A C 1
ATOM 2713 O O . TRP A 1 361 ? 18.414 4.433 -24.099 1.00 73.19 361 TRP A O 1
ATOM 2723 N N . ALA A 1 362 ? 17.702 6.446 -24.762 1.00 70.88 362 ALA A N 1
ATOM 2724 C CA . ALA A 1 362 ? 18.226 6.308 -26.120 1.00 70.88 362 ALA A CA 1
ATOM 2725 C C . ALA A 1 362 ? 19.760 6.504 -26.168 1.00 70.88 362 ALA A C 1
ATOM 2727 O O . ALA A 1 362 ? 20.286 7.410 -25.514 1.00 70.88 362 ALA A O 1
ATOM 2728 N N . PRO A 1 363 ? 20.500 5.712 -26.972 1.00 69.81 363 PRO A N 1
ATOM 2729 C CA . PRO A 1 363 ? 21.925 5.930 -27.173 1.00 69.81 363 PRO A CA 1
ATOM 2730 C C . PRO A 1 363 ? 22.154 7.230 -27.948 1.00 69.81 363 PRO A C 1
ATOM 2732 O O . PRO A 1 363 ? 21.328 7.655 -28.762 1.00 69.81 363 PRO A O 1
ATOM 2735 N N . LYS A 1 364 ? 23.308 7.863 -27.742 1.00 72.44 364 LYS A N 1
ATOM 2736 C CA . LYS A 1 364 ? 23.676 9.051 -28.516 1.00 72.44 364 LYS A CA 1
ATOM 2737 C C . LYS A 1 364 ? 24.177 8.638 -29.896 1.00 72.44 364 LYS A C 1
ATOM 2739 O O . LYS A 1 364 ? 25.159 7.913 -30.024 1.00 72.44 364 LYS A O 1
ATOM 2744 N N . LEU A 1 365 ? 23.523 9.140 -30.943 1.00 70.44 365 LEU A N 1
ATOM 2745 C CA . LEU A 1 365 ? 24.019 8.991 -32.310 1.00 70.44 365 LEU A CA 1
ATOM 2746 C C . LEU A 1 365 ? 25.371 9.695 -32.471 1.00 70.44 365 LEU A C 1
ATOM 2748 O O . LEU A 1 365 ? 25.573 10.810 -31.978 1.00 70.44 365 LEU A O 1
ATOM 2752 N N . LYS A 1 366 ? 26.288 9.072 -33.222 1.00 79.50 366 LYS A N 1
ATOM 2753 C CA . LYS A 1 366 ? 27.545 9.721 -33.617 1.00 79.50 366 LYS A CA 1
ATOM 2754 C C . LYS A 1 366 ? 27.231 10.942 -34.496 1.00 79.50 366 LYS A C 1
ATOM 2756 O O . LYS A 1 366 ? 26.249 10.915 -35.241 1.00 79.50 366 LYS A O 1
ATOM 2761 N N . PRO A 1 367 ? 28.046 12.015 -34.468 1.00 78.94 367 PRO A N 1
ATOM 2762 C CA . PRO A 1 367 ? 27.801 13.193 -35.297 1.00 78.94 367 PRO A CA 1
ATOM 2763 C C . PRO A 1 367 ? 27.626 12.832 -36.782 1.00 78.94 367 PRO A C 1
ATOM 2765 O O . PRO A 1 367 ? 28.535 12.282 -37.400 1.00 78.94 367 PRO A O 1
ATOM 2768 N N . GLY A 1 368 ? 26.455 13.148 -37.346 1.00 79.88 368 GLY A N 1
ATOM 2769 C CA . GLY A 1 368 ? 26.106 12.862 -38.744 1.00 79.88 368 GLY A CA 1
ATOM 2770 C C . GLY A 1 368 ? 25.511 11.474 -39.015 1.00 79.88 368 GLY A C 1
ATOM 2771 O O . GLY A 1 368 ? 25.094 11.239 -40.143 1.00 79.88 368 GLY A O 1
ATOM 2772 N N . GLN A 1 369 ? 25.436 10.587 -38.017 1.00 82.31 369 GLN A N 1
ATOM 2773 C CA . GLN A 1 369 ? 24.780 9.282 -38.126 1.00 82.31 369 GLN A CA 1
ATOM 2774 C C . GLN A 1 369 ? 23.260 9.433 -38.000 1.00 82.31 369 GLN A C 1
ATOM 2776 O O . GLN A 1 369 ? 22.766 10.167 -37.145 1.00 82.31 369 GLN A O 1
ATOM 2781 N N . THR A 1 370 ? 22.514 8.714 -38.830 1.00 82.19 370 THR A N 1
ATOM 2782 C CA . THR A 1 370 ? 21.052 8.596 -38.757 1.00 82.19 370 THR A CA 1
ATOM 2783 C C . THR A 1 370 ? 20.630 7.334 -38.000 1.00 82.19 370 THR A C 1
ATOM 2785 O O . THR A 1 370 ? 21.385 6.365 -37.909 1.00 82.19 370 THR A O 1
ATOM 2788 N N . TRP A 1 371 ? 19.391 7.296 -37.497 1.00 75.38 371 TRP A N 1
ATOM 2789 C CA . TRP A 1 371 ? 18.849 6.087 -36.863 1.00 75.38 371 TRP A CA 1
ATOM 2790 C C . TRP A 1 371 ? 18.787 4.887 -37.813 1.00 75.38 371 TRP A C 1
ATOM 2792 O O . TRP A 1 371 ? 19.048 3.776 -37.375 1.00 75.38 371 TRP A O 1
ATOM 2802 N N . ALA A 1 372 ? 18.536 5.099 -39.109 1.00 77.56 372 ALA A N 1
ATOM 2803 C CA . ALA A 1 372 ? 18.545 4.024 -40.106 1.00 77.56 372 ALA A CA 1
ATOM 2804 C C . ALA A 1 372 ? 19.946 3.410 -40.287 1.00 77.56 372 ALA A C 1
ATOM 2806 O O . ALA A 1 372 ? 20.095 2.194 -40.385 1.00 77.56 372 ALA A O 1
ATOM 2807 N N . GLU A 1 373 ? 20.992 4.240 -40.292 1.00 80.75 373 GLU A N 1
ATOM 2808 C CA . GLU A 1 373 ? 22.382 3.765 -40.336 1.00 80.75 373 GLU A CA 1
ATOM 2809 C C . GLU A 1 373 ? 22.782 3.063 -39.037 1.00 80.75 373 GLU A C 1
ATOM 2811 O O . GLU A 1 373 ? 23.525 2.081 -39.065 1.00 80.75 373 GLU A O 1
ATOM 2816 N N . TRP A 1 374 ? 22.278 3.538 -37.894 1.00 79.38 374 TRP A N 1
ATOM 2817 C CA . TRP A 1 374 ? 22.427 2.824 -36.633 1.00 79.38 374 TRP A CA 1
ATOM 2818 C C . TRP A 1 374 ? 21.737 1.456 -36.720 1.00 79.38 374 TRP A C 1
ATOM 2820 O O . TRP A 1 374 ? 22.414 0.451 -36.544 1.00 79.38 374 TRP A O 1
ATOM 2830 N N . GLU A 1 375 ? 20.461 1.376 -37.117 1.00 75.12 375 GLU A N 1
ATOM 2831 C CA . GLU A 1 375 ? 19.709 0.117 -37.281 1.00 75.12 375 GLU A CA 1
ATOM 2832 C C . GLU A 1 375 ? 20.376 -0.895 -38.217 1.00 75.12 375 GLU A C 1
ATOM 2834 O O . GLU A 1 375 ? 20.327 -2.096 -37.962 1.00 75.12 375 GLU A O 1
ATOM 2839 N N . ALA A 1 376 ? 21.044 -0.435 -39.272 1.00 79.62 376 ALA A N 1
ATOM 2840 C CA . ALA A 1 376 ? 21.772 -1.312 -40.185 1.00 79.62 376 ALA A CA 1
ATOM 2841 C C . ALA A 1 376 ? 23.014 -1.970 -39.546 1.00 79.62 376 ALA A C 1
ATOM 2843 O O . ALA A 1 376 ? 23.576 -2.916 -40.102 1.00 79.62 376 ALA A O 1
ATOM 2844 N N . THR A 1 377 ? 23.466 -1.490 -38.384 1.00 78.94 377 THR A N 1
ATOM 2845 C CA . THR A 1 377 ? 24.630 -2.038 -37.682 1.00 78.94 377 THR A CA 1
ATOM 2846 C C . THR A 1 377 ? 24.296 -3.429 -37.106 1.00 78.94 377 THR A C 1
ATOM 2848 O O . THR A 1 377 ? 23.201 -3.632 -36.575 1.00 78.94 377 THR A O 1
ATOM 2851 N N . PRO A 1 378 ? 25.203 -4.423 -37.172 1.00 82.88 378 PRO A N 1
ATOM 2852 C CA . PRO A 1 378 ? 24.962 -5.741 -36.585 1.00 82.88 378 PRO A CA 1
ATOM 2853 C C . PRO A 1 378 ? 24.585 -5.677 -35.098 1.00 82.88 378 PRO A C 1
ATOM 2855 O O . PRO A 1 378 ? 25.171 -4.904 -34.337 1.00 82.88 378 PRO A O 1
ATOM 2858 N N . TRP A 1 379 ? 23.638 -6.526 -34.685 1.00 71.69 379 TRP A N 1
ATOM 2859 C CA . TRP A 1 379 ? 23.092 -6.571 -33.321 1.00 71.69 379 TRP A CA 1
ATOM 2860 C C . TRP A 1 379 ? 24.169 -6.590 -32.227 1.00 71.69 379 TRP A C 1
ATOM 2862 O O . TRP A 1 379 ? 24.138 -5.762 -31.321 1.00 71.69 379 TRP A O 1
ATOM 2872 N N . GLU A 1 380 ? 25.162 -7.475 -32.349 1.00 77.31 380 GLU A N 1
ATOM 2873 C CA . GLU A 1 380 ? 26.229 -7.644 -31.349 1.00 77.31 380 GLU A CA 1
ATOM 2874 C C . GLU A 1 380 ? 27.056 -6.371 -31.110 1.00 77.31 380 GLU A C 1
ATOM 2876 O O . GLU A 1 380 ? 27.607 -6.169 -30.027 1.00 77.31 380 GLU A O 1
ATOM 2881 N N . ILE A 1 381 ? 27.143 -5.498 -32.119 1.00 77.25 381 ILE A N 1
ATOM 2882 C CA . ILE A 1 381 ? 27.859 -4.222 -32.035 1.00 77.25 381 ILE A CA 1
ATOM 2883 C C . ILE A 1 381 ? 26.952 -3.169 -31.400 1.00 77.25 381 ILE A C 1
ATOM 2885 O O . ILE A 1 381 ? 27.340 -2.544 -30.414 1.00 77.25 381 ILE A O 1
ATOM 2889 N N . ARG A 1 382 ? 25.722 -3.019 -31.909 1.00 74.94 382 ARG A N 1
ATOM 2890 C CA . ARG A 1 382 ? 24.756 -2.048 -31.377 1.00 74.94 382 ARG A CA 1
ATOM 2891 C C . ARG A 1 382 ? 24.417 -2.273 -29.919 1.00 74.94 382 ARG A C 1
ATOM 2893 O O . ARG A 1 382 ? 24.299 -1.303 -29.187 1.00 74.94 382 ARG A O 1
ATOM 2900 N N . LYS A 1 383 ? 24.262 -3.531 -29.497 1.00 74.06 383 LYS A N 1
ATOM 2901 C CA . LYS A 1 383 ? 23.990 -3.873 -28.098 1.00 74.06 383 LYS A CA 1
ATOM 2902 C C . LYS A 1 383 ? 25.047 -3.248 -27.190 1.00 74.06 383 LYS A C 1
ATOM 2904 O O . LYS A 1 383 ? 24.700 -2.612 -26.205 1.00 74.06 383 LYS A O 1
ATOM 2909 N N . ARG A 1 384 ? 26.327 -3.391 -27.545 1.00 74.81 384 ARG A N 1
ATOM 2910 C CA . ARG A 1 384 ? 27.439 -2.818 -26.780 1.00 74.81 384 ARG A CA 1
ATOM 2911 C C . ARG A 1 384 ? 27.409 -1.291 -26.787 1.00 74.81 384 ARG A C 1
ATOM 2913 O O . ARG A 1 384 ? 27.434 -0.700 -25.720 1.00 74.81 384 ARG A O 1
ATOM 2920 N N . GLU A 1 385 ? 27.271 -0.675 -27.965 1.00 71.50 385 GLU A N 1
ATOM 2921 C CA . GLU A 1 385 ? 27.163 0.790 -28.082 1.00 71.50 385 GLU A CA 1
ATOM 2922 C C . GLU A 1 385 ? 25.988 1.345 -27.265 1.00 71.50 385 GLU A C 1
ATOM 2924 O O . GLU A 1 385 ? 26.113 2.385 -26.630 1.00 71.50 385 GLU A O 1
ATOM 2929 N N . TRP A 1 386 ? 24.858 0.638 -27.240 1.00 71.56 386 TRP A N 1
ATOM 2930 C CA . TRP A 1 386 ? 23.689 1.024 -26.459 1.00 71.56 386 TRP A CA 1
ATOM 2931 C C . TRP A 1 386 ? 23.980 1.033 -24.954 1.00 71.56 386 TRP A C 1
ATOM 2933 O O . TRP A 1 386 ? 23.660 2.007 -24.274 1.00 71.56 386 TRP A O 1
ATOM 2943 N N . PHE A 1 387 ? 24.622 -0.023 -24.443 1.00 69.81 387 PHE A N 1
ATOM 2944 C CA . PHE A 1 387 ? 25.007 -0.097 -23.032 1.00 69.81 387 PHE A CA 1
ATOM 2945 C C . PHE A 1 387 ? 26.046 0.963 -22.647 1.00 69.81 387 PHE A C 1
ATOM 2947 O O . PHE A 1 387 ? 25.956 1.490 -21.542 1.00 69.81 387 PHE A O 1
ATOM 2954 N N . ASP A 1 388 ? 26.982 1.285 -23.543 1.00 70.25 388 ASP A N 1
ATOM 2955 C CA . ASP A 1 388 ? 28.067 2.238 -23.280 1.00 70.25 388 ASP A CA 1
ATOM 2956 C C . ASP A 1 388 ? 27.608 3.713 -23.352 1.00 70.25 388 ASP A C 1
ATOM 2958 O O . ASP A 1 388 ? 28.133 4.556 -22.626 1.00 70.25 388 ASP A O 1
ATOM 2962 N N . GLU A 1 389 ? 26.643 4.047 -24.220 1.00 67.81 389 GLU A N 1
ATOM 2963 C CA . GLU A 1 389 ? 26.273 5.442 -24.538 1.00 67.81 389 GLU A CA 1
ATOM 2964 C C . GLU A 1 389 ? 24.998 5.947 -23.840 1.00 67.81 389 GLU A C 1
ATOM 2966 O O . GLU A 1 389 ? 24.732 7.158 -23.843 1.00 67.81 389 GLU A O 1
ATOM 2971 N N . ARG A 1 390 ? 24.177 5.058 -23.264 1.00 70.69 390 ARG A N 1
ATOM 2972 C CA . ARG A 1 390 ? 22.977 5.467 -22.513 1.00 70.69 390 ARG A CA 1
ATOM 2973 C C . ARG A 1 390 ? 23.368 6.186 -21.219 1.00 70.69 390 ARG A C 1
ATOM 2975 O O . ARG A 1 390 ? 24.333 5.811 -20.555 1.00 70.69 390 ARG A O 1
ATOM 2982 N N . LYS A 1 391 ? 22.598 7.204 -20.823 1.00 66.38 391 LYS A N 1
ATOM 2983 C CA . LYS A 1 391 ? 22.802 7.877 -19.531 1.00 66.38 391 LYS A CA 1
ATOM 2984 C C . LYS A 1 391 ? 21.948 7.193 -18.469 1.00 66.38 391 LYS A C 1
ATOM 2986 O O . LYS A 1 391 ? 20.758 6.975 -18.687 1.00 66.38 391 LYS A O 1
ATOM 2991 N N . ASP A 1 392 ? 22.539 6.892 -17.318 1.00 71.75 392 ASP A N 1
ATOM 2992 C CA . ASP A 1 392 ? 21.801 6.316 -16.196 1.00 71.75 392 ASP A CA 1
ATOM 2993 C C . ASP A 1 392 ? 21.018 7.412 -15.452 1.00 71.75 392 ASP A C 1
ATOM 2995 O O . ASP A 1 392 ? 21.491 8.012 -14.494 1.00 71.75 392 ASP A O 1
ATOM 2999 N N . PHE A 1 393 ? 19.836 7.752 -15.973 1.00 82.50 393 PHE A N 1
ATOM 3000 C CA . PHE A 1 393 ? 18.983 8.831 -15.458 1.00 82.50 393 PHE A CA 1
ATOM 3001 C C . PHE A 1 393 ? 18.303 8.492 -14.126 1.00 82.50 393 PHE A C 1
ATOM 3003 O O . PHE A 1 393 ? 18.016 9.377 -13.320 1.00 82.50 393 PHE A O 1
ATOM 3010 N N . MET A 1 394 ? 18.004 7.211 -13.905 1.00 83.94 394 MET A N 1
ATOM 3011 C CA . MET A 1 394 ? 17.182 6.773 -12.777 1.00 83.94 394 MET A CA 1
ATOM 3012 C C . MET A 1 394 ? 17.859 6.978 -11.412 1.00 83.94 394 MET A C 1
ATOM 3014 O O . MET A 1 394 ? 17.177 7.497 -10.526 1.00 83.94 394 MET A O 1
ATOM 3018 N N . PRO A 1 395 ? 19.153 6.648 -11.217 1.00 83.81 395 PRO A N 1
ATOM 3019 C CA . PRO A 1 395 ? 19.858 6.963 -9.975 1.00 83.81 395 PRO A CA 1
ATOM 3020 C C . PRO A 1 395 ? 19.841 8.462 -9.653 1.00 83.81 395 PRO A C 1
ATOM 3022 O O . PRO A 1 395 ? 19.436 8.837 -8.555 1.00 83.81 395 PRO A O 1
ATOM 3025 N N . ASP A 1 396 ? 20.151 9.321 -10.633 1.00 87.56 396 ASP A N 1
ATOM 3026 C CA . ASP A 1 396 ? 20.154 10.783 -10.456 1.00 87.56 396 ASP A CA 1
ATOM 3027 C C . ASP A 1 396 ? 18.766 11.318 -10.049 1.00 87.56 396 ASP A C 1
ATOM 3029 O O . ASP A 1 396 ? 18.647 12.221 -9.215 1.00 87.56 396 ASP A O 1
ATOM 3033 N N . LEU A 1 397 ? 17.693 10.762 -10.628 1.00 89.12 397 LEU A N 1
ATOM 3034 C CA . LEU A 1 397 ? 16.318 11.123 -10.282 1.00 89.12 397 LEU A CA 1
ATOM 3035 C C . LEU A 1 397 ? 15.950 10.684 -8.860 1.00 89.12 397 LEU A C 1
ATOM 3037 O O . LEU A 1 397 ? 15.343 11.464 -8.123 1.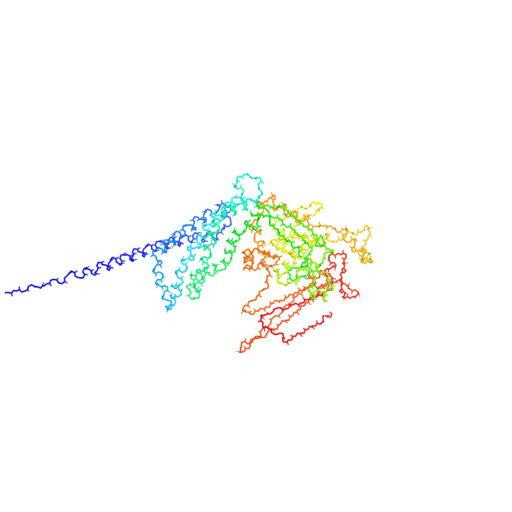00 89.12 397 LEU A O 1
ATOM 3041 N N . VAL A 1 398 ? 16.303 9.456 -8.470 1.00 87.56 398 VAL A N 1
ATOM 3042 C CA . VAL A 1 398 ? 16.057 8.943 -7.113 1.00 87.56 398 VAL A CA 1
ATOM 3043 C C . VAL A 1 398 ? 16.801 9.797 -6.088 1.00 87.56 398 VAL A C 1
ATOM 3045 O O . VAL A 1 398 ? 16.189 10.234 -5.113 1.00 87.56 398 VAL A O 1
ATOM 3048 N N . ASP A 1 399 ? 18.068 10.121 -6.340 1.00 87.06 399 ASP A N 1
ATOM 3049 C CA . ASP A 1 399 ? 18.866 10.990 -5.473 1.00 87.06 399 ASP A CA 1
ATOM 3050 C C . ASP A 1 399 ? 18.243 12.385 -5.339 1.00 87.06 399 ASP A C 1
ATOM 3052 O O . ASP A 1 399 ? 18.144 12.917 -4.230 1.00 87.06 399 ASP A O 1
ATOM 3056 N N . ALA A 1 400 ? 17.740 12.964 -6.434 1.00 89.56 400 ALA A N 1
ATOM 3057 C CA . ALA A 1 400 ? 17.058 14.257 -6.407 1.00 89.56 400 ALA A CA 1
ATOM 3058 C C . ALA A 1 400 ? 15.742 14.222 -5.609 1.00 89.56 400 ALA A C 1
ATOM 3060 O O . ALA A 1 400 ? 15.477 15.138 -4.823 1.00 89.56 400 ALA A O 1
ATOM 3061 N N . ILE A 1 401 ? 14.929 13.167 -5.764 1.00 89.38 401 ILE A N 1
ATOM 3062 C CA . ILE A 1 401 ? 13.708 12.960 -4.967 1.00 89.38 401 ILE A CA 1
ATOM 3063 C C . ILE A 1 401 ? 14.071 12.869 -3.482 1.00 89.38 401 ILE A C 1
ATOM 3065 O O . ILE A 1 401 ? 13.479 13.564 -2.654 1.00 89.38 401 ILE A O 1
ATOM 3069 N N . MET A 1 402 ? 15.069 12.054 -3.142 1.00 84.19 402 MET A N 1
ATOM 3070 C CA . MET A 1 402 ? 15.512 11.853 -1.764 1.00 84.19 402 MET A CA 1
ATOM 3071 C C . MET A 1 402 ? 16.046 13.142 -1.149 1.00 84.19 402 MET A C 1
ATOM 3073 O O . MET A 1 402 ? 15.626 13.526 -0.057 1.00 84.19 402 MET A O 1
ATOM 3077 N N . ALA A 1 403 ? 16.908 13.861 -1.869 1.00 84.12 403 ALA A N 1
ATOM 3078 C CA . ALA A 1 403 ? 17.424 15.149 -1.436 1.00 84.12 403 ALA A CA 1
ATOM 3079 C C . ALA A 1 403 ? 16.286 16.143 -1.188 1.00 84.12 403 ALA A C 1
ATOM 3081 O O . ALA A 1 403 ? 16.280 16.813 -0.154 1.00 84.12 403 ALA A O 1
ATOM 3082 N N . ARG A 1 404 ? 15.284 16.211 -2.075 1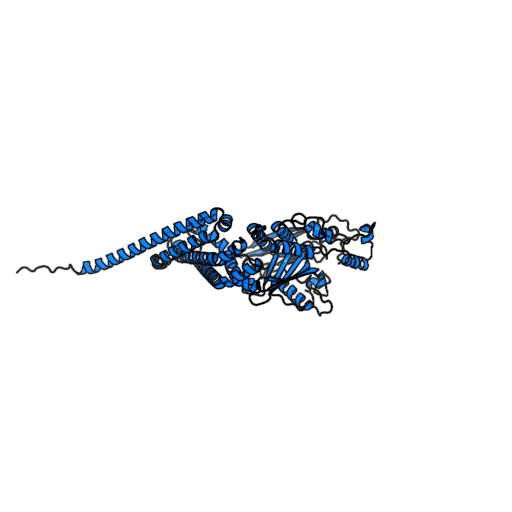.00 84.56 404 ARG A N 1
ATOM 3083 C CA . ARG A 1 404 ? 14.123 17.093 -1.900 1.00 84.56 404 ARG A CA 1
ATOM 3084 C C . ARG A 1 404 ? 13.310 16.725 -0.660 1.00 84.56 404 ARG A C 1
ATOM 3086 O O . ARG A 1 404 ? 12.960 17.617 0.109 1.00 84.56 404 ARG A O 1
ATOM 3093 N N . VAL A 1 405 ? 13.053 15.436 -0.443 1.00 80.94 405 VAL A N 1
ATOM 3094 C CA . VAL A 1 405 ? 12.289 14.950 0.716 1.00 80.94 405 VAL A CA 1
ATOM 3095 C C . VAL A 1 405 ? 13.029 15.180 2.035 1.00 80.94 405 VAL A C 1
ATOM 3097 O O . VAL A 1 405 ? 12.404 15.522 3.036 1.00 80.94 405 VAL A O 1
ATOM 3100 N N . MET A 1 406 ? 14.353 15.018 2.054 1.00 76.25 406 MET A N 1
ATOM 3101 C CA . MET A 1 406 ? 15.154 15.121 3.276 1.00 76.25 406 MET A CA 1
ATOM 3102 C C . MET A 1 406 ? 15.557 16.555 3.637 1.00 76.25 406 MET A C 1
ATOM 3104 O O . MET A 1 406 ? 15.662 16.868 4.822 1.00 76.25 406 MET A O 1
ATOM 3108 N N . SER A 1 407 ? 15.820 17.413 2.647 1.00 72.62 407 SER A N 1
ATOM 3109 C CA . SER A 1 407 ? 16.396 18.747 2.877 1.00 72.62 407 SER A CA 1
ATOM 3110 C C . SER A 1 407 ? 15.380 19.803 3.305 1.00 72.62 407 SER A C 1
ATOM 3112 O O . SER A 1 407 ? 15.733 20.701 4.066 1.00 72.62 407 SER A O 1
ATOM 3114 N N . ASP A 1 408 ? 14.133 19.703 2.843 1.00 68.62 408 ASP A N 1
ATOM 3115 C CA . ASP A 1 408 ? 13.100 20.711 3.098 1.00 68.62 408 ASP A CA 1
ATOM 3116 C C . ASP A 1 408 ? 11.702 20.077 3.267 1.00 68.62 408 ASP A C 1
ATOM 3118 O O . ASP A 1 408 ? 10.798 20.310 2.458 1.00 68.62 408 ASP A O 1
ATOM 3122 N N . PRO A 1 409 ? 11.494 19.252 4.317 1.00 62.78 409 PRO A N 1
ATOM 3123 C CA . PRO A 1 409 ? 10.221 18.561 4.523 1.00 62.78 409 PRO A CA 1
ATOM 3124 C C . PRO A 1 409 ? 9.046 19.519 4.752 1.00 62.78 409 PRO A C 1
ATOM 3126 O O . PRO A 1 409 ? 7.914 19.197 4.404 1.00 62.78 409 PRO A O 1
ATOM 3129 N N . GLY A 1 410 ? 9.311 20.700 5.324 1.00 62.28 410 GLY A N 1
ATOM 3130 C CA . GLY A 1 410 ? 8.295 21.713 5.621 1.00 62.28 410 GLY A CA 1
ATOM 3131 C C . GLY A 1 410 ? 7.728 22.408 4.380 1.00 62.28 410 GLY A C 1
ATOM 3132 O O . GLY A 1 410 ? 6.638 22.970 4.447 1.00 62.28 410 GLY A O 1
ATOM 3133 N N . ALA A 1 411 ? 8.426 22.348 3.241 1.00 70.44 411 ALA A N 1
ATOM 3134 C CA . ALA A 1 411 ? 7.905 22.829 1.963 1.00 70.44 411 ALA A CA 1
ATOM 3135 C C . ALA A 1 411 ? 7.094 21.777 1.194 1.00 70.44 411 ALA A C 1
ATOM 3137 O O . ALA A 1 411 ? 6.554 22.090 0.129 1.00 70.44 411 ALA A O 1
ATOM 3138 N N . LEU A 1 412 ? 7.024 20.537 1.688 1.00 78.25 412 LEU A N 1
ATOM 3139 C CA . LEU A 1 412 ? 6.156 19.517 1.117 1.00 78.25 412 LEU A CA 1
ATOM 3140 C C . LEU A 1 412 ? 4.734 19.697 1.642 1.00 78.25 412 LEU A C 1
ATOM 3142 O O . LEU A 1 412 ? 4.495 19.841 2.840 1.00 78.25 412 LEU A O 1
ATOM 3146 N N . ASP A 1 413 ? 3.766 19.593 0.739 1.00 82.25 413 ASP A N 1
ATOM 3147 C CA . ASP A 1 413 ? 2.370 19.422 1.119 1.00 82.25 413 ASP A CA 1
ATOM 3148 C C . ASP A 1 413 ? 2.176 17.978 1.615 1.00 82.25 413 ASP A C 1
ATOM 3150 O O . ASP A 1 413 ? 1.877 17.066 0.843 1.00 82.25 413 ASP A O 1
ATOM 3154 N N . ALA A 1 414 ? 2.432 17.744 2.907 1.00 79.69 414 ALA A N 1
ATOM 3155 C CA . ALA A 1 414 ? 2.343 16.413 3.508 1.00 79.69 414 ALA A CA 1
ATOM 3156 C C . ALA A 1 414 ? 0.960 15.753 3.360 1.00 79.69 414 ALA A C 1
ATOM 3158 O O . ALA A 1 414 ? 0.924 14.567 3.021 1.00 79.69 414 ALA A O 1
ATOM 3159 N N . PRO A 1 415 ? -0.174 16.462 3.545 1.00 82.38 415 PRO A N 1
ATOM 3160 C CA . PRO A 1 415 ? -1.490 15.915 3.221 1.00 82.38 415 PRO A CA 1
ATOM 3161 C C . PRO A 1 415 ? -1.599 15.444 1.765 1.00 82.38 415 PRO A C 1
ATOM 3163 O O . PRO A 1 415 ? -2.059 14.324 1.523 1.00 82.38 415 PRO A O 1
ATOM 3166 N N . LYS A 1 416 ? -1.135 16.248 0.796 1.00 87.06 416 LYS A N 1
ATOM 3167 C CA . LYS A 1 416 ? -1.123 15.866 -0.626 1.00 87.06 416 LYS A CA 1
ATOM 3168 C C . LYS A 1 416 ? -0.213 14.666 -0.886 1.00 87.06 416 LYS A C 1
ATOM 3170 O O . LYS A 1 416 ? -0.611 13.752 -1.610 1.00 87.06 416 LYS A O 1
ATOM 3175 N N . LEU A 1 417 ? 0.980 14.630 -0.295 1.00 88.94 417 LEU A N 1
ATOM 3176 C CA . LEU A 1 417 ? 1.922 13.520 -0.447 1.00 88.94 417 LEU A CA 1
ATOM 3177 C C . LEU A 1 417 ? 1.348 12.217 0.125 1.00 88.94 417 LEU A C 1
ATOM 3179 O O . LEU A 1 417 ? 1.357 11.195 -0.557 1.00 88.94 417 LEU A O 1
ATOM 3183 N N . ALA A 1 418 ? 0.772 12.254 1.329 1.00 87.38 418 ALA A N 1
ATOM 3184 C CA . ALA A 1 418 ? 0.133 11.095 1.950 1.00 87.38 418 ALA A CA 1
ATOM 3185 C C . ALA A 1 418 ? -1.063 10.588 1.127 1.00 87.38 418 ALA A C 1
ATOM 3187 O O . ALA A 1 418 ? -1.199 9.382 0.908 1.00 87.38 418 ALA A O 1
ATOM 3188 N N . ALA A 1 419 ? -1.902 11.497 0.617 1.00 90.88 419 ALA A N 1
ATOM 3189 C CA . ALA A 1 419 ? -2.999 11.146 -0.284 1.00 90.88 419 ALA A CA 1
ATOM 3190 C C . ALA A 1 419 ? -2.491 10.520 -1.595 1.00 90.88 419 ALA A C 1
ATOM 3192 O O . ALA A 1 419 ? -3.089 9.567 -2.093 1.00 90.88 419 ALA A O 1
ATOM 3193 N N . THR A 1 420 ? -1.366 11.012 -2.120 1.00 95.81 420 THR A N 1
ATOM 3194 C CA . THR A 1 420 ? -0.731 10.480 -3.332 1.00 95.81 420 THR A CA 1
ATOM 3195 C C . THR A 1 420 ? -0.175 9.077 -3.103 1.00 95.81 420 THR A C 1
ATOM 3197 O O . THR A 1 420 ? -0.490 8.180 -3.877 1.00 95.81 420 THR A O 1
ATOM 3200 N N . ILE A 1 421 ? 0.573 8.847 -2.018 1.00 95.06 421 ILE A N 1
ATOM 3201 C CA . ILE A 1 421 ? 1.092 7.516 -1.652 1.00 95.06 421 ILE A CA 1
ATOM 3202 C C . ILE A 1 421 ? -0.061 6.525 -1.472 1.00 95.06 421 ILE A C 1
ATOM 3204 O O . ILE A 1 421 ? -0.014 5.412 -1.992 1.00 95.06 421 ILE A O 1
ATOM 3208 N N . LYS A 1 422 ? -1.133 6.939 -0.786 1.00 94.44 422 LYS A N 1
ATOM 3209 C CA . LYS A 1 422 ? -2.336 6.116 -0.638 1.00 94.44 422 LYS A CA 1
ATOM 3210 C C . LYS A 1 422 ? -2.933 5.754 -1.999 1.00 94.44 422 LYS A C 1
ATOM 3212 O O . LYS A 1 422 ? -3.242 4.589 -2.219 1.00 94.44 422 LYS A O 1
ATOM 3217 N N . ARG A 1 423 ? -3.071 6.725 -2.909 1.00 97.44 423 ARG A N 1
ATOM 3218 C CA . ARG A 1 423 ? -3.583 6.484 -4.266 1.00 97.44 423 ARG A CA 1
ATOM 3219 C C . ARG A 1 423 ? -2.706 5.491 -5.028 1.00 97.44 423 ARG A C 1
ATOM 3221 O O . ARG A 1 423 ? -3.242 4.536 -5.571 1.00 97.44 423 ARG A O 1
ATOM 3228 N N . ILE A 1 424 ? -1.384 5.663 -4.990 1.00 98.25 424 ILE A N 1
ATOM 3229 C CA . ILE A 1 424 ? -0.413 4.750 -5.613 1.00 98.25 424 ILE A CA 1
ATOM 3230 C C . ILE A 1 424 ? -0.632 3.299 -5.141 1.00 98.25 424 ILE A C 1
ATOM 3232 O O . ILE A 1 424 ? -0.676 2.381 -5.957 1.00 98.25 424 ILE A O 1
ATOM 3236 N N . LEU A 1 425 ? -0.804 3.082 -3.834 1.00 97.81 425 LEU A N 1
ATOM 3237 C CA . LEU A 1 425 ? -0.988 1.746 -3.250 1.00 97.81 425 LEU A CA 1
ATOM 3238 C C . LEU A 1 425 ? -2.390 1.166 -3.499 1.00 97.81 425 LEU A C 1
ATOM 3240 O O . LEU A 1 425 ? -2.553 -0.037 -3.741 1.00 97.81 425 LEU A O 1
ATOM 3244 N N . ASP A 1 426 ? -3.423 2.007 -3.447 1.00 96.31 426 ASP A N 1
ATOM 3245 C CA . ASP A 1 426 ? -4.807 1.603 -3.693 1.00 96.31 426 ASP A CA 1
ATOM 3246 C C . ASP A 1 426 ? -5.009 1.199 -5.157 1.00 96.31 426 ASP A C 1
ATOM 3248 O O . ASP A 1 426 ? -5.566 0.128 -5.411 1.00 96.31 426 ASP A O 1
ATOM 3252 N N . GLU A 1 427 ? -4.471 1.990 -6.089 1.00 97.38 427 GLU A N 1
ATOM 3253 C CA . GLU A 1 427 ? -4.502 1.760 -7.542 1.00 97.38 427 GLU A CA 1
ATOM 3254 C C . GLU A 1 427 ? -3.463 0.728 -8.018 1.00 97.38 427 GLU A C 1
ATOM 3256 O O . GLU A 1 427 ? -3.448 0.384 -9.194 1.00 97.38 427 GLU A O 1
ATOM 3261 N N . LYS A 1 428 ? -2.661 0.161 -7.100 1.00 97.12 428 LYS A N 1
ATOM 3262 C CA . LYS A 1 428 ? -1.680 -0.918 -7.356 1.00 97.12 428 LYS A CA 1
ATOM 3263 C C . LYS A 1 428 ? -0.496 -0.513 -8.236 1.00 97.12 428 LYS A C 1
ATOM 3265 O O . LYS A 1 428 ? 0.190 -1.380 -8.763 1.00 97.12 428 LYS A O 1
ATOM 3270 N N . HIS A 1 429 ? -0.209 0.782 -8.313 1.00 97.94 429 HIS A N 1
ATOM 3271 C CA . HIS A 1 429 ? 1.007 1.307 -8.936 1.00 97.94 429 HIS A CA 1
ATOM 3272 C C . HIS A 1 429 ? 2.255 1.075 -8.074 1.00 97.94 429 HIS A C 1
ATOM 3274 O O . HIS A 1 429 ? 3.375 1.106 -8.578 1.00 97.94 429 HIS A O 1
ATOM 3280 N N . ALA A 1 430 ? 2.073 0.800 -6.778 1.00 98.38 430 ALA A N 1
ATOM 3281 C CA . ALA A 1 430 ? 3.101 0.188 -5.949 1.00 98.38 430 ALA A CA 1
ATOM 3282 C C . ALA A 1 430 ? 2.540 -0.965 -5.115 1.00 98.38 430 ALA A C 1
ATOM 3284 O O . ALA A 1 430 ? 1.372 -0.952 -4.714 1.00 98.38 430 ALA A O 1
ATOM 3285 N N . LEU A 1 431 ? 3.397 -1.943 -4.834 1.00 98.62 431 LEU A N 1
ATOM 3286 C CA . LEU A 1 431 ? 3.085 -3.147 -4.072 1.00 98.62 431 LEU A CA 1
ATOM 3287 C C . LEU A 1 431 ? 4.134 -3.357 -2.978 1.00 98.62 431 LEU A C 1
ATOM 3289 O O . LEU A 1 431 ? 5.320 -3.110 -3.198 1.00 98.62 431 LEU A O 1
ATOM 3293 N N . ILE A 1 432 ? 3.702 -3.812 -1.798 1.00 98.62 432 ILE A N 1
ATOM 3294 C CA . ILE A 1 432 ? 4.566 -3.947 -0.616 1.00 98.62 432 ILE A CA 1
ATOM 3295 C C . ILE A 1 432 ? 4.504 -5.363 -0.050 1.00 98.62 432 ILE A C 1
ATOM 3297 O O . ILE A 1 432 ? 3.431 -5.896 0.228 1.00 98.62 432 ILE A O 1
ATOM 3301 N N . PHE A 1 433 ? 5.673 -5.944 0.193 1.00 98.75 433 PHE A N 1
ATOM 3302 C CA . PHE A 1 433 ? 5.840 -7.205 0.897 1.00 98.75 433 PHE A CA 1
ATOM 3303 C C . PHE A 1 433 ? 6.807 -7.037 2.074 1.00 98.75 433 PHE A C 1
ATOM 3305 O O . PHE A 1 433 ? 7.880 -6.455 1.926 1.00 98.75 433 PHE A O 1
ATOM 3312 N N . PHE A 1 434 ? 6.448 -7.588 3.231 1.00 98.62 434 PHE A N 1
ATOM 3313 C CA . PHE A 1 434 ? 7.280 -7.661 4.428 1.00 98.62 434 PHE A CA 1
ATOM 3314 C C . PHE A 1 434 ? 7.440 -9.113 4.885 1.00 98.62 434 PHE A C 1
ATOM 3316 O O . PHE A 1 434 ? 6.495 -9.903 4.827 1.00 98.62 434 PHE A O 1
ATOM 3323 N N . TYR A 1 435 ? 8.617 -9.451 5.417 1.00 98.06 435 TYR A N 1
ATOM 3324 C CA . TYR A 1 435 ? 8.806 -10.710 6.144 1.00 98.06 435 TYR A CA 1
ATOM 3325 C C . TYR A 1 435 ? 8.266 -10.642 7.582 1.00 98.06 435 TYR A C 1
ATOM 3327 O O . TYR A 1 435 ? 7.933 -11.683 8.152 1.00 98.06 435 TYR A O 1
ATOM 3335 N N . ASP A 1 436 ? 8.125 -9.441 8.162 1.00 97.88 436 ASP A N 1
ATOM 3336 C CA . ASP A 1 436 ? 7.440 -9.274 9.446 1.00 97.88 436 ASP A CA 1
ATOM 3337 C C . ASP A 1 436 ? 5.945 -9.628 9.302 1.00 97.88 436 ASP A C 1
ATOM 3339 O O . ASP A 1 436 ? 5.233 -8.998 8.512 1.00 97.88 436 ASP A O 1
ATOM 3343 N N . PRO A 1 437 ? 5.425 -10.614 10.056 1.00 97.81 437 PRO A N 1
ATOM 3344 C CA . PRO A 1 437 ? 4.060 -11.102 9.874 1.00 97.81 437 PRO A CA 1
ATOM 3345 C C . PRO A 1 437 ? 2.994 -10.073 10.267 1.00 97.81 437 PRO A C 1
ATOM 3347 O O . PRO A 1 437 ? 1.888 -10.106 9.724 1.00 97.81 437 PRO A O 1
ATOM 3350 N N . THR A 1 438 ? 3.303 -9.158 11.190 1.00 97.12 438 THR A N 1
ATOM 3351 C CA . THR A 1 438 ? 2.360 -8.127 11.639 1.00 97.12 438 THR A CA 1
ATOM 3352 C C . THR A 1 438 ? 2.227 -7.044 10.571 1.00 97.12 438 THR A C 1
ATOM 3354 O O . THR A 1 438 ? 1.113 -6.713 10.158 1.00 97.12 438 THR A O 1
ATOM 3357 N N . ALA A 1 439 ? 3.355 -6.548 10.058 1.00 97.88 439 ALA A N 1
ATOM 3358 C CA . ALA A 1 439 ? 3.402 -5.597 8.956 1.00 97.88 439 ALA A CA 1
ATOM 3359 C C . ALA A 1 439 ? 2.808 -6.199 7.674 1.00 97.88 439 ALA A C 1
ATOM 3361 O O . ALA A 1 439 ? 1.987 -5.553 7.021 1.00 97.88 439 ALA A O 1
ATOM 3362 N N . GLN A 1 440 ? 3.132 -7.460 7.354 1.00 98.19 440 GLN A N 1
ATOM 3363 C CA . GLN A 1 440 ? 2.559 -8.154 6.200 1.00 98.19 440 GLN A CA 1
ATOM 3364 C C . GLN A 1 440 ? 1.045 -8.336 6.335 1.00 98.19 440 GLN A C 1
ATOM 3366 O O . GLN A 1 440 ? 0.304 -8.122 5.376 1.00 98.19 440 GLN A O 1
ATOM 3371 N N . GLY A 1 441 ? 0.560 -8.702 7.526 1.00 97.12 441 GLY A N 1
ATOM 3372 C CA . GLY A 1 441 ? -0.871 -8.809 7.809 1.00 97.12 441 GLY A CA 1
ATOM 3373 C C . GLY A 1 441 ? -1.612 -7.487 7.585 1.00 97.12 441 GLY A C 1
ATOM 3374 O O . GLY A 1 441 ? -2.708 -7.487 7.024 1.00 97.12 441 GLY A O 1
ATOM 3375 N N . MET A 1 442 ? -0.989 -6.364 7.951 1.00 96.62 442 MET A N 1
ATOM 3376 C CA . MET A 1 442 ? -1.529 -5.023 7.728 1.00 96.62 442 MET A CA 1
ATOM 3377 C C . MET A 1 442 ? -1.624 -4.674 6.236 1.00 96.62 442 MET A C 1
ATOM 3379 O O . MET A 1 442 ? -2.712 -4.337 5.767 1.00 96.62 442 MET A O 1
ATOM 3383 N N . VAL A 1 443 ? -0.527 -4.780 5.473 1.00 97.38 443 VAL A N 1
ATOM 3384 C CA . VAL A 1 443 ? -0.553 -4.455 4.031 1.00 97.38 443 VAL A CA 1
ATOM 3385 C C . VAL A 1 443 ? -1.465 -5.405 3.253 1.00 97.38 443 VAL A C 1
ATOM 3387 O O . VAL A 1 443 ? -2.151 -4.980 2.324 1.00 97.38 443 VAL A O 1
ATOM 3390 N N . ARG A 1 444 ? -1.583 -6.665 3.694 1.00 96.38 444 ARG A N 1
ATOM 3391 C CA . ARG A 1 444 ? -2.557 -7.626 3.168 1.00 96.38 444 ARG A CA 1
ATOM 3392 C C . ARG A 1 444 ? -3.996 -7.188 3.420 1.00 96.38 444 ARG A C 1
ATOM 3394 O O . ARG A 1 444 ? -4.811 -7.225 2.501 1.00 96.38 444 ARG A O 1
ATOM 3401 N N . ALA A 1 445 ? -4.328 -6.768 4.638 1.00 94.12 445 ALA A N 1
ATOM 3402 C CA . ALA A 1 445 ? -5.680 -6.327 4.980 1.00 94.12 445 ALA A CA 1
ATOM 3403 C C . ALA A 1 445 ? -6.125 -5.105 4.156 1.00 94.12 445 ALA A C 1
ATOM 3405 O O . ALA A 1 445 ? -7.297 -5.003 3.805 1.00 94.12 445 ALA A O 1
ATOM 3406 N N . LEU A 1 446 ? -5.186 -4.221 3.804 1.00 94.62 446 LEU A N 1
ATOM 3407 C CA . LEU A 1 446 ? -5.423 -3.073 2.921 1.00 94.62 446 LEU A CA 1
ATOM 3408 C C . LEU A 1 446 ? -5.363 -3.420 1.423 1.00 94.62 446 LEU A C 1
ATOM 3410 O O . LEU A 1 446 ? -5.685 -2.593 0.575 1.00 94.62 446 LEU A O 1
ATOM 3414 N N . GLY A 1 447 ? -4.948 -4.640 1.074 1.00 95.88 447 GLY A N 1
ATOM 3415 C CA . GLY A 1 447 ? -4.751 -5.053 -0.315 1.00 95.88 447 GLY A CA 1
ATOM 3416 C C . GLY A 1 447 ? -3.532 -4.423 -0.989 1.00 95.88 447 GLY A C 1
ATOM 3417 O O . GLY A 1 447 ? -3.426 -4.491 -2.205 1.00 95.88 447 GLY A O 1
ATOM 3418 N N . TRP A 1 448 ? -2.614 -3.819 -0.240 1.00 97.69 448 TRP A N 1
ATOM 3419 C CA . TRP A 1 448 ? -1.384 -3.217 -0.767 1.00 97.69 448 TRP A CA 1
ATOM 3420 C C . TRP A 1 448 ? -0.297 -4.249 -1.093 1.00 97.69 448 TRP A C 1
ATOM 3422 O O . TRP A 1 448 ? 0.707 -3.919 -1.714 1.00 97.69 448 TRP A O 1
ATOM 3432 N N . ASP A 1 449 ? -0.501 -5.508 -0.699 1.00 97.94 449 ASP A N 1
ATOM 3433 C CA . ASP A 1 449 ? 0.432 -6.603 -0.955 1.00 97.94 449 ASP A CA 1
ATOM 3434 C C . ASP A 1 449 ? 0.289 -7.251 -2.330 1.00 97.94 449 ASP A C 1
ATOM 3436 O O . ASP A 1 449 ? 1.060 -8.152 -2.619 1.00 97.94 449 ASP A O 1
ATOM 3440 N N . GLY A 1 450 ? -0.692 -6.866 -3.155 1.00 96.75 450 GLY A N 1
ATOM 3441 C CA . GLY A 1 450 ? -0.876 -7.420 -4.506 1.00 96.75 450 GLY A CA 1
ATOM 3442 C C . GLY A 1 450 ? -1.086 -8.939 -4.558 1.00 96.75 450 GLY A C 1
ATOM 3443 O O . GLY A 1 450 ? -0.867 -9.556 -5.597 1.00 96.75 450 GLY A O 1
ATOM 3444 N N . ALA A 1 451 ? -1.459 -9.567 -3.442 1.00 96.56 451 ALA A N 1
ATOM 3445 C CA . ALA A 1 451 ? -1.636 -11.010 -3.387 1.00 96.56 451 ALA A CA 1
ATOM 3446 C C . ALA A 1 451 ? -2.901 -11.445 -4.135 1.00 96.56 451 ALA A C 1
ATOM 3448 O O . ALA A 1 451 ? -3.952 -10.798 -4.035 1.00 96.56 451 ALA A O 1
ATOM 3449 N N . VAL A 1 452 ? -2.830 -12.594 -4.808 1.00 94.69 452 VAL A N 1
ATOM 3450 C CA . VAL A 1 452 ? -4.003 -13.190 -5.456 1.00 94.69 452 VAL A CA 1
ATOM 3451 C C . VAL A 1 452 ? -4.999 -13.588 -4.366 1.00 94.69 452 VAL A C 1
ATOM 3453 O O . VAL A 1 452 ? -4.663 -14.250 -3.380 1.00 94.69 452 VAL A O 1
ATOM 3456 N N . ARG A 1 453 ? -6.243 -13.122 -4.501 1.00 89.88 453 ARG A N 1
ATOM 3457 C CA . ARG A 1 453 ? -7.312 -13.386 -3.532 1.00 89.88 453 ARG A CA 1
ATOM 3458 C C . ARG A 1 453 ? -8.127 -14.600 -3.961 1.00 89.88 453 ARG A C 1
ATOM 3460 O O . ARG A 1 453 ? -8.370 -14.813 -5.143 1.00 89.88 453 ARG A O 1
ATOM 3467 N N . HIS A 1 454 ? -8.593 -15.353 -2.970 1.00 88.25 454 HIS A N 1
ATOM 3468 C CA . HIS A 1 454 ? -9.488 -16.494 -3.149 1.00 88.25 454 HIS A CA 1
ATOM 3469 C C . HIS A 1 454 ? -10.783 -16.232 -2.377 1.00 88.25 454 HIS A C 1
ATOM 3471 O O . HIS A 1 454 ? -10.940 -16.736 -1.263 1.00 88.25 454 HIS A O 1
ATOM 3477 N N . PRO A 1 455 ? -11.655 -15.355 -2.897 1.00 87.38 455 PRO A N 1
ATOM 3478 C CA . PRO A 1 455 ? -12.930 -15.088 -2.254 1.00 87.38 455 PRO A CA 1
ATOM 3479 C C . PRO A 1 455 ? -13.843 -16.322 -2.264 1.00 87.38 455 PRO A C 1
ATOM 3481 O O . PRO A 1 455 ? -13.692 -17.229 -3.079 1.00 87.38 455 PRO A O 1
ATOM 3484 N N . ASP A 1 456 ? -14.825 -16.318 -1.369 1.00 86.25 456 ASP A N 1
ATOM 3485 C CA . ASP A 1 456 ? -15.931 -17.281 -1.291 1.00 86.25 456 ASP A CA 1
ATOM 3486 C C . ASP A 1 456 ? -17.104 -16.941 -2.235 1.00 86.25 456 ASP A C 1
ATOM 3488 O O . ASP A 1 456 ? -18.179 -17.534 -2.148 1.00 86.25 456 ASP A O 1
ATOM 3492 N N . HIS A 1 457 ? -16.893 -15.992 -3.145 1.00 86.38 457 HIS A N 1
ATOM 3493 C CA . HIS A 1 457 ? -17.838 -15.526 -4.156 1.00 86.38 457 HIS A CA 1
ATOM 3494 C C . HIS A 1 457 ? -17.215 -15.585 -5.560 1.00 86.38 457 HIS A C 1
ATOM 3496 O O . HIS A 1 457 ? -16.047 -15.946 -5.720 1.00 86.38 457 HIS A O 1
ATOM 3502 N N . ASP A 1 458 ? -18.008 -15.254 -6.585 1.00 88.12 458 ASP A N 1
ATOM 3503 C CA . ASP A 1 458 ? -17.537 -15.219 -7.973 1.00 88.12 458 ASP A CA 1
ATOM 3504 C C . ASP A 1 458 ? -16.340 -14.268 -8.147 1.00 88.12 458 ASP A C 1
ATOM 3506 O O . ASP A 1 458 ? -16.246 -13.225 -7.499 1.00 88.12 458 ASP A O 1
ATOM 3510 N N . TYR A 1 459 ? -15.409 -14.646 -9.016 1.00 89.81 459 TYR A N 1
ATOM 3511 C CA . TYR A 1 459 ? -14.115 -13.995 -9.162 1.00 89.81 459 TYR A CA 1
ATOM 3512 C C . TYR A 1 459 ? -13.569 -14.192 -10.570 1.00 89.81 459 TYR A C 1
ATOM 3514 O O . TYR A 1 459 ? -13.556 -15.298 -11.099 1.00 89.81 459 TYR A O 1
ATOM 3522 N N . LEU A 1 460 ? -13.047 -13.120 -11.154 1.00 93.25 460 LEU A N 1
ATOM 3523 C CA . LEU A 1 460 ? -12.306 -13.176 -12.402 1.00 93.25 460 LEU A CA 1
ATOM 3524 C C . LEU A 1 460 ? -11.055 -12.317 -12.263 1.00 93.25 460 LEU A C 1
ATOM 3526 O O . LEU A 1 460 ? -11.148 -11.127 -11.965 1.00 93.25 460 LEU A O 1
ATOM 3530 N N . MET A 1 461 ? -9.895 -12.901 -12.543 1.00 94.75 461 MET A N 1
ATOM 3531 C CA . MET A 1 461 ? -8.655 -12.154 -12.736 1.00 94.75 461 MET A CA 1
ATOM 3532 C C . MET A 1 461 ? -8.014 -12.583 -14.044 1.00 94.75 461 MET A C 1
ATOM 3534 O O . MET A 1 461 ? -7.666 -13.746 -14.236 1.00 94.75 461 MET A O 1
ATOM 3538 N N . VAL A 1 462 ? -7.870 -11.619 -14.943 1.00 95.62 462 VAL A N 1
ATOM 3539 C CA . VAL A 1 462 ? -7.150 -11.767 -16.205 1.00 95.62 462 VAL A CA 1
ATOM 3540 C C . VAL A 1 462 ? -5.774 -11.154 -15.999 1.00 95.62 462 VAL A C 1
ATOM 3542 O O . VAL A 1 462 ? -5.666 -10.034 -15.508 1.00 95.62 462 VAL A O 1
ATOM 3545 N N . VAL A 1 463 ? -4.736 -11.916 -16.317 1.00 96.56 463 VAL A N 1
ATOM 3546 C CA . VAL A 1 463 ? -3.342 -11.527 -16.124 1.00 96.56 463 VAL A CA 1
ATOM 3547 C C . VAL A 1 463 ? -2.630 -11.639 -17.453 1.00 96.56 463 VAL A C 1
ATOM 3549 O O . VAL A 1 463 ? -2.419 -12.749 -17.945 1.00 96.56 463 VAL A O 1
ATOM 3552 N N . ASP A 1 464 ? -2.231 -10.494 -17.985 1.00 96.06 464 ASP A N 1
ATOM 3553 C CA . ASP A 1 464 ? -1.387 -10.409 -19.167 1.00 96.06 464 ASP A CA 1
ATOM 3554 C C . ASP A 1 464 ? 0.090 -10.465 -18.768 1.00 96.06 464 ASP A C 1
ATOM 3556 O O . ASP A 1 464 ? 0.504 -10.117 -17.657 1.00 96.06 464 ASP A O 1
ATOM 3560 N N . THR A 1 465 ? 0.919 -10.963 -19.670 1.00 96.56 465 THR A N 1
ATOM 3561 C CA . THR A 1 465 ? 2.368 -11.020 -19.509 1.00 96.56 465 THR A CA 1
ATOM 3562 C C . THR A 1 465 ? 2.970 -10.881 -20.886 1.00 96.56 465 THR A C 1
ATOM 3564 O O . THR A 1 465 ? 2.920 -11.810 -21.692 1.00 96.56 465 THR A O 1
ATOM 3567 N N . ASN A 1 466 ? 3.557 -9.718 -21.151 1.00 95.50 466 ASN A N 1
ATOM 3568 C CA . ASN A 1 466 ? 4.243 -9.496 -22.406 1.00 95.50 466 ASN A CA 1
ATOM 3569 C C . ASN A 1 466 ? 5.465 -10.416 -22.457 1.00 95.50 466 ASN A C 1
ATOM 3571 O O . ASN A 1 466 ? 6.431 -10.239 -21.722 1.00 95.50 466 ASN A O 1
ATOM 3575 N N . VAL A 1 467 ? 5.404 -11.412 -23.334 1.00 95.19 467 VAL A N 1
ATOM 3576 C CA . VAL A 1 467 ? 6.474 -12.388 -23.567 1.00 95.19 467 VAL A CA 1
ATOM 3577 C C . VAL A 1 467 ? 7.239 -12.074 -24.849 1.00 95.19 467 VAL A C 1
ATOM 3579 O O . VAL A 1 467 ? 7.944 -12.938 -25.356 1.00 95.19 467 VAL A O 1
ATOM 3582 N N . GLY A 1 468 ? 7.043 -10.887 -25.425 1.00 92.50 468 GLY A N 1
ATOM 3583 C CA . GLY A 1 468 ? 7.578 -10.469 -26.717 1.00 92.50 468 GLY A CA 1
ATOM 3584 C C . GLY A 1 468 ? 8.921 -9.749 -26.676 1.00 92.50 468 GLY A C 1
ATOM 3585 O O . GLY A 1 468 ? 9.458 -9.509 -27.749 1.00 92.50 468 GLY A O 1
ATOM 3586 N N . TYR A 1 469 ? 9.445 -9.408 -25.491 1.00 89.69 469 TYR A N 1
ATOM 3587 C CA . TYR A 1 469 ? 10.624 -8.538 -25.322 1.00 89.69 469 TYR A CA 1
ATOM 3588 C C . TYR A 1 469 ? 10.439 -7.143 -25.948 1.00 89.69 469 TYR A C 1
ATOM 3590 O O . TYR A 1 469 ? 11.356 -6.558 -26.525 1.00 89.69 469 TYR A O 1
ATOM 3598 N N . THR A 1 470 ? 9.218 -6.610 -25.876 1.00 90.81 470 THR A N 1
ATOM 3599 C CA . THR A 1 470 ? 8.848 -5.323 -26.479 1.00 90.81 470 THR A CA 1
ATOM 3600 C C . THR A 1 470 ? 8.267 -4.375 -25.442 1.00 90.81 470 THR A C 1
ATOM 3602 O O . THR A 1 470 ? 7.704 -4.810 -24.441 1.00 90.81 470 THR A O 1
ATOM 3605 N N . LYS A 1 471 ? 8.327 -3.067 -25.717 1.00 92.12 471 LYS A N 1
ATOM 3606 C CA . LYS A 1 471 ? 7.720 -2.024 -24.871 1.00 92.12 471 LYS A CA 1
ATOM 3607 C C . LYS A 1 471 ? 6.335 -1.605 -25.377 1.00 92.12 471 LYS A C 1
ATOM 3609 O O . LYS A 1 471 ? 5.932 -0.451 -25.290 1.00 92.12 471 LYS A O 1
ATOM 3614 N N . VAL A 1 472 ? 5.627 -2.538 -26.013 1.00 94.44 472 VAL A N 1
ATOM 3615 C CA . VAL A 1 472 ? 4.404 -2.256 -26.779 1.00 94.44 472 VAL A CA 1
ATOM 3616 C C . VAL A 1 472 ? 3.167 -2.078 -25.897 1.00 94.44 472 VAL A C 1
ATOM 3618 O O . VAL A 1 472 ? 2.139 -1.644 -26.406 1.00 94.44 472 VAL A O 1
ATOM 3621 N N . ASN A 1 473 ? 3.209 -2.395 -24.595 1.00 94.88 473 ASN A N 1
ATOM 3622 C CA . ASN A 1 473 ? 1.997 -2.421 -23.767 1.00 94.88 473 ASN A CA 1
ATOM 3623 C C . ASN A 1 473 ? 1.276 -1.068 -23.720 1.00 94.88 473 ASN A C 1
ATOM 3625 O O . ASN A 1 473 ? 0.049 -1.052 -23.812 1.00 94.88 473 ASN A O 1
ATOM 3629 N N . GLY A 1 474 ? 2.004 0.055 -23.736 1.00 91.75 474 GLY A N 1
ATOM 3630 C CA . GLY A 1 474 ? 1.419 1.397 -23.862 1.00 91.75 474 GLY A CA 1
ATOM 3631 C C . GLY A 1 474 ? 0.646 1.653 -25.172 1.00 91.75 474 GLY A C 1
ATOM 3632 O O . GLY A 1 474 ? -0.074 2.645 -25.288 1.00 91.75 474 GLY A O 1
ATOM 3633 N N . LYS A 1 475 ? 0.756 0.766 -26.173 1.00 94.81 475 LYS A N 1
ATOM 3634 C CA . LYS A 1 475 ? 0.021 0.796 -27.453 1.00 94.81 475 LYS A CA 1
ATOM 3635 C C . LYS A 1 475 ? -1.085 -0.256 -27.551 1.00 94.81 475 LYS A C 1
ATOM 3637 O O . LYS A 1 475 ? -1.741 -0.328 -28.596 1.00 94.81 475 LYS A O 1
ATOM 3642 N N . ILE A 1 476 ? -1.324 -1.063 -26.518 1.00 95.94 476 ILE A N 1
ATOM 3643 C CA . ILE A 1 476 ? -2.356 -2.105 -26.547 1.00 95.94 476 ILE A CA 1
ATOM 3644 C C . ILE A 1 476 ? -3.642 -1.588 -25.907 1.00 95.94 476 ILE A C 1
ATOM 3646 O O . ILE A 1 476 ? -3.715 -1.358 -24.707 1.00 95.94 476 ILE A O 1
ATOM 3650 N N . ALA A 1 477 ? -4.694 -1.449 -26.713 1.00 95.44 477 ALA A N 1
ATOM 3651 C CA . ALA A 1 477 ? -6.039 -1.233 -26.198 1.00 95.44 477 ALA A CA 1
ATOM 3652 C C . ALA A 1 477 ? -6.692 -2.586 -25.891 1.00 95.44 477 ALA A C 1
ATOM 3654 O O . ALA A 1 477 ? -6.781 -3.450 -26.767 1.00 95.44 477 ALA A O 1
ATOM 3655 N N . GLN A 1 478 ? -7.167 -2.759 -24.661 1.00 94.69 478 GLN A N 1
ATOM 3656 C CA . GLN A 1 478 ? -7.737 -4.012 -24.170 1.00 94.69 478 GLN A CA 1
ATOM 3657 C C . GLN A 1 478 ? -9.236 -3.872 -23.890 1.00 94.69 478 GLN A C 1
ATOM 3659 O O . GLN A 1 478 ? -9.719 -2.816 -23.477 1.00 94.69 478 GLN A O 1
ATOM 3664 N N . ARG A 1 479 ? -9.991 -4.953 -24.096 1.00 95.62 479 ARG A N 1
ATOM 3665 C CA . ARG A 1 479 ? -11.395 -5.068 -23.692 1.00 95.62 479 ARG A CA 1
ATOM 3666 C C . ARG A 1 479 ? -11.648 -6.448 -23.105 1.00 95.62 479 ARG A C 1
ATOM 3668 O O . ARG A 1 479 ? -11.447 -7.454 -23.779 1.00 95.62 479 ARG A O 1
ATOM 3675 N N . ILE A 1 480 ? -12.192 -6.464 -21.894 1.00 95.75 480 ILE A N 1
ATOM 3676 C CA . ILE A 1 480 ? -12.667 -7.666 -21.209 1.00 95.75 480 ILE A CA 1
ATOM 3677 C C . ILE A 1 480 ? -14.193 -7.585 -21.149 1.00 95.75 480 ILE A C 1
ATOM 3679 O O . ILE A 1 480 ? -14.746 -6.576 -20.715 1.00 95.75 480 ILE A O 1
ATOM 3683 N N . ALA A 1 481 ? -14.890 -8.625 -21.602 1.00 96.12 481 ALA A N 1
ATOM 3684 C CA . ALA A 1 481 ? -16.312 -8.802 -21.319 1.00 96.12 481 ALA A CA 1
ATOM 3685 C C . ALA A 1 481 ? -16.527 -10.120 -20.587 1.00 96.12 481 ALA A C 1
ATOM 3687 O O . ALA A 1 481 ? -16.153 -11.173 -21.093 1.00 96.12 481 ALA A O 1
ATOM 3688 N N . TYR A 1 482 ? -17.151 -10.048 -19.416 1.00 95.50 482 TYR A N 1
ATOM 3689 C CA . TYR A 1 482 ? -17.488 -11.207 -18.604 1.00 95.50 482 TYR A CA 1
ATOM 3690 C C . TYR A 1 482 ? -19.006 -11.323 -18.482 1.00 95.50 482 TYR A C 1
ATOM 3692 O O . TYR A 1 482 ? -19.686 -10.349 -18.158 1.00 95.50 482 TYR A O 1
ATOM 3700 N N . ARG A 1 483 ? -19.540 -12.502 -18.799 1.00 95.38 483 ARG A N 1
ATOM 3701 C CA . ARG A 1 483 ? -20.960 -12.837 -18.668 1.00 95.38 483 ARG A CA 1
ATOM 3702 C C . ARG A 1 483 ? -21.093 -14.094 -17.832 1.00 95.38 483 ARG A C 1
ATOM 3704 O O . ARG A 1 483 ? -20.376 -15.055 -18.087 1.00 95.38 483 ARG A O 1
ATOM 3711 N N . VAL A 1 484 ? -22.021 -14.082 -16.886 1.00 94.88 484 VAL A N 1
ATOM 3712 C CA . VAL A 1 484 ? -22.316 -15.229 -16.026 1.00 94.88 484 VAL A CA 1
ATOM 3713 C C . VAL A 1 484 ? -23.778 -15.597 -16.199 1.00 94.88 484 VAL A C 1
ATOM 3715 O O . VAL A 1 484 ? -24.657 -14.755 -16.024 1.00 94.88 484 VAL A O 1
ATOM 3718 N N . GLU A 1 485 ? -24.025 -16.849 -16.556 1.00 94.94 485 GLU A N 1
ATOM 3719 C CA . GLU A 1 485 ? -25.357 -17.442 -16.611 1.00 94.94 485 GLU A CA 1
ATOM 3720 C C . GLU A 1 485 ? -25.518 -18.365 -15.403 1.00 94.94 485 GLU A C 1
ATOM 3722 O O . GLU A 1 485 ? -24.732 -19.292 -15.222 1.00 94.94 485 GLU A O 1
ATOM 3727 N N . ILE A 1 486 ? -26.504 -18.083 -14.551 1.00 94.94 486 ILE A N 1
ATOM 3728 C CA . ILE A 1 486 ? -26.793 -18.874 -13.349 1.00 94.94 486 ILE A CA 1
ATOM 3729 C C . ILE A 1 486 ? -28.049 -19.698 -13.628 1.00 94.94 486 ILE A C 1
ATOM 3731 O O . ILE A 1 486 ? -29.102 -19.136 -13.926 1.00 94.94 486 ILE A O 1
ATOM 3735 N N . ALA A 1 487 ? -27.925 -21.020 -13.555 1.00 93.62 487 ALA A N 1
ATOM 3736 C CA . ALA A 1 487 ? -29.027 -21.957 -13.719 1.00 93.62 487 ALA A CA 1
ATOM 3737 C C . ALA A 1 487 ? -29.885 -22.062 -12.444 1.00 93.62 487 ALA A C 1
ATOM 3739 O O . ALA A 1 487 ? -29.452 -21.700 -11.349 1.00 93.62 487 ALA A O 1
ATOM 3740 N N . ASP A 1 488 ? -31.096 -22.615 -12.578 1.00 94.62 488 ASP A N 1
ATOM 3741 C CA . ASP A 1 488 ? -32.052 -22.780 -11.468 1.00 94.62 488 ASP A CA 1
ATOM 3742 C C . ASP A 1 488 ? -31.520 -23.665 -10.324 1.00 94.62 488 ASP A C 1
ATOM 3744 O O . ASP A 1 488 ? -31.963 -23.542 -9.183 1.00 94.62 488 ASP A O 1
ATOM 3748 N N . ASP A 1 489 ? -30.569 -24.558 -10.615 1.00 93.62 489 ASP A N 1
ATOM 3749 C CA . ASP A 1 489 ? -29.905 -25.413 -9.624 1.00 93.62 489 ASP A CA 1
ATOM 3750 C C . ASP A 1 489 ? -28.728 -24.725 -8.904 1.00 93.62 489 ASP A C 1
ATOM 3752 O O . ASP A 1 489 ? -28.089 -25.332 -8.044 1.00 93.62 489 ASP A O 1
ATOM 3756 N N . GLY A 1 490 ? -28.461 -23.454 -9.225 1.00 87.94 490 GLY A N 1
ATOM 3757 C CA . GLY A 1 490 ? -27.374 -22.652 -8.670 1.00 87.94 490 GLY A CA 1
ATOM 3758 C C . GLY A 1 490 ? -26.035 -22.807 -9.394 1.00 87.94 490 GLY A C 1
ATOM 3759 O O . GLY A 1 490 ? -25.078 -22.125 -9.026 1.00 87.94 490 GLY A O 1
ATOM 3760 N N . THR A 1 491 ? -25.937 -23.657 -10.422 1.00 90.31 491 THR A N 1
ATOM 3761 C CA . THR A 1 491 ? -24.718 -23.778 -11.235 1.00 90.31 491 THR A CA 1
ATOM 3762 C C . THR A 1 491 ? -24.493 -22.495 -12.034 1.00 90.31 491 THR A C 1
ATOM 3764 O O . THR A 1 491 ? -25.404 -22.011 -12.703 1.00 90.31 491 THR A O 1
ATOM 3767 N N . ALA A 1 492 ? -23.275 -21.951 -11.999 1.00 92.38 492 ALA A N 1
ATOM 3768 C CA . ALA A 1 492 ? -22.898 -20.763 -12.760 1.00 92.38 492 ALA A CA 1
ATOM 3769 C C . ALA A 1 492 ? -21.967 -21.124 -13.925 1.00 92.38 492 ALA A C 1
ATOM 3771 O O . ALA A 1 492 ? -20.977 -21.835 -13.745 1.00 92.38 492 ALA A O 1
ATOM 3772 N N . GLN A 1 493 ? -22.257 -20.600 -15.114 1.00 94.12 493 GLN A N 1
ATOM 3773 C CA . GLN A 1 493 ? -21.393 -20.682 -16.285 1.00 94.12 493 GLN A CA 1
ATOM 3774 C C . GLN A 1 493 ? -20.886 -19.286 -16.653 1.00 94.12 493 GLN A C 1
ATOM 3776 O O . GLN A 1 493 ? -21.648 -18.423 -17.086 1.00 94.12 493 GLN A O 1
ATOM 3781 N N . GLY A 1 494 ? -19.581 -19.073 -16.489 1.00 94.19 494 GLY A N 1
ATOM 3782 C CA . GLY A 1 494 ? -18.899 -17.847 -16.889 1.00 94.19 494 GLY A CA 1
ATOM 3783 C C . GLY A 1 494 ? -18.363 -17.924 -18.320 1.00 94.19 494 GLY A C 1
ATOM 3784 O O . GLY A 1 494 ? -17.777 -18.927 -18.728 1.00 94.19 494 GLY A O 1
ATOM 3785 N N . ARG A 1 495 ? -18.508 -16.837 -19.079 1.00 95.19 495 ARG A N 1
ATOM 3786 C CA . ARG A 1 495 ? -17.855 -16.613 -20.372 1.00 95.19 495 ARG A CA 1
ATOM 3787 C C . ARG A 1 495 ? -17.055 -15.320 -20.317 1.00 95.19 495 ARG A C 1
ATOM 3789 O O . ARG A 1 495 ? -17.631 -14.248 -20.137 1.00 95.19 495 ARG A O 1
ATOM 3796 N N . VAL A 1 496 ? -15.746 -15.428 -20.533 1.00 95.75 496 VAL A N 1
ATOM 3797 C CA . VAL A 1 496 ? -14.842 -14.287 -20.707 1.00 95.75 496 VAL A CA 1
ATOM 3798 C C . VAL A 1 496 ? -14.481 -14.130 -22.186 1.00 95.75 496 VAL A C 1
ATOM 3800 O O . VAL A 1 496 ? -14.008 -15.066 -22.824 1.00 95.75 496 VAL A O 1
ATOM 3803 N N . ASP A 1 497 ? -14.734 -12.949 -22.741 1.00 95.75 497 ASP A N 1
ATOM 3804 C CA . ASP A 1 497 ? -14.334 -12.552 -24.088 1.00 95.75 497 ASP A CA 1
ATOM 3805 C C . ASP A 1 497 ? -13.236 -11.472 -23.957 1.00 95.75 497 ASP A C 1
ATOM 3807 O O . ASP A 1 497 ? -13.516 -10.348 -23.526 1.00 95.75 497 ASP A O 1
ATOM 3811 N N . LEU A 1 498 ? -11.996 -11.815 -24.324 1.00 95.31 498 LEU A N 1
ATOM 3812 C CA . LEU A 1 498 ? -10.830 -10.920 -24.310 1.00 95.31 498 LEU A CA 1
ATOM 3813 C C . LEU A 1 498 ? -10.549 -10.391 -25.719 1.00 95.31 498 LEU A C 1
ATOM 3815 O O . LEU A 1 498 ? -10.557 -11.156 -26.683 1.00 95.31 498 LEU A O 1
ATOM 3819 N N . ALA A 1 499 ? -10.310 -9.089 -25.853 1.00 94.69 499 ALA A N 1
ATOM 3820 C CA . ALA A 1 499 ? -9.926 -8.473 -27.117 1.00 94.69 499 ALA A CA 1
ATOM 3821 C C . ALA A 1 499 ? -8.770 -7.492 -26.922 1.00 94.69 499 ALA A C 1
ATOM 3823 O O . ALA A 1 499 ? -8.823 -6.631 -26.046 1.00 94.69 499 ALA A O 1
ATOM 3824 N N . TYR A 1 500 ? -7.775 -7.598 -27.798 1.00 94.06 500 TYR A N 1
ATOM 3825 C CA . TYR A 1 500 ? -6.571 -6.775 -27.802 1.00 94.06 500 TYR A CA 1
ATOM 3826 C C . TYR A 1 500 ? -6.458 -6.089 -29.161 1.00 94.06 500 TYR A C 1
ATOM 3828 O O . TYR A 1 500 ? -6.625 -6.726 -30.202 1.00 94.06 500 TYR A O 1
ATOM 3836 N N . LYS A 1 501 ? -6.177 -4.788 -29.164 1.00 95.06 501 LYS A N 1
ATOM 3837 C CA . LYS A 1 501 ? -5.901 -4.011 -30.372 1.00 95.06 501 LYS A CA 1
ATOM 3838 C C . LYS A 1 501 ? -4.549 -3.329 -30.223 1.00 95.06 501 LYS A C 1
ATOM 3840 O O . LYS A 1 501 ? -4.411 -2.412 -29.418 1.00 95.06 501 LYS A O 1
ATOM 3845 N N . ASN A 1 502 ? -3.583 -3.741 -31.038 1.00 94.50 502 ASN A N 1
ATOM 3846 C CA . ASN A 1 502 ? -2.320 -3.027 -31.167 1.00 94.50 502 ASN A CA 1
ATOM 3847 C C . ASN A 1 502 ? -2.535 -1.742 -31.985 1.00 94.50 502 ASN A C 1
ATOM 3849 O O . ASN A 1 502 ? -3.057 -1.790 -33.098 1.00 94.50 502 ASN A O 1
ATOM 3853 N N . THR A 1 503 ? -2.184 -0.591 -31.410 1.00 95.88 503 THR A N 1
ATOM 3854 C CA . THR A 1 503 ? -2.315 0.740 -32.033 1.00 95.88 503 THR A CA 1
ATOM 3855 C C . THR A 1 503 ? -0.999 1.274 -32.599 1.00 95.88 503 THR A C 1
ATOM 3857 O O . THR A 1 503 ? -0.927 2.435 -32.998 1.00 95.88 503 THR A O 1
ATOM 3860 N N . SER A 1 504 ? 0.035 0.431 -32.647 1.00 93.12 504 SER A N 1
ATOM 3861 C CA . SER A 1 504 ? 1.315 0.741 -33.282 1.00 93.12 504 SER A CA 1
ATOM 3862 C C . SER A 1 504 ? 1.132 1.127 -34.750 1.00 93.12 504 SER A C 1
ATOM 3864 O O . SER A 1 504 ? 0.324 0.537 -35.465 1.00 93.12 504 SER A O 1
ATOM 3866 N N . THR A 1 505 ? 1.900 2.121 -35.197 1.00 92.12 505 THR A N 1
ATOM 3867 C CA . THR A 1 505 ? 1.826 2.677 -36.561 1.00 92.12 505 THR A CA 1
ATOM 3868 C C . THR A 1 505 ? 3.061 2.389 -37.409 1.00 92.12 505 THR A C 1
ATOM 3870 O O . THR A 1 505 ? 3.071 2.719 -38.593 1.00 92.12 505 THR A O 1
ATOM 3873 N N . ARG A 1 506 ? 4.109 1.812 -36.813 1.00 88.50 506 ARG A N 1
ATOM 3874 C CA . ARG A 1 506 ? 5.355 1.476 -37.501 1.00 88.50 506 ARG A CA 1
ATOM 3875 C C . ARG A 1 506 ? 5.118 0.370 -38.525 1.00 88.50 506 ARG A C 1
ATOM 3877 O O . ARG A 1 506 ? 4.511 -0.651 -38.211 1.00 88.50 506 ARG A O 1
ATOM 3884 N N . ASP A 1 507 ? 5.640 0.580 -39.727 1.00 86.12 507 ASP A N 1
ATOM 3885 C CA . ASP A 1 507 ? 5.705 -0.455 -40.753 1.00 86.12 507 ASP A CA 1
ATOM 3886 C C . ASP A 1 507 ? 6.821 -1.451 -40.411 1.00 86.12 507 ASP A C 1
ATOM 3888 O O . ASP A 1 507 ? 7.957 -1.053 -40.140 1.00 86.12 507 ASP A O 1
ATOM 3892 N N . LEU A 1 508 ? 6.483 -2.740 -40.388 1.00 85.75 508 LEU A N 1
ATOM 3893 C CA . LEU A 1 508 ? 7.395 -3.836 -40.066 1.00 85.75 508 LEU A CA 1
ATOM 3894 C C . LEU A 1 508 ? 7.538 -4.715 -41.315 1.00 85.75 508 LEU A C 1
ATOM 3896 O O . LEU A 1 508 ? 6.771 -5.666 -41.479 1.00 85.75 508 LEU A O 1
ATOM 3900 N N . PRO A 1 509 ? 8.492 -4.414 -42.215 1.00 82.38 509 PRO A N 1
ATOM 3901 C CA . PRO A 1 509 ? 8.592 -5.078 -43.516 1.00 82.38 509 PRO A CA 1
ATOM 3902 C C . PRO A 1 509 ? 8.902 -6.579 -43.418 1.00 82.38 509 PRO A C 1
ATOM 3904 O O . PRO A 1 509 ? 8.501 -7.345 -44.291 1.00 82.38 509 PRO A O 1
ATOM 3907 N N . GLU A 1 510 ? 9.574 -7.016 -42.350 1.00 83.31 510 GLU A N 1
ATOM 3908 C CA . GLU A 1 510 ? 9.830 -8.437 -42.055 1.00 83.31 510 GLU A CA 1
ATOM 3909 C C . GLU A 1 510 ? 8.652 -9.126 -41.337 1.00 83.31 510 GLU A C 1
ATOM 3911 O O . GLU A 1 510 ? 8.685 -10.328 -41.074 1.00 83.31 510 GLU A O 1
ATOM 3916 N N . GLY A 1 511 ? 7.587 -8.377 -41.041 1.00 86.44 511 GLY A N 1
ATOM 3917 C CA . GLY A 1 511 ? 6.456 -8.826 -40.242 1.00 86.44 511 GLY A CA 1
ATOM 3918 C C . GLY A 1 511 ? 6.765 -8.891 -38.744 1.00 86.44 511 GLY A C 1
ATOM 3919 O O . GLY A 1 511 ? 7.732 -8.318 -38.241 1.00 86.44 511 GLY A O 1
ATOM 3920 N N . CYS A 1 512 ? 5.899 -9.584 -38.004 1.00 88.75 512 CYS A N 1
ATOM 3921 C CA . CYS A 1 512 ? 6.060 -9.769 -36.566 1.00 88.75 512 CYS A CA 1
ATOM 3922 C C . CYS A 1 512 ? 7.127 -10.826 -36.259 1.00 88.75 512 CYS A C 1
ATOM 3924 O O . CYS A 1 512 ? 6.850 -12.024 -36.310 1.00 88.75 512 CYS A O 1
ATOM 3926 N N . VAL A 1 513 ? 8.320 -10.377 -35.867 1.00 86.62 513 VAL A N 1
ATOM 3927 C CA . VAL A 1 513 ? 9.414 -11.239 -35.396 1.00 86.62 513 VAL A CA 1
ATOM 3928 C C . VAL A 1 513 ? 9.553 -11.126 -33.882 1.00 86.62 513 VAL A C 1
ATOM 3930 O O . VAL A 1 513 ? 9.716 -10.032 -33.344 1.00 86.62 513 VAL A O 1
ATOM 3933 N N . LYS A 1 514 ? 9.479 -12.272 -33.200 1.00 89.00 514 LYS A N 1
ATOM 3934 C CA . LYS A 1 514 ? 9.677 -12.368 -31.756 1.00 89.00 514 LYS A CA 1
ATOM 3935 C C . LYS A 1 514 ? 11.164 -12.545 -31.456 1.00 89.00 514 LYS A C 1
ATOM 3937 O O . LYS A 1 514 ? 11.694 -13.638 -31.645 1.00 89.00 514 LYS A O 1
ATOM 3942 N N . ASP A 1 515 ? 11.821 -11.493 -30.983 1.00 83.00 515 ASP A N 1
ATOM 3943 C CA . ASP A 1 515 ? 13.246 -11.502 -30.649 1.00 83.00 515 ASP A CA 1
ATOM 3944 C C . ASP A 1 515 ? 13.584 -10.502 -29.531 1.00 83.00 515 ASP A C 1
ATOM 3946 O O . ASP A 1 515 ? 12.764 -9.673 -29.153 1.00 83.00 515 ASP A O 1
ATOM 3950 N N . MET A 1 516 ? 14.816 -10.575 -29.021 1.00 80.00 516 MET A N 1
ATOM 3951 C CA . MET A 1 516 ? 15.349 -9.669 -27.994 1.00 80.00 516 MET A CA 1
ATOM 3952 C C . MET A 1 516 ? 16.048 -8.432 -28.591 1.00 80.00 516 MET A C 1
ATOM 3954 O O . MET A 1 516 ? 16.953 -7.877 -27.966 1.00 80.00 516 MET A O 1
ATOM 3958 N N . SER A 1 517 ? 15.719 -8.032 -29.825 1.00 73.62 517 SER A N 1
ATOM 3959 C CA . SER A 1 517 ? 16.387 -6.891 -30.460 1.00 73.62 517 SER A CA 1
ATOM 3960 C C . SER A 1 517 ? 15.949 -5.561 -29.838 1.00 73.62 517 SER A C 1
ATOM 3962 O O . SER A 1 517 ? 14.780 -5.360 -29.497 1.00 73.62 517 SER A O 1
ATOM 3964 N N . TYR A 1 518 ? 16.903 -4.637 -29.702 1.00 71.19 518 TYR A N 1
ATOM 3965 C CA . TYR A 1 518 ? 16.629 -3.256 -29.313 1.00 71.19 518 TYR A CA 1
ATOM 3966 C C . TYR A 1 518 ? 16.399 -2.398 -30.550 1.00 71.19 518 TYR A C 1
ATOM 3968 O O . TYR A 1 518 ? 17.219 -2.378 -31.476 1.00 71.19 518 TYR A O 1
ATOM 3976 N N . ASP A 1 519 ? 15.302 -1.648 -30.520 1.00 76.31 51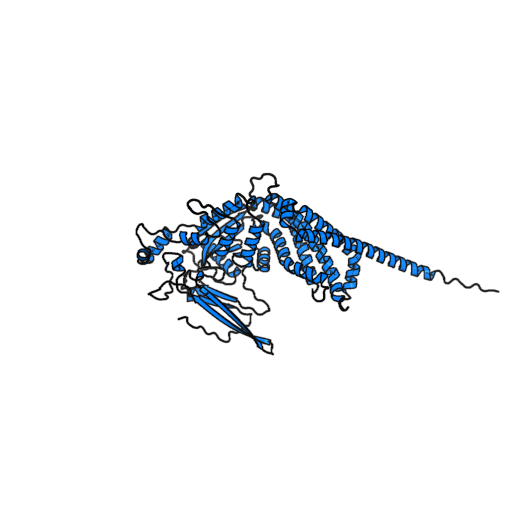9 ASP A N 1
ATOM 3977 C CA . ASP A 1 519 ? 15.108 -0.542 -31.440 1.00 76.31 519 ASP A CA 1
ATOM 3978 C C . ASP A 1 519 ? 15.891 0.689 -30.977 1.00 76.31 519 ASP A C 1
ATOM 3980 O O . ASP A 1 519 ? 16.223 0.814 -29.795 1.00 76.31 519 ASP A O 1
ATOM 3984 N N . PRO A 1 520 ? 16.191 1.619 -31.892 1.00 69.44 520 PRO A N 1
ATOM 3985 C CA . PRO A 1 520 ? 17.096 2.719 -31.592 1.00 69.44 520 PRO A CA 1
ATOM 3986 C C . PRO A 1 520 ? 16.568 3.714 -30.568 1.00 69.44 520 PRO A C 1
ATOM 3988 O O . PRO A 1 520 ? 17.343 4.338 -29.850 1.00 69.44 520 PRO A O 1
ATOM 3991 N N . THR A 1 521 ? 15.250 3.868 -30.493 1.00 76.69 521 THR A N 1
ATOM 3992 C CA . THR A 1 521 ? 14.609 4.737 -29.514 1.00 76.69 521 THR A CA 1
ATOM 3993 C C . THR A 1 521 ? 13.585 3.957 -28.716 1.00 76.69 521 THR A C 1
ATOM 3995 O O . THR A 1 521 ? 12.987 2.992 -29.201 1.00 76.69 521 THR A O 1
ATOM 3998 N N . TYR A 1 522 ? 13.333 4.436 -27.499 1.00 83.62 522 TYR A N 1
ATOM 3999 C CA . TYR A 1 522 ? 12.246 3.926 -26.676 1.00 83.62 522 TYR A CA 1
ATOM 4000 C C . TYR A 1 522 ? 10.914 3.957 -27.438 1.00 83.62 522 TYR A C 1
ATOM 4002 O O . TYR A 1 522 ? 10.184 2.971 -27.456 1.00 83.62 522 TYR A O 1
ATOM 4010 N N . GLU A 1 523 ? 10.626 5.063 -28.136 1.00 85.31 523 GLU A N 1
ATOM 4011 C CA . GLU A 1 523 ? 9.412 5.214 -28.941 1.00 85.31 523 GLU A CA 1
ATOM 4012 C C . GLU A 1 523 ? 9.261 4.081 -29.965 1.00 85.31 523 GLU A C 1
ATOM 4014 O O . GLU A 1 523 ? 8.186 3.489 -30.063 1.00 85.31 523 GLU A O 1
ATOM 4019 N N . LEU A 1 524 ? 10.328 3.732 -30.689 1.00 86.31 524 LEU A N 1
ATOM 4020 C CA . LEU A 1 524 ? 10.294 2.655 -31.678 1.00 86.31 524 LEU A CA 1
ATOM 4021 C C . LEU A 1 524 ? 10.071 1.281 -31.032 1.00 86.31 524 LEU A C 1
ATOM 4023 O O . LEU A 1 524 ? 9.308 0.487 -31.586 1.00 86.31 524 LEU A O 1
ATOM 4027 N N . MET A 1 525 ? 10.616 1.041 -29.833 1.00 86.50 525 MET A N 1
ATOM 4028 C CA . MET A 1 525 ? 10.343 -0.183 -29.065 1.00 86.50 525 MET A CA 1
ATOM 4029 C C . MET A 1 525 ? 8.881 -0.312 -28.629 1.00 86.50 525 MET A C 1
ATOM 4031 O O . MET A 1 525 ? 8.400 -1.433 -28.432 1.00 86.50 525 MET A O 1
ATOM 4035 N N . THR A 1 526 ? 8.166 0.811 -28.482 1.00 90.38 526 THR A N 1
ATOM 4036 C CA . THR A 1 526 ? 6.717 0.787 -28.226 1.00 90.38 526 THR A CA 1
ATOM 4037 C C . THR A 1 526 ? 5.901 0.452 -29.467 1.00 90.38 526 THR A C 1
ATOM 4039 O O . THR A 1 526 ? 4.741 0.075 -29.346 1.00 90.38 526 THR A O 1
ATOM 4042 N N . GLN A 1 527 ? 6.486 0.553 -30.663 1.00 91.75 527 GLN A N 1
ATOM 4043 C CA . GLN A 1 527 ? 5.810 0.327 -31.939 1.00 91.75 527 GLN A CA 1
ATOM 4044 C C . GLN A 1 527 ? 6.193 -1.022 -32.563 1.00 91.75 527 GLN A C 1
ATOM 4046 O O . GLN A 1 527 ? 6.594 -1.093 -33.725 1.00 91.75 527 GLN A O 1
ATOM 4051 N N . ARG A 1 528 ? 6.087 -2.102 -31.783 1.00 91.00 528 ARG A N 1
ATOM 4052 C CA . ARG A 1 528 ? 6.358 -3.479 -32.231 1.00 91.00 528 ARG A CA 1
ATOM 4053 C C . ARG A 1 528 ? 5.086 -4.330 -32.211 1.00 91.00 528 ARG A C 1
ATOM 4055 O O . ARG A 1 528 ? 3.997 -3.851 -31.892 1.00 91.00 528 ARG A O 1
ATOM 4062 N N . CYS A 1 529 ? 5.200 -5.606 -32.572 1.00 92.69 529 CYS A N 1
ATOM 4063 C CA . CYS A 1 529 ? 4.104 -6.549 -32.375 1.00 92.69 529 CYS A CA 1
ATOM 4064 C C . CYS A 1 529 ? 3.966 -6.947 -30.898 1.00 92.69 529 CYS A C 1
ATOM 4066 O O . CYS A 1 529 ? 4.877 -6.759 -30.087 1.00 92.69 529 CYS A O 1
ATOM 4068 N N . TYR A 1 530 ? 2.793 -7.479 -30.559 1.00 93.19 530 TYR A N 1
ATOM 4069 C CA . TYR A 1 530 ? 2.443 -7.884 -29.203 1.00 93.19 530 TYR A CA 1
ATOM 4070 C C . TYR A 1 530 ? 2.376 -9.401 -29.098 1.00 93.19 530 TYR A C 1
ATOM 4072 O O . TYR A 1 530 ? 1.632 -10.041 -29.840 1.00 93.19 530 TYR A O 1
ATOM 4080 N N . TRP A 1 531 ? 3.136 -9.958 -28.159 1.00 94.19 531 TRP A N 1
ATOM 4081 C CA . TRP A 1 531 ? 3.067 -11.368 -27.801 1.00 94.19 531 TRP A CA 1
ATOM 4082 C C . TRP A 1 531 ? 2.730 -11.469 -26.329 1.00 94.19 531 TRP A C 1
ATOM 4084 O O . TRP A 1 531 ? 3.480 -10.984 -25.484 1.00 94.19 531 TRP A O 1
ATOM 4094 N N . ASP A 1 532 ? 1.617 -12.125 -26.043 1.00 93.69 532 ASP A N 1
ATOM 4095 C CA . ASP A 1 532 ? 1.062 -12.176 -24.702 1.00 93.69 532 ASP A CA 1
ATOM 4096 C C . ASP A 1 532 ? 0.943 -13.614 -24.209 1.00 93.69 532 ASP A C 1
ATOM 4098 O O . ASP A 1 532 ? 0.592 -14.525 -24.964 1.00 93.69 532 ASP A O 1
ATOM 4102 N N . TYR A 1 533 ? 1.225 -13.796 -22.927 1.00 94.75 533 TYR A N 1
ATOM 4103 C CA . TYR A 1 533 ? 0.902 -14.991 -22.175 1.00 94.75 533 TYR A CA 1
ATOM 4104 C C . TYR A 1 533 ? -0.202 -14.656 -21.171 1.00 94.75 533 TYR A C 1
ATOM 4106 O O . TYR A 1 533 ? 0.046 -14.173 -20.064 1.00 94.75 533 TYR A O 1
ATOM 4114 N N . VAL A 1 534 ? -1.437 -14.938 -21.585 1.00 94.69 534 VAL A N 1
ATOM 4115 C CA . VAL A 1 534 ? -2.643 -14.604 -20.828 1.00 94.69 534 VAL A CA 1
ATOM 4116 C C . VAL A 1 534 ? -3.018 -15.744 -19.890 1.00 94.69 534 VAL A C 1
ATOM 4118 O O . VAL A 1 534 ? -3.189 -16.892 -20.308 1.00 94.69 534 VAL A O 1
ATOM 4121 N N . ARG A 1 535 ? -3.215 -15.418 -18.614 1.00 94.56 535 ARG A N 1
ATOM 4122 C CA . ARG A 1 535 ? -3.737 -16.333 -17.593 1.00 94.56 535 ARG A CA 1
ATOM 4123 C C . ARG A 1 535 ? -5.078 -15.825 -17.085 1.00 94.56 535 ARG A C 1
ATOM 4125 O O . ARG A 1 535 ? -5.222 -14.645 -16.785 1.00 94.56 535 ARG A O 1
ATOM 4132 N N . VAL A 1 536 ? -6.047 -16.725 -16.953 1.00 94.31 536 VAL A N 1
ATOM 4133 C CA . VAL A 1 536 ? -7.369 -16.417 -16.396 1.00 94.31 536 VAL A CA 1
ATOM 4134 C C . VAL A 1 536 ? -7.571 -17.235 -15.129 1.00 94.31 536 VAL A C 1
ATOM 4136 O O . VAL A 1 536 ? -7.554 -18.464 -15.172 1.00 94.31 536 VAL A O 1
ATOM 4139 N N . TYR A 1 537 ? -7.768 -16.547 -14.010 1.00 93.69 537 TYR A N 1
ATOM 4140 C CA . TYR A 1 537 ? -8.090 -17.139 -12.720 1.00 93.69 537 TYR A CA 1
ATOM 4141 C C . TYR A 1 537 ? -9.582 -16.961 -12.439 1.00 93.69 537 TYR A C 1
ATOM 4143 O O . TYR A 1 537 ? -10.135 -15.876 -12.619 1.00 93.69 537 TYR A O 1
ATOM 4151 N N . ALA A 1 538 ? -10.206 -18.049 -11.999 1.00 92.50 538 ALA A N 1
ATOM 4152 C CA . ALA A 1 538 ? -11.620 -18.162 -11.658 1.00 92.50 538 ALA A CA 1
ATOM 4153 C C . ALA A 1 538 ? -11.754 -18.762 -10.241 1.00 92.50 538 ALA A C 1
ATOM 4155 O O . ALA A 1 538 ? -10.735 -19.182 -9.674 1.00 92.50 538 ALA A O 1
ATOM 4156 N N . PRO A 1 539 ? -12.961 -18.835 -9.645 1.00 91.00 539 PRO A N 1
ATOM 4157 C CA . PRO A 1 539 ? -13.137 -19.411 -8.317 1.00 91.00 539 PRO A CA 1
ATOM 4158 C C . PRO A 1 539 ? -12.597 -20.841 -8.242 1.00 91.00 539 PRO A C 1
ATOM 4160 O O . PRO A 1 539 ? -12.672 -21.606 -9.212 1.00 91.00 539 PRO A O 1
ATOM 4163 N N . ALA A 1 540 ? -12.062 -21.221 -7.083 1.00 88.38 540 ALA A N 1
ATOM 4164 C CA . ALA A 1 540 ? -11.545 -22.568 -6.871 1.00 88.38 540 ALA A CA 1
ATOM 4165 C C . ALA A 1 540 ? -12.632 -23.623 -7.155 1.00 88.38 540 ALA A C 1
ATOM 4167 O O . ALA A 1 540 ? -13.773 -23.485 -6.724 1.00 88.38 540 ALA A O 1
ATOM 4168 N N . GLY A 1 541 ? -12.274 -24.678 -7.891 1.00 88.62 541 GLY A N 1
ATOM 4169 C CA . GLY A 1 541 ? -13.218 -25.713 -8.332 1.00 88.62 541 GLY A CA 1
ATOM 4170 C C . GLY A 1 541 ? -13.887 -25.444 -9.686 1.00 88.62 541 GLY A C 1
ATOM 4171 O O . GLY A 1 541 ? -14.544 -26.342 -10.211 1.00 88.62 541 GLY A O 1
ATOM 4172 N N . SER A 1 542 ? -13.678 -24.267 -10.287 1.00 91.56 542 SER A N 1
ATOM 4173 C CA . SER A 1 542 ? -14.117 -23.988 -11.660 1.00 91.56 542 SER A CA 1
ATOM 4174 C C . SER A 1 542 ? -13.486 -24.957 -12.663 1.00 91.56 542 SER A C 1
ATOM 4176 O O . SER A 1 542 ? -12.314 -25.320 -12.545 1.00 91.56 542 SER A O 1
ATOM 4178 N N . GLN A 1 543 ? -14.253 -25.345 -13.683 1.00 93.50 543 GLN A N 1
ATOM 4179 C CA . GLN A 1 543 ? -13.789 -26.200 -14.776 1.00 93.50 543 GLN A CA 1
ATOM 4180 C C . GLN A 1 543 ? -13.834 -25.434 -16.096 1.00 93.50 543 GLN A C 1
ATOM 4182 O O . GLN A 1 543 ? -14.855 -24.842 -16.449 1.00 93.50 543 GLN A O 1
ATOM 4187 N N . LEU A 1 544 ? -12.730 -25.458 -16.845 1.00 94.19 544 LEU A N 1
ATOM 4188 C CA . LEU A 1 544 ? -12.697 -24.882 -18.184 1.00 94.19 544 LEU A CA 1
ATOM 4189 C C . LEU A 1 544 ? -13.531 -25.754 -19.133 1.00 94.19 544 LEU A C 1
ATOM 4191 O O . LEU A 1 544 ? -13.148 -26.878 -19.442 1.00 94.19 544 LEU A O 1
ATOM 4195 N N . VAL A 1 545 ? -14.658 -25.218 -19.605 1.00 94.00 545 VAL A N 1
ATOM 4196 C CA . VAL A 1 545 ? -15.560 -25.920 -20.536 1.00 94.00 545 VAL A CA 1
ATOM 4197 C C . VAL A 1 545 ? -14.999 -25.927 -21.958 1.00 94.00 545 VAL A C 1
ATOM 4199 O O . VAL A 1 545 ? -14.991 -26.953 -22.633 1.00 94.00 545 VAL A O 1
ATOM 4202 N N . SER A 1 546 ? -14.536 -24.771 -22.430 1.00 93.12 546 SER A N 1
ATOM 4203 C CA . SER A 1 546 ? -13.951 -24.607 -23.760 1.00 93.12 546 SER A CA 1
ATOM 4204 C C . SER A 1 546 ? -13.131 -23.327 -23.820 1.00 93.12 546 SER A C 1
ATOM 4206 O O . SER A 1 546 ? -13.510 -22.333 -23.201 1.00 93.12 546 SER A O 1
ATOM 4208 N N . SER A 1 547 ? -12.083 -23.316 -24.635 1.00 91.94 547 SER A N 1
ATOM 4209 C CA . SER A 1 547 ? -11.369 -22.105 -25.029 1.00 91.94 547 SER A CA 1
ATOM 4210 C C . SER A 1 547 ? -11.307 -22.017 -26.552 1.00 91.94 547 SER A C 1
ATOM 4212 O O . SER A 1 547 ? -11.206 -23.026 -27.252 1.00 91.94 547 SER A O 1
ATOM 4214 N N . GLN A 1 548 ? -11.414 -20.799 -27.074 1.00 88.88 548 GLN A N 1
ATOM 4215 C CA . GLN A 1 548 ? -11.202 -20.502 -28.485 1.00 88.88 548 GLN A CA 1
ATOM 4216 C C . GLN A 1 548 ? -10.295 -19.284 -28.566 1.00 88.88 548 GLN A C 1
ATOM 4218 O O . GLN A 1 548 ? -10.661 -18.210 -28.092 1.00 88.88 548 GLN A O 1
ATOM 4223 N N . SER A 1 549 ? -9.130 -19.458 -29.178 1.00 81.06 549 SER A N 1
ATOM 4224 C CA . SER A 1 549 ? -8.225 -18.358 -29.493 1.00 81.06 549 SER A CA 1
ATOM 4225 C C . SER A 1 549 ? -8.324 -18.081 -30.983 1.00 81.06 549 SER A C 1
ATOM 4227 O O . SER A 1 549 ? -8.125 -18.979 -31.801 1.00 81.06 549 SER A O 1
ATOM 4229 N N . VAL A 1 550 ? -8.641 -16.842 -31.346 1.00 67.38 550 VAL A N 1
ATOM 4230 C CA . VAL A 1 550 ? -8.517 -16.391 -32.732 1.00 67.38 550 VAL A CA 1
ATOM 4231 C C . VAL A 1 550 ? -7.080 -15.909 -32.883 1.00 67.38 550 VAL A C 1
ATOM 4233 O O . VAL A 1 550 ? -6.693 -14.951 -32.218 1.00 67.38 550 VAL A O 1
ATOM 4236 N N . ALA A 1 551 ? -6.270 -16.587 -33.700 1.00 54.84 551 ALA A N 1
ATOM 4237 C CA . ALA A 1 551 ? -4.976 -16.037 -34.091 1.00 54.84 551 ALA A CA 1
ATOM 4238 C C . ALA A 1 551 ? -5.242 -14.687 -34.774 1.00 54.84 551 ALA A C 1
ATOM 4240 O O . ALA A 1 551 ? -5.988 -14.635 -35.754 1.00 54.84 551 ALA A O 1
ATOM 4241 N N . ALA A 1 552 ? -4.727 -13.597 -34.203 1.00 48.81 552 ALA A N 1
ATOM 4242 C CA . ALA A 1 552 ? -4.870 -12.277 -34.800 1.00 48.81 552 ALA A CA 1
ATOM 4243 C C . ALA A 1 552 ? -4.149 -12.258 -36.160 1.00 48.81 552 ALA A C 1
ATOM 4245 O O . ALA A 1 552 ? -3.027 -12.757 -36.263 1.00 48.81 552 ALA A O 1
ATOM 4246 N N . VAL A 1 553 ? -4.839 -11.738 -37.180 1.00 41.03 553 VAL A N 1
ATOM 4247 C CA . VAL A 1 553 ? -4.296 -11.418 -38.513 1.00 41.03 553 VAL A CA 1
ATOM 4248 C C . VAL A 1 553 ? -3.463 -10.151 -38.428 1.00 41.03 553 VAL A C 1
ATOM 4250 O O . VAL A 1 553 ? -3.936 -9.213 -37.740 1.00 41.03 553 VAL A O 1
#

pLDDT: mean 90.08, std 9.97, range [41.03, 98.88]

Secondary structure (DSSP, 8-state):
--PPPP---HHHHHHHHHHHHHHHHHHHHHHHHHHHHHHHHHHHHHHHHHHHS-HHHHHHHH-SHHHHHHHHHHHHHHHHHHHHHHHHHHHHTT-TTSTTTHHHHHHHHHHHHHHHHHHHHHHHHHHHHHHHHHHHHT-SPP-SS-HHHHHHHHHHHTHHHHHHHHHHHHHHHHHHTTS-STT--HHHHHHHHHHHHHHHHHHHHHHHHHHHHHHTTTTS-EEEEEEEEETTS--TTSSEEEEEEEEEEETTEEEEEEEEEGGGG--TTS-PPPPPHHHHHHH---S--GGG---SSSHHHHHHHHHHHHHHHH----SEEEEEEHHHHHHHHHHH--B--TT-SSPB-TTTHHHHHHHHTSPPPPTT--HHHHHTS-HHHHHHHHHHH---HHHHHHHHHHHHHHH-GGGS-HHHHHHHHHHHHHTTSEEEEESSHHHHHHHHHTTTT-PPP--SS---EEE--B-SS--GGGGEEEEEEEEEEE-TTS-EEEEEEEEEEE------TT------PPPSSHHHHHSS---B--EEE-STT------------